Protein AF-A0A0R2QG67-F1 (afdb_monomer)

Nearest PDB structures (foldseek):
  8bv3-assembly1_B  TM=9.873E-01  e=8.067E-28  Bacillus subtilis
  8btg-assembly1_B  TM=9.890E-01  e=1.623E-26  Bacillus subtilis
  8btg-assembly1_E  TM=9.881E-01  e=1.075E-25  Bacillus subtilis
  8btg-assembly1_A  TM=9.823E-01  e=8.603E-26  Bacillus subtilis
  2z4r-assembly2_B  TM=9.798E-01  e=1.513E-23  Thermotoga maritima

Sequence (372 aa):
MEQEIENQLHVDNHDDVWRATAEVLRAQVSEAVWFSTFNDAVAVSDDKMSLRLQVPNTYVRERILTRYMSLVRDALNEVGASERQLLIDVQTNTANDVLHRLNTSPTSLDSPIQLNDSLNVSLNDRTNNDSQNSEASMSFGQTLKSRTGKGTAVGLNPRYTFETFVKGASNQFALAAAQRVAETPGRSYNPLFIYGSAGLGKTHLLHAIGCYVHQHYAHYEVRYVSTETFLNEYVDGIRSNTIAAFKRRYREVDVLLIDDIQFMEGKEGLQEEFFHTFNSLHGANKQIVISSDRVPDAIPTLEDRLSGRFRWGLITDIQPPDMETRLAILRNKAERENTFVSNDVLEFIASNVTSNIRELEGAIDPFQRLLL

Mean predicted aligned error: 17.79 Å

Secondary structure (DSSP, 8-state):
------------SHHHHHHHHHHHHHHHS-HHHHHTTTTT-EEE--TTTEEEEEESSHHHHHHIIIIIHHHHHHHHHHTT-TTSEEEEEE---S-GGGGG-------------------------------------------------SS-EET--TT--STTS---TTTHHHHHHHHHHHHSTTTS-SSEEEE-STTSSHHHHHHHHHHHHHHH-TT--EEEEEHHHHHHHHHHHHHTT-HHHHHHHHHS-SEEEEE-GGGGTT-HHHHHHHHHHHHHHHHTT-EEEEEESS-GGGSTT--HHHHHHHTTSEEEE-PPPPHHHHHHHHHHHHHHTT----HHHHHHHHHH--S-HHHHHHTTHHHHTT--

pLDDT: mean 76.96, std 24.33, range [22.86, 98.5]

InterPro domains:
  IPR001957 Chromosomal replication control, initiator DnaA [TIGR00362] (18-364)
  IPR003593 AAA+ ATPase domain [SM00382] (188-316)
  IPR013317 Chromosomal replication initiator protein DnaA, ATPAse domain [PF00308] (156-317)
  IPR020591 Chromosomal replication control, initiator DnaA-like [PR00051] (189-209)
  IPR020591 Chromosomal replication control, initiator DnaA-like [PR00051] (221-235)
  IPR020591 Chromosomal replication control, initiator DnaA-like [PR00051] (253-267)
  IPR020591 Chromosomal replication control, initiator DnaA-like [PR00051] (287-314)
  IPR024633 DnaA N-terminal domain [PF11638] (16-77)
  IPR027417 P-loop containing nucleoside triphosphate hydrolase [G3DSA:3.40.50.300] (140-320)
  IPR027417 P-loop containing nucleoside triphosphate hydrolase [SSF52540] (155-365)
  IPR038454 DnaA, N-terminal domain superfamily [G3DSA:3.30.300.180] (16-113)

Organism: NCBI:txid1655583

Radius of gyration: 28.3 Å; Cα contacts (8 Å, |Δi|>4): 492; chains: 1; bounding box: 49×102×74 Å

Solvent-accessible surface area (backbone atoms only — not comparable to full-atom values): 22009 Å² total; per-residue (Å²): 136,82,79,82,84,75,84,76,75,82,71,87,42,62,65,58,47,46,50,54,27,48,55,50,44,56,74,75,44,55,69,72,52,36,68,72,58,49,69,70,49,40,67,48,93,50,76,92,55,39,44,33,33,33,22,84,38,66,66,44,45,50,48,37,68,75,75,38,45,66,62,54,50,53,26,27,43,78,68,70,48,61,82,39,48,78,42,76,48,56,61,76,86,80,78,81,72,77,76,76,70,76,87,84,86,88,86,90,86,84,87,90,86,87,80,89,83,89,84,89,86,81,86,88,87,84,80,90,80,87,85,88,87,88,82,88,89,90,91,82,88,82,90,79,90,75,82,75,33,79,29,55,70,45,77,62,53,90,80,30,33,69,91,70,52,78,77,32,93,37,35,44,64,41,51,52,52,40,50,49,28,40,77,34,66,34,70,72,42,53,30,31,34,42,23,28,58,74,48,61,48,58,69,38,51,53,25,14,29,48,51,50,31,38,64,74,39,43,75,39,29,32,41,47,45,40,40,64,56,54,48,54,50,49,53,47,13,58,77,68,75,38,44,70,59,48,52,42,70,68,46,75,48,40,33,44,34,38,37,47,53,58,70,44,49,82,33,64,78,55,50,53,56,46,51,55,34,50,52,55,25,53,78,66,48,24,22,39,37,40,24,23,62,52,57,62,93,72,41,62,77,56,53,66,76,52,39,56,52,53,66,67,24,45,74,37,58,34,50,62,55,51,66,68,39,39,40,50,44,52,49,52,51,29,60,77,67,73,48,92,74,58,66,71,57,47,53,49,48,34,70,74,44,60,71,35,51,57,58,47,57,55,64,47,58,64,59,64,67,74,78,114

Foldseek 3Di:
DDDDPPPPDPPQDLQSLLVQLLVQLPVVDDPVCCVVAPVQWGWDDDDSQATEIEDADVVSVVCCVPPVVVVSLVSSVVSVNNRHHYHYHYPDPDDPPVVPPDDDDDDDDDDDDDDDDDDDDDDDDDDDDDDDDDDDDDDDDDDDDQPFQPADLAPADPCQALVLDQDFPQCPVVSVVLVVCLVPPLPAWAAEEEEAAAALCLSSSLNRSSNSNRRPPSPFHEDEDELVRLVVVCVVCVVVVNNVVSLCNLQVGQEYEYEAPLVCQVVVVSLVSVLVSSCSQNVVSGYYYYYHNDQLVPRPPRDPSVSVSNVVGDYYYGAWGDLVSLLVSQVSLCVVVVHDDDSVVSSVLSVVDTHHVVSSSVSCVVVSVVVD

Structure (mmCIF, N/CA/C/O backbone):
data_AF-A0A0R2QG67-F1
#
_entry.id   AF-A0A0R2QG67-F1
#
loop_
_atom_site.group_PDB
_atom_site.id
_atom_site.type_symbol
_atom_site.label_atom_id
_atom_site.label_alt_id
_atom_site.label_comp_id
_atom_site.label_asym_id
_atom_site.label_entity_id
_atom_site.label_seq_id
_atom_site.pdbx_PDB_ins_code
_atom_site.Cartn_x
_atom_site.Cartn_y
_atom_site.Cartn_z
_a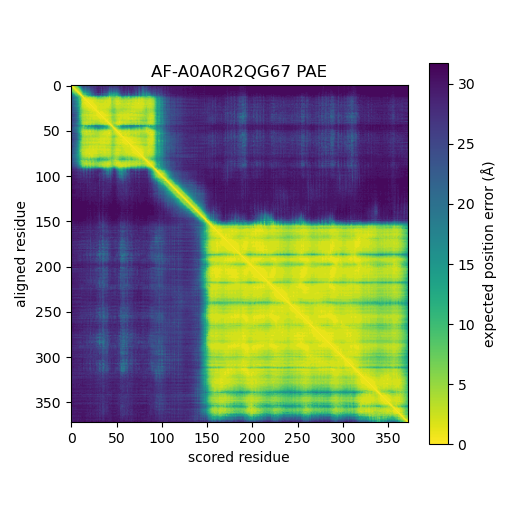tom_site.occupancy
_atom_site.B_iso_or_equiv
_atom_site.auth_seq_id
_atom_site.auth_comp_id
_atom_site.auth_asym_id
_atom_site.auth_atom_id
_atom_site.pdbx_PDB_model_num
ATOM 1 N N . MET A 1 1 ? -22.001 -57.055 40.803 1.00 34.97 1 MET A N 1
ATOM 2 C CA . MET A 1 1 ? -20.874 -57.922 40.405 1.00 34.97 1 MET A CA 1
ATOM 3 C C . MET A 1 1 ? -21.040 -58.245 38.927 1.00 34.97 1 MET A C 1
ATOM 5 O O . MET A 1 1 ? -21.521 -59.316 38.586 1.00 34.97 1 MET A O 1
ATOM 9 N N . GLU A 1 2 ? -20.999 -57.226 38.061 1.00 36.16 2 GLU A N 1
ATOM 10 C CA . GLU A 1 2 ? -19.836 -56.362 37.711 1.00 36.16 2 GLU A CA 1
ATOM 11 C C . GLU A 1 2 ? -18.935 -57.121 36.724 1.00 36.16 2 GLU A C 1
ATOM 13 O O . GLU A 1 2 ? -18.542 -58.243 37.008 1.00 36.16 2 GLU A O 1
ATOM 18 N N . GLN A 1 3 ? -18.601 -56.593 35.550 1.00 30.77 3 GLN A N 1
ATOM 19 C CA . GLN A 1 3 ? -18.218 -55.203 35.285 1.00 30.77 3 GLN A CA 1
ATOM 20 C C . GLN A 1 3 ? -18.892 -54.626 34.031 1.00 30.77 3 GLN A C 1
ATOM 22 O O . GLN A 1 3 ? -19.233 -55.352 33.097 1.00 30.77 3 GLN A O 1
ATOM 27 N N . GLU A 1 4 ? -19.067 -53.306 34.016 1.00 33.56 4 GLU A N 1
ATOM 28 C CA . GLU A 1 4 ? -19.391 -52.563 32.799 1.00 33.56 4 GLU A CA 1
ATOM 29 C C . GLU A 1 4 ? -18.180 -52.600 31.859 1.00 33.56 4 GLU A C 1
ATOM 31 O O . GLU A 1 4 ? -17.039 -52.444 32.294 1.00 33.56 4 GLU A O 1
ATOM 36 N N . ILE A 1 5 ? -18.418 -52.841 30.568 1.00 36.62 5 ILE A N 1
ATOM 37 C CA . ILE A 1 5 ? -17.350 -52.831 29.565 1.00 36.62 5 ILE A CA 1
ATOM 38 C C . ILE A 1 5 ? -17.064 -51.368 29.227 1.00 36.62 5 ILE A C 1
ATOM 40 O O . ILE A 1 5 ? -17.715 -50.782 28.361 1.00 36.62 5 ILE A O 1
ATOM 44 N N . GLU A 1 6 ? -16.104 -50.773 29.937 1.00 33.66 6 GLU A N 1
ATOM 45 C CA . GLU A 1 6 ? -15.542 -49.479 29.559 1.00 33.66 6 GLU A CA 1
ATOM 46 C C . GLU A 1 6 ? -14.988 -49.565 28.133 1.00 33.66 6 GLU A C 1
ATOM 48 O O . GLU A 1 6 ? -14.070 -50.335 27.843 1.00 33.66 6 GLU A O 1
ATOM 53 N N . ASN A 1 7 ? -15.531 -48.744 27.234 1.00 30.30 7 ASN A N 1
ATOM 54 C CA . ASN A 1 7 ? -15.024 -48.589 25.874 1.00 30.30 7 ASN A CA 1
ATOM 55 C C . ASN A 1 7 ? -13.740 -47.740 25.896 1.00 30.30 7 ASN A C 1
ATOM 57 O O . ASN A 1 7 ? -13.726 -46.588 25.460 1.00 30.30 7 ASN A O 1
ATOM 61 N N . GLN A 1 8 ? -12.654 -48.311 26.421 1.00 32.81 8 GLN A N 1
ATOM 62 C CA . GLN A 1 8 ? -11.324 -47.708 26.374 1.00 32.81 8 GLN A CA 1
ATOM 63 C C . GLN A 1 8 ? -10.801 -47.730 24.929 1.00 32.81 8 GLN A C 1
ATOM 65 O O . GLN A 1 8 ? -10.120 -48.656 24.487 1.00 32.81 8 GLN A O 1
ATOM 70 N N . LEU A 1 9 ? -11.152 -46.688 24.172 1.00 34.78 9 LEU A N 1
ATOM 71 C CA . LEU A 1 9 ? -10.524 -46.371 22.895 1.00 34.78 9 LEU A CA 1
ATOM 72 C C . LEU A 1 9 ? -9.037 -46.092 23.144 1.00 34.78 9 LEU A C 1
ATOM 74 O O . LEU A 1 9 ? -8.678 -45.075 23.729 1.00 34.78 9 LEU A O 1
ATOM 78 N N . HIS A 1 10 ? -8.171 -46.999 22.693 1.00 40.72 10 HIS A N 1
ATOM 79 C CA . HIS A 1 10 ? -6.718 -46.846 22.767 1.00 40.72 10 HIS A CA 1
ATOM 80 C C . HIS A 1 10 ? -6.255 -45.710 21.832 1.00 40.72 10 HIS A C 1
ATOM 82 O O . HIS A 1 10 ? -5.955 -45.935 20.657 1.00 40.72 10 HIS A O 1
ATOM 88 N N . VAL A 1 11 ? -6.211 -44.469 22.335 1.00 44.97 11 VAL A N 1
ATOM 89 C CA . VAL A 1 11 ? -5.771 -43.284 21.570 1.00 44.97 11 VAL A CA 1
ATOM 90 C C . VAL A 1 11 ? -4.236 -43.197 21.529 1.00 44.97 11 VAL A C 1
ATOM 92 O O . VAL A 1 11 ? -3.598 -42.275 22.043 1.00 44.97 11 VAL A O 1
ATOM 95 N N . ASP A 1 12 ? -3.623 -44.202 20.905 1.00 52.72 12 ASP A N 1
ATOM 96 C CA . ASP A 1 12 ? -2.168 -44.359 20.772 1.00 52.72 12 ASP A CA 1
ATOM 97 C C . ASP A 1 12 ? -1.521 -43.420 19.728 1.00 52.72 12 ASP A C 1
ATOM 99 O O . ASP A 1 12 ? -0.311 -43.470 19.511 1.00 52.72 12 ASP A O 1
ATOM 103 N N . ASN A 1 13 ? -2.308 -42.545 19.093 1.00 67.19 13 ASN A N 1
ATOM 104 C CA . ASN A 1 13 ? -1.880 -41.633 18.033 1.00 67.19 13 ASN A CA 1
ATOM 105 C C . ASN A 1 13 ? -2.066 -40.156 18.435 1.00 67.19 13 ASN A C 1
ATOM 107 O O . ASN A 1 13 ? -3.084 -39.766 19.006 1.00 67.19 13 ASN A O 1
ATOM 111 N N . HIS A 1 14 ? -1.079 -39.319 18.114 1.00 72.12 14 HIS A N 1
ATOM 112 C CA . HIS A 1 14 ? -1.008 -37.914 18.531 1.00 72.12 14 HIS A CA 1
ATOM 113 C C . HIS A 1 14 ? -2.037 -37.041 17.805 1.00 72.12 14 HIS A C 1
ATOM 115 O O . HIS A 1 14 ? -2.624 -36.156 18.428 1.00 72.12 14 HIS A O 1
ATOM 121 N N . ASP A 1 15 ? -2.319 -37.346 16.536 1.00 72.38 15 ASP A N 1
ATOM 122 C CA . ASP A 1 15 ? -3.351 -36.660 15.750 1.00 72.38 15 ASP A CA 1
ATOM 123 C C . ASP A 1 15 ? -4.761 -36.947 16.280 1.00 72.38 15 ASP A C 1
ATOM 125 O O . ASP A 1 15 ? -5.634 -36.082 16.235 1.00 72.38 15 ASP A O 1
ATOM 129 N N . ASP A 1 16 ? -4.992 -38.153 16.809 1.00 79.12 16 ASP A N 1
ATOM 130 C CA . ASP A 1 16 ? -6.279 -38.540 17.388 1.00 79.12 16 ASP A CA 1
ATOM 131 C C . ASP A 1 16 ? -6.494 -37.887 18.764 1.00 79.12 16 ASP A C 1
ATOM 133 O O . ASP A 1 16 ? -7.582 -37.365 19.018 1.00 79.12 16 ASP A O 1
ATOM 137 N N . VAL A 1 17 ? -5.451 -37.814 19.608 1.00 82.56 17 VAL A N 1
ATOM 138 C CA . VAL A 1 17 ? -5.488 -37.036 20.864 1.00 82.56 17 VAL A CA 1
ATOM 139 C C . VAL A 1 17 ? -5.746 -35.560 20.569 1.00 82.56 17 VAL A C 1
ATOM 141 O O . VAL A 1 17 ? -6.671 -34.982 21.137 1.00 82.56 17 VAL A O 1
ATOM 144 N N . TRP A 1 18 ? -4.979 -34.949 19.659 1.00 87.19 18 TRP A N 1
ATOM 145 C CA . TRP A 1 18 ? -5.155 -33.532 19.345 1.00 87.19 18 TRP A CA 1
ATOM 146 C C . TRP A 1 18 ? -6.502 -33.242 18.685 1.00 87.19 18 TRP A C 1
ATOM 148 O O . TRP A 1 18 ? -7.106 -32.232 19.023 1.00 87.19 18 TRP A O 1
ATOM 158 N N . ARG A 1 19 ? -7.036 -34.120 17.823 1.00 85.50 19 ARG A N 1
ATOM 159 C CA . ARG A 1 19 ? -8.385 -33.943 17.259 1.00 85.50 19 ARG A CA 1
ATOM 160 C C . ARG A 1 19 ? -9.465 -33.956 18.344 1.00 85.50 19 ARG A C 1
ATOM 162 O O . ARG A 1 19 ? -10.326 -33.082 18.333 1.00 85.50 19 ARG A O 1
ATOM 169 N N . ALA A 1 20 ? -9.396 -34.878 19.304 1.00 85.50 20 ALA A N 1
ATOM 170 C CA . ALA A 1 20 ? -10.331 -34.898 20.429 1.00 85.50 20 ALA A CA 1
ATOM 171 C C . ALA A 1 20 ? -10.180 -33.647 21.321 1.00 85.50 20 ALA A C 1
ATOM 173 O O . ALA A 1 20 ? -11.171 -33.005 21.665 1.00 85.50 20 ALA A O 1
ATOM 174 N N . THR A 1 21 ? -8.944 -33.229 21.628 1.00 85.69 21 THR A N 1
ATOM 175 C CA . THR A 1 21 ? -8.681 -31.982 22.373 1.00 85.69 21 THR A CA 1
ATOM 176 C C . THR A 1 21 ? -9.198 -30.754 21.613 1.00 85.69 21 THR A C 1
ATOM 178 O O . THR A 1 21 ? -9.792 -29.863 22.211 1.00 85.69 21 THR A O 1
ATOM 181 N N . ALA A 1 22 ? -9.026 -30.714 20.291 1.00 87.31 22 ALA A N 1
ATOM 182 C CA . ALA A 1 22 ? -9.508 -29.662 19.404 1.00 87.31 22 ALA A CA 1
ATOM 183 C C . ALA A 1 22 ? -11.042 -29.549 19.399 1.00 87.31 22 ALA A C 1
ATOM 185 O O . ALA A 1 22 ? -11.564 -28.436 19.407 1.00 87.31 22 ALA A O 1
ATOM 186 N N . GLU A 1 23 ? -11.770 -30.668 19.427 1.00 87.94 23 GLU A N 1
ATOM 187 C CA . GLU A 1 23 ? -13.236 -30.673 19.518 1.00 87.94 23 GLU A CA 1
ATOM 188 C C . GLU A 1 23 ? -13.727 -30.099 20.859 1.00 87.94 23 GLU A C 1
ATOM 190 O O . GLU A 1 23 ? -14.588 -29.214 20.861 1.00 87.94 23 GLU A O 1
ATOM 195 N N . VAL A 1 24 ? -13.114 -30.498 21.982 1.00 88.62 24 VAL A N 1
ATOM 196 C CA . VAL A 1 24 ? -13.392 -29.929 23.317 1.00 88.62 24 VAL A CA 1
ATOM 197 C C . VAL A 1 24 ? -13.076 -28.428 23.354 1.00 88.62 24 VAL A C 1
ATOM 199 O O . VAL A 1 24 ? -13.927 -27.614 23.721 1.00 88.62 24 VAL A O 1
ATOM 202 N N . LEU A 1 25 ? -11.887 -28.028 22.890 1.00 89.19 25 LEU A N 1
ATOM 203 C CA . LEU A 1 25 ? -11.475 -26.623 22.793 1.00 89.19 25 LEU A CA 1
ATOM 204 C C . LEU A 1 25 ? -12.464 -25.785 21.976 1.00 89.19 25 LEU A C 1
ATOM 206 O O . LEU A 1 25 ? -12.809 -24.672 22.376 1.00 89.19 25 LEU A O 1
ATOM 210 N N . ARG A 1 26 ? -12.950 -26.315 20.848 1.00 87.06 26 ARG A N 1
ATOM 211 C CA . ARG A 1 26 ? -13.893 -25.630 19.954 1.00 87.06 26 ARG A CA 1
ATOM 212 C C . ARG A 1 26 ? -15.276 -25.424 20.575 1.00 87.06 26 ARG A C 1
ATOM 214 O O . ARG A 1 26 ? -15.953 -24.474 20.193 1.00 87.06 26 ARG A O 1
ATOM 221 N N . ALA A 1 27 ? -15.682 -26.257 21.532 1.00 87.44 27 ALA A N 1
ATOM 222 C CA . ALA A 1 27 ? -16.901 -26.043 22.313 1.00 87.44 27 ALA A CA 1
ATOM 223 C C . ALA A 1 27 ? -16.727 -24.974 23.413 1.00 87.44 27 ALA A C 1
ATOM 225 O O . ALA A 1 27 ? -17.695 -24.306 23.777 1.00 87.44 27 ALA A O 1
ATOM 226 N N . GLN A 1 28 ? -15.505 -24.791 23.929 1.00 85.19 28 GLN A N 1
ATOM 227 C CA . GLN A 1 28 ? -15.209 -23.882 25.045 1.00 85.19 28 GLN A CA 1
ATOM 228 C C . GLN A 1 28 ? -14.775 -22.463 24.620 1.00 85.19 28 GLN A C 1
ATOM 230 O O . GLN A 1 28 ? -14.801 -21.546 25.445 1.00 85.19 28 GLN A O 1
ATOM 235 N N . VAL A 1 29 ? -14.388 -22.239 23.356 1.00 86.25 29 VAL A N 1
ATOM 236 C CA . VAL A 1 29 ? -13.982 -20.914 22.840 1.00 86.25 29 VAL A CA 1
ATOM 237 C C . VAL A 1 29 ? -14.924 -20.388 21.758 1.00 86.25 29 VAL A C 1
ATOM 239 O O . VAL A 1 29 ? -15.548 -21.148 21.026 1.00 86.25 29 VAL A O 1
ATOM 242 N N . SER A 1 30 ? -15.009 -19.062 21.604 1.00 87.06 30 SER A N 1
ATOM 243 C CA . SER A 1 30 ? -15.775 -18.474 20.500 1.00 87.06 30 SER A CA 1
ATOM 244 C C . SER A 1 30 ? -15.113 -18.744 19.146 1.00 87.06 30 SER A C 1
ATOM 246 O O . SER A 1 30 ? -13.890 -18.838 19.044 1.00 87.06 30 SER A O 1
ATOM 248 N N . GLU A 1 31 ? -15.910 -18.796 18.080 1.00 73.62 31 GLU A N 1
ATOM 249 C CA . GLU A 1 31 ? -15.442 -19.084 16.716 1.00 73.62 31 GLU A CA 1
ATOM 250 C C . GLU A 1 31 ? -14.314 -18.138 16.247 1.00 73.62 31 GLU A C 1
ATOM 252 O O . GLU A 1 31 ? -13.346 -18.567 15.620 1.00 73.62 31 GLU A O 1
ATOM 257 N N . ALA A 1 32 ? -14.354 -16.864 16.652 1.00 61.38 32 ALA A N 1
ATOM 258 C CA . ALA A 1 32 ? -13.275 -15.910 16.394 1.00 61.38 32 ALA A CA 1
ATOM 259 C C . ALA A 1 32 ? -11.967 -16.254 17.138 1.00 61.38 32 ALA A C 1
ATOM 261 O O . ALA A 1 32 ? -10.879 -16.047 16.596 1.00 61.38 32 ALA A O 1
ATOM 262 N N . VAL A 1 33 ? -12.039 -16.791 18.363 1.00 80.69 33 VAL A N 1
ATOM 263 C CA . VAL A 1 33 ? -10.863 -17.288 19.103 1.00 80.69 33 VAL A CA 1
ATOM 264 C C . VAL A 1 33 ? -10.357 -18.590 18.487 1.00 80.69 33 VAL A C 1
ATOM 266 O O . VAL A 1 33 ? -9.144 -18.741 18.361 1.00 80.69 33 VAL A O 1
ATOM 269 N N . TRP A 1 34 ? -11.250 -19.479 18.041 1.00 87.25 34 TRP A N 1
ATOM 270 C CA . TRP A 1 34 ? -10.893 -20.705 17.323 1.00 87.25 34 TRP A CA 1
ATOM 271 C C . TRP A 1 34 ? -10.032 -20.403 16.088 1.00 87.25 34 TRP A C 1
ATOM 273 O O . TRP A 1 34 ? -8.868 -20.811 16.028 1.00 87.25 34 TRP A O 1
ATOM 283 N N . PHE A 1 35 ? -10.561 -19.607 15.151 1.00 76.69 35 PHE A N 1
ATOM 284 C CA . PHE A 1 35 ? -9.868 -19.275 13.902 1.00 76.69 35 PHE A CA 1
ATOM 285 C C . PHE A 1 35 ? -8.571 -18.479 14.100 1.00 76.69 35 PHE A C 1
ATOM 287 O O . PHE A 1 35 ? -7.656 -18.626 13.302 1.00 76.69 35 PHE A O 1
ATOM 294 N N . SER A 1 36 ? -8.447 -17.679 15.167 1.00 74.06 36 SER A N 1
ATOM 295 C CA . SER A 1 36 ? -7.237 -16.875 15.431 1.00 74.06 36 SER A CA 1
ATOM 296 C C . SER A 1 36 ? -6.260 -17.470 16.458 1.00 74.06 36 SER A C 1
ATOM 298 O O . SER A 1 36 ? -5.333 -16.775 16.878 1.00 74.06 36 SER A O 1
ATOM 300 N N . THR A 1 37 ? -6.459 -18.722 16.900 1.00 81.62 37 THR A N 1
ATOM 301 C CA . THR A 1 37 ? -5.581 -19.361 17.910 1.00 81.62 37 THR A CA 1
ATOM 302 C C . THR A 1 37 ? -5.353 -20.861 17.709 1.00 81.62 37 THR A C 1
ATOM 304 O O . THR A 1 37 ? -4.262 -21.330 18.007 1.00 81.62 37 THR A O 1
ATOM 307 N N . PHE A 1 38 ? -6.349 -21.622 17.242 1.00 87.94 38 PHE A N 1
ATOM 308 C CA . PHE A 1 38 ? -6.306 -23.094 17.274 1.00 87.94 38 PHE A CA 1
ATOM 309 C C . PHE A 1 38 ? -6.503 -23.770 15.914 1.00 87.94 38 PHE A C 1
ATOM 311 O O . PHE A 1 38 ? -6.040 -24.890 15.739 1.00 87.94 38 PHE A O 1
ATOM 318 N N . ASN A 1 39 ? -7.140 -23.102 14.947 1.00 85.94 39 ASN A N 1
ATOM 319 C CA . ASN A 1 39 ? -7.465 -23.694 13.644 1.00 85.94 39 ASN A CA 1
ATOM 320 C C . ASN A 1 39 ? -6.243 -24.227 12.871 1.00 85.94 39 ASN A C 1
ATOM 322 O O . ASN A 1 39 ? -6.334 -25.272 12.237 1.00 85.94 39 ASN A O 1
ATOM 326 N N . ASP A 1 40 ? -5.112 -23.525 12.962 1.00 81.00 40 ASP A N 1
ATOM 327 C CA . ASP A 1 40 ? -3.884 -23.836 12.215 1.00 81.00 40 ASP A CA 1
ATOM 328 C C . ASP A 1 40 ? -2.821 -24.529 13.097 1.00 81.00 40 ASP A C 1
ATOM 330 O O . ASP A 1 40 ? -1.649 -24.620 12.725 1.00 81.00 40 ASP A O 1
ATOM 334 N N . ALA A 1 41 ? -3.210 -24.976 14.297 1.00 85.69 41 ALA A N 1
ATOM 335 C CA . ALA A 1 41 ? -2.345 -25.712 15.211 1.00 85.69 41 ALA A CA 1
ATOM 336 C C . ALA A 1 41 ? -2.382 -27.210 14.875 1.00 85.69 41 ALA A C 1
ATOM 338 O O . ALA A 1 41 ? -3.443 -27.838 14.884 1.00 85.69 41 ALA A O 1
ATOM 339 N N . VAL A 1 42 ? -1.215 -27.786 14.593 1.00 82.75 42 VAL A N 1
ATOM 340 C CA . VAL A 1 42 ? -1.058 -29.171 14.125 1.00 82.75 42 VAL A CA 1
ATOM 341 C C . VAL A 1 42 ? -0.228 -29.952 15.140 1.00 82.75 42 VAL A C 1
ATOM 343 O O . VAL A 1 42 ? 0.805 -29.462 15.599 1.00 82.75 42 VAL A O 1
ATOM 346 N N . ALA A 1 43 ? -0.661 -31.158 15.505 1.00 83.50 43 ALA A N 1
ATOM 347 C CA . ALA A 1 43 ? 0.150 -32.049 16.327 1.00 83.50 43 ALA A CA 1
ATOM 348 C C . ALA A 1 43 ? 1.314 -32.619 15.509 1.00 83.50 43 ALA A C 1
ATOM 350 O O . ALA A 1 43 ? 1.170 -32.939 14.333 1.00 83.50 43 ALA A O 1
ATOM 351 N N . VAL A 1 44 ? 2.480 -32.745 16.137 1.00 77.62 44 VAL A N 1
ATOM 352 C CA . VAL A 1 44 ? 3.660 -33.379 15.547 1.00 77.62 44 VAL A CA 1
ATOM 353 C C . VAL A 1 44 ? 4.212 -34.388 16.546 1.00 77.62 44 VAL A C 1
ATOM 355 O O . VAL A 1 44 ? 4.244 -34.140 17.751 1.00 77.62 44 VAL A O 1
ATOM 358 N N . SER A 1 45 ? 4.609 -35.556 16.047 1.00 62.62 45 SER A N 1
ATOM 359 C CA . SER A 1 45 ? 5.079 -36.671 16.868 1.00 62.62 45 SER A CA 1
ATOM 360 C C . SER A 1 45 ? 6.391 -36.345 17.583 1.00 62.62 45 SER A C 1
ATOM 362 O O . SER A 1 45 ? 7.390 -36.066 16.916 1.00 62.62 45 SER A O 1
ATOM 364 N N . ASP A 1 46 ? 6.409 -36.468 18.909 1.00 56.56 46 ASP A N 1
ATOM 365 C CA . ASP A 1 46 ? 7.636 -36.494 19.706 1.00 56.56 46 ASP A CA 1
ATOM 366 C C . ASP A 1 46 ? 7.401 -37.271 21.015 1.00 56.56 46 ASP A C 1
ATOM 368 O O . ASP A 1 46 ? 6.767 -36.762 21.936 1.00 56.56 46 ASP A O 1
ATOM 372 N N . ASP A 1 47 ? 7.869 -38.524 21.034 1.00 62.03 47 ASP A N 1
ATOM 373 C CA . ASP A 1 47 ? 7.669 -39.554 22.073 1.00 62.03 47 ASP A CA 1
ATOM 374 C C . ASP A 1 47 ? 6.207 -39.800 22.541 1.00 62.03 47 ASP A C 1
ATOM 376 O O . ASP A 1 47 ? 5.267 -39.243 21.990 1.00 62.03 47 ASP A O 1
ATOM 380 N N . LYS A 1 48 ? 5.981 -40.734 23.485 1.00 64.38 48 LYS A N 1
ATOM 381 C CA . LYS A 1 48 ? 4.633 -41.061 24.020 1.00 64.38 48 LYS A CA 1
ATOM 382 C C . LYS A 1 48 ? 4.213 -40.225 25.240 1.00 64.38 48 LYS A C 1
ATOM 384 O O . LYS A 1 48 ? 3.042 -40.253 25.615 1.00 64.38 48 LYS A O 1
ATOM 389 N N . MET A 1 49 ? 5.157 -39.527 25.862 1.00 67.38 49 MET A N 1
ATOM 390 C CA . MET A 1 49 ? 4.995 -38.705 27.062 1.00 67.38 49 MET A CA 1
ATOM 391 C C . MET A 1 49 ? 4.778 -37.222 26.738 1.00 67.38 49 MET A C 1
ATOM 393 O O . MET A 1 49 ? 4.382 -36.472 27.627 1.00 67.38 49 MET A O 1
ATOM 397 N N . SER A 1 50 ? 4.997 -36.778 25.497 1.00 75.56 50 SER A N 1
ATOM 398 C CA . SER A 1 50 ? 4.733 -35.402 25.069 1.00 75.56 50 SER A CA 1
ATOM 399 C C . SER A 1 50 ? 3.556 -35.276 24.087 1.00 75.56 50 SER A C 1
ATOM 401 O O . SER A 1 50 ? 3.101 -36.231 23.445 1.00 75.56 50 SER A O 1
ATOM 403 N N . LEU A 1 51 ? 3.038 -34.054 23.977 1.00 80.56 51 LEU A N 1
ATOM 404 C CA . LEU A 1 51 ? 2.244 -33.610 22.836 1.00 80.56 51 LEU A CA 1
ATOM 405 C C . LEU A 1 51 ? 2.848 -32.300 22.331 1.00 80.56 51 LEU A C 1
ATOM 407 O O . LEU A 1 51 ? 2.704 -31.260 22.974 1.00 80.56 51 LEU A O 1
ATOM 411 N N . ARG A 1 52 ? 3.527 -32.351 21.183 1.00 84.06 52 ARG A N 1
ATOM 412 C CA . ARG A 1 52 ? 4.138 -31.185 20.544 1.00 84.06 52 ARG A CA 1
ATOM 413 C C . ARG A 1 52 ? 3.164 -30.585 19.527 1.00 84.06 52 ARG A C 1
ATOM 415 O O . ARG A 1 52 ? 2.840 -31.218 18.526 1.00 84.06 52 ARG A O 1
ATOM 422 N N . LEU A 1 53 ? 2.695 -29.364 19.777 1.00 85.69 53 LEU A N 1
ATOM 423 C CA . LEU A 1 53 ? 1.860 -28.601 18.846 1.00 85.69 53 LEU A CA 1
ATOM 424 C C . LEU A 1 53 ? 2.721 -27.623 18.045 1.00 85.69 53 LEU A C 1
ATOM 426 O O . LEU A 1 53 ? 3.358 -26.740 18.621 1.00 85.69 53 LEU A O 1
ATOM 430 N N . GLN A 1 54 ? 2.703 -27.740 16.720 1.00 86.06 54 GLN A N 1
ATOM 431 C CA . GLN A 1 54 ? 3.256 -26.737 15.817 1.00 86.06 54 GLN A CA 1
ATOM 432 C C . GLN A 1 54 ? 2.188 -25.710 15.433 1.00 86.06 54 GLN A C 1
ATOM 434 O O . GLN A 1 54 ? 1.170 -26.042 14.823 1.00 86.06 54 GLN A O 1
ATOM 439 N N . VAL A 1 55 ? 2.448 -24.444 15.754 1.00 86.56 55 VAL A N 1
ATOM 440 C CA . VAL A 1 55 ? 1.562 -23.304 15.471 1.00 86.56 55 VAL A CA 1
ATOM 441 C C . VAL A 1 55 ? 2.190 -22.359 14.434 1.00 86.56 55 VAL A C 1
ATOM 443 O O . VAL A 1 55 ? 3.418 -22.298 14.333 1.00 86.56 55 VAL A O 1
ATOM 446 N N . PRO A 1 56 ? 1.403 -21.595 13.652 1.00 72.06 56 PRO A N 1
ATOM 447 C CA . PRO A 1 56 ? 1.928 -20.879 12.482 1.00 72.06 56 PRO A CA 1
ATOM 448 C C . PRO A 1 56 ? 2.874 -19.710 12.807 1.00 72.06 56 PRO A C 1
ATOM 450 O O . PRO A 1 56 ? 3.577 -19.235 11.921 1.00 72.06 56 PRO A O 1
ATOM 453 N N . ASN A 1 57 ? 2.890 -19.201 14.044 1.00 77.44 57 ASN A N 1
ATOM 454 C CA . ASN A 1 57 ? 3.764 -18.097 14.458 1.00 77.44 57 ASN A CA 1
ATOM 455 C C . ASN A 1 57 ? 3.923 -18.009 15.989 1.00 77.44 57 ASN A C 1
ATOM 457 O O . ASN A 1 57 ? 3.137 -18.569 16.760 1.00 77.44 57 ASN A O 1
ATOM 461 N N . THR A 1 58 ? 4.927 -17.247 16.435 1.00 78.50 58 THR A N 1
ATOM 462 C CA . THR A 1 58 ? 5.236 -17.027 17.859 1.00 78.50 58 THR A CA 1
ATOM 463 C C . THR A 1 58 ? 4.099 -16.344 18.622 1.00 78.50 58 THR A C 1
ATOM 465 O O . THR A 1 58 ? 3.913 -16.633 19.799 1.00 78.50 58 THR A O 1
ATOM 468 N N . TYR A 1 59 ? 3.288 -15.503 17.970 1.00 76.06 59 TYR A N 1
ATOM 469 C CA . TYR A 1 59 ? 2.144 -14.856 18.619 1.00 76.06 59 TYR A CA 1
ATOM 470 C C . TYR A 1 59 ? 1.068 -15.873 19.025 1.00 76.06 59 TYR A C 1
ATOM 472 O O . TYR A 1 59 ? 0.589 -15.824 20.155 1.00 76.06 59 TYR A O 1
ATOM 480 N N . VAL A 1 60 ? 0.722 -16.835 18.160 1.00 82.25 60 VAL A N 1
ATOM 481 C CA . VAL A 1 60 ? -0.201 -17.927 18.522 1.00 82.25 60 VAL A CA 1
ATOM 482 C C . VAL A 1 60 ? 0.382 -18.759 19.668 1.00 82.25 60 VAL A C 1
ATOM 484 O O . VAL A 1 60 ? -0.326 -19.044 20.633 1.00 82.25 60 VAL A O 1
ATOM 487 N N . ARG A 1 61 ? 1.687 -19.066 19.622 1.00 86.00 61 ARG A N 1
ATOM 488 C CA . ARG A 1 61 ? 2.400 -19.777 20.696 1.00 86.00 61 ARG A CA 1
ATOM 489 C C . ARG A 1 61 ? 2.276 -19.047 22.034 1.00 86.00 61 ARG A C 1
ATOM 491 O O . ARG A 1 61 ? 1.775 -19.619 22.996 1.00 86.00 61 ARG A O 1
ATOM 498 N N . GLU A 1 62 ? 2.685 -17.783 22.097 1.00 77.25 62 GLU A N 1
ATOM 499 C CA . GLU A 1 62 ? 2.606 -16.955 23.307 1.00 77.25 62 GLU A CA 1
ATOM 500 C C . GLU A 1 62 ? 1.170 -16.779 23.796 1.00 77.25 62 GLU A C 1
ATOM 502 O O . GLU A 1 62 ? 0.909 -16.879 24.993 1.00 77.25 62 GLU A O 1
ATOM 507 N N . ARG A 1 63 ? 0.215 -16.574 22.887 1.00 82.25 63 ARG A N 1
ATOM 508 C CA . ARG A 1 63 ? -1.208 -16.431 23.207 1.00 82.25 63 ARG A CA 1
ATOM 509 C C . ARG A 1 63 ? -1.791 -17.698 23.832 1.00 82.25 63 ARG A C 1
ATOM 511 O O . ARG A 1 63 ? -2.550 -17.581 24.793 1.00 82.25 63 ARG A O 1
ATOM 518 N N . ILE A 1 64 ? -1.414 -18.889 23.360 1.00 87.56 64 ILE A N 1
ATOM 519 C CA . ILE A 1 64 ? -1.776 -20.140 24.040 1.00 87.56 64 ILE A CA 1
ATOM 520 C C . ILE A 1 64 ? -1.079 -20.202 25.405 1.00 87.56 64 ILE A C 1
ATOM 522 O O . ILE A 1 64 ? -1.770 -20.273 26.418 1.00 87.56 64 ILE A O 1
ATOM 526 N N . LEU A 1 65 ? 0.256 -20.087 25.450 1.00 85.75 65 LEU A N 1
ATOM 527 C CA . LEU A 1 65 ? 1.061 -20.195 26.679 1.00 85.75 65 LEU A CA 1
ATOM 528 C C . LEU A 1 65 ? 0.604 -19.248 27.808 1.00 85.75 65 LEU A C 1
ATOM 530 O O . LEU A 1 65 ? 0.629 -19.638 28.972 1.00 85.75 65 LEU A O 1
ATOM 534 N N . THR A 1 66 ? 0.194 -18.019 27.478 1.00 79.50 66 THR A N 1
ATOM 535 C CA . THR A 1 66 ? -0.145 -16.971 28.461 1.00 79.50 66 THR A CA 1
ATOM 536 C C . THR A 1 66 ? -1.627 -16.889 28.817 1.00 79.50 66 THR A C 1
ATOM 538 O O . THR A 1 66 ? -1.946 -16.549 29.954 1.00 79.50 66 THR A O 1
ATOM 541 N N . ARG A 1 67 ? -2.539 -17.159 27.870 1.00 85.44 67 ARG A N 1
ATOM 542 C CA . ARG A 1 67 ? -3.977 -16.867 28.035 1.00 85.44 67 ARG A CA 1
ATOM 543 C C . ARG A 1 67 ? -4.890 -18.088 27.968 1.00 85.44 67 ARG A C 1
ATOM 545 O O . ARG A 1 67 ? -5.964 -18.045 28.559 1.00 85.44 67 ARG A O 1
ATOM 552 N N . TYR A 1 68 ? -4.490 -19.149 27.268 1.00 88.62 68 TYR A N 1
ATOM 553 C CA . TYR A 1 68 ? -5.335 -20.333 27.060 1.00 88.62 68 TYR A CA 1
ATOM 554 C C . TYR A 1 68 ? -4.709 -21.641 27.575 1.00 88.62 68 TYR A C 1
ATOM 556 O O . TYR A 1 68 ? -5.329 -22.690 27.464 1.00 88.62 68 TYR A O 1
ATOM 564 N N . MET A 1 69 ? -3.519 -21.594 28.183 1.00 87.25 69 MET A N 1
ATOM 565 C CA . MET A 1 69 ? -2.785 -22.756 28.707 1.00 87.25 69 MET A CA 1
ATOM 566 C C . MET A 1 69 ? -3.584 -23.581 29.727 1.00 87.25 69 MET A C 1
ATOM 568 O O . MET A 1 69 ? -3.515 -24.806 29.689 1.00 87.25 69 MET A O 1
ATOM 572 N N . SER A 1 70 ? -4.360 -22.939 30.609 1.00 87.00 70 SER A N 1
ATOM 573 C CA . SER A 1 70 ? -5.287 -23.650 31.503 1.00 87.00 70 SER A CA 1
ATOM 574 C C . SER A 1 70 ? -6.326 -24.423 30.695 1.00 87.00 70 SER A C 1
ATOM 576 O O . SER A 1 70 ? -6.354 -25.641 30.757 1.00 87.00 70 SER A O 1
ATOM 578 N N . LEU A 1 71 ? -7.067 -23.728 29.835 1.00 88.69 71 LEU A N 1
ATOM 579 C CA . LEU A 1 71 ? -8.138 -24.279 29.004 1.00 88.69 71 LEU A CA 1
ATOM 580 C C . LEU A 1 71 ? -7.659 -25.389 28.036 1.00 88.69 71 LEU A C 1
ATOM 582 O O . LEU A 1 71 ? -8.391 -26.342 27.792 1.00 88.69 71 LEU A O 1
ATOM 586 N N . VAL A 1 72 ? -6.410 -25.344 27.549 1.00 88.00 72 VAL A N 1
ATOM 587 C CA . VAL A 1 72 ? -5.798 -26.462 26.797 1.00 88.00 72 VAL A CA 1
ATOM 588 C C . VAL A 1 72 ? -5.433 -27.640 27.704 1.00 88.00 72 VAL A C 1
ATOM 590 O O . VAL A 1 72 ? -5.643 -28.784 27.312 1.00 88.00 72 VAL A O 1
ATOM 593 N N . ARG A 1 73 ? -4.928 -27.400 28.920 1.00 86.12 73 ARG A N 1
ATOM 594 C CA . ARG A 1 73 ? -4.679 -28.473 29.897 1.00 86.12 73 ARG A CA 1
ATOM 595 C C . ARG A 1 73 ? -5.979 -29.125 30.366 1.00 86.12 73 ARG A C 1
ATOM 597 O O . ARG A 1 73 ? -6.027 -30.342 30.481 1.00 86.12 73 ARG A O 1
ATOM 604 N N . ASP A 1 74 ? -7.023 -28.338 30.591 1.00 85.69 74 ASP A N 1
ATOM 605 C CA . ASP A 1 74 ? -8.336 -28.821 31.012 1.00 85.69 74 ASP A CA 1
ATOM 606 C C . ASP A 1 74 ? -8.967 -29.695 29.910 1.00 85.69 74 ASP A C 1
ATOM 608 O O . ASP A 1 74 ? -9.412 -30.804 30.196 1.00 85.69 74 ASP A O 1
ATOM 612 N N . ALA A 1 75 ? -8.867 -29.284 28.639 1.00 86.94 75 ALA A N 1
ATOM 613 C CA . ALA A 1 75 ? -9.269 -30.110 27.495 1.00 86.94 75 ALA A CA 1
ATOM 614 C C . ALA A 1 75 ? -8.420 -31.392 27.326 1.00 86.94 75 ALA A C 1
ATOM 616 O O . ALA A 1 75 ? -8.953 -32.437 26.955 1.00 86.94 75 ALA A O 1
ATOM 617 N N . LEU A 1 76 ? -7.114 -31.356 27.623 1.00 84.69 76 LEU A N 1
ATOM 618 C CA . LEU A 1 76 ? -6.264 -32.560 27.636 1.00 84.69 76 LEU A CA 1
ATOM 619 C C . LEU A 1 76 ? -6.633 -33.520 28.778 1.00 84.69 76 LEU A C 1
ATOM 621 O O . LEU A 1 76 ? -6.590 -34.735 28.586 1.00 84.69 76 LEU A O 1
ATOM 625 N N . ASN A 1 77 ? -7.030 -32.994 29.940 1.00 85.56 77 ASN A N 1
ATOM 626 C CA . ASN A 1 77 ? -7.529 -33.796 31.058 1.00 85.56 77 ASN A CA 1
ATOM 627 C C . ASN A 1 77 ? -8.848 -34.499 30.697 1.00 85.56 77 ASN A C 1
ATOM 629 O O . ASN A 1 77 ? -8.994 -35.686 30.973 1.00 85.56 77 ASN A O 1
ATOM 633 N N . GLU A 1 78 ? -9.778 -33.790 30.048 1.00 84.50 78 GLU A N 1
ATOM 634 C CA . GLU A 1 78 ? -11.084 -34.316 29.612 1.00 84.50 78 GLU A CA 1
ATOM 635 C C . GLU A 1 78 ? -10.948 -35.457 28.582 1.00 84.50 78 GLU A C 1
ATOM 637 O O . GLU A 1 78 ? -11.731 -36.403 28.589 1.00 84.50 78 GLU A O 1
ATOM 642 N N . VAL A 1 79 ? -9.896 -35.420 27.756 1.00 84.62 79 VAL A N 1
ATOM 643 C CA . VAL A 1 79 ? -9.542 -36.460 26.766 1.00 84.62 79 VAL A CA 1
ATOM 644 C C . VAL A 1 79 ? -8.706 -37.608 27.376 1.00 84.62 79 VAL A C 1
ATOM 646 O O . VAL A 1 79 ? -8.350 -38.558 26.683 1.00 84.62 79 VAL A O 1
ATOM 649 N N . GLY A 1 80 ? -8.386 -37.562 28.675 1.00 79.44 80 GLY A N 1
ATOM 650 C CA . GLY A 1 80 ? -7.572 -38.586 29.349 1.00 79.44 80 GLY A CA 1
ATOM 651 C C . GLY A 1 80 ? -6.074 -38.531 29.015 1.00 79.44 80 GLY A C 1
ATOM 652 O O . GLY A 1 80 ? -5.341 -39.474 29.296 1.00 79.44 80 GLY A O 1
ATOM 653 N N . ALA A 1 81 ? -5.599 -37.426 28.433 1.00 78.06 81 ALA A N 1
ATOM 654 C CA . ALA A 1 81 ? -4.203 -37.195 28.051 1.00 78.06 81 ALA A CA 1
ATOM 655 C C . ALA A 1 81 ? -3.431 -36.330 29.074 1.00 78.06 81 ALA A C 1
ATOM 657 O O . ALA A 1 81 ? -2.400 -35.744 28.740 1.00 78.06 81 ALA A O 1
ATOM 658 N N . SER A 1 82 ? -3.922 -36.253 30.316 1.00 72.88 82 SER A N 1
ATOM 659 C CA . SER A 1 82 ? -3.414 -35.409 31.413 1.00 72.88 82 SER A CA 1
ATOM 660 C C . SER A 1 82 ? -1.935 -35.616 31.757 1.00 72.88 82 SER A C 1
ATOM 662 O O . SER A 1 82 ? -1.269 -34.677 32.192 1.00 72.88 82 SER A O 1
ATOM 664 N N . GLU A 1 83 ? -1.409 -36.826 31.556 1.00 70.19 83 GLU A N 1
ATOM 665 C CA . GLU A 1 83 ? -0.006 -37.164 31.827 1.00 70.19 83 GLU A CA 1
ATOM 666 C C . GLU A 1 83 ? 0.968 -36.643 30.753 1.00 70.19 83 GLU A C 1
ATOM 668 O O . GLU A 1 83 ? 2.178 -36.640 30.983 1.00 70.19 83 GLU A O 1
ATOM 673 N N . ARG A 1 84 ? 0.479 -36.179 29.589 1.00 76.81 84 ARG A N 1
ATOM 674 C CA . ARG A 1 84 ? 1.352 -35.730 28.493 1.00 76.81 84 ARG A CA 1
ATOM 675 C C . ARG A 1 84 ? 1.857 -34.302 28.698 1.00 76.81 84 ARG A C 1
ATOM 677 O O . ARG A 1 84 ? 1.084 -33.359 28.877 1.00 76.81 84 ARG A O 1
ATOM 684 N N . GLN A 1 85 ? 3.168 -34.108 28.570 1.00 77.12 85 GLN A N 1
ATOM 685 C CA . GLN A 1 85 ? 3.777 -32.783 28.578 1.00 77.12 85 GLN A CA 1
ATOM 686 C C . GLN A 1 85 ? 3.457 -32.033 27.276 1.00 77.12 85 GLN A C 1
ATOM 688 O O . GLN A 1 85 ? 3.956 -32.370 26.203 1.00 77.12 85 GLN A O 1
ATOM 693 N N . LEU A 1 86 ? 2.653 -30.973 27.381 1.00 80.62 86 LEU A N 1
ATOM 694 C CA . LEU A 1 86 ? 2.370 -30.073 26.264 1.00 80.62 86 LEU A CA 1
ATOM 695 C C . LEU A 1 86 ? 3.610 -29.234 25.915 1.00 80.62 86 LEU A C 1
ATOM 697 O O . LEU A 1 86 ? 4.049 -28.393 26.704 1.00 80.62 86 LEU A O 1
ATOM 701 N N . LEU A 1 87 ? 4.129 -29.428 24.705 1.00 80.69 87 LEU A N 1
ATOM 702 C CA . LEU A 1 87 ? 5.146 -28.588 24.078 1.00 80.69 87 LEU A CA 1
ATOM 703 C C . LEU A 1 87 ? 4.487 -27.784 22.951 1.00 80.69 87 LEU A C 1
ATOM 705 O O . LEU A 1 87 ? 3.611 -28.288 22.252 1.00 80.69 87 LEU A O 1
ATOM 709 N N . ILE A 1 88 ? 4.889 -26.526 22.768 1.00 83.56 88 ILE A N 1
ATOM 710 C CA . ILE A 1 88 ? 4.373 -25.680 21.684 1.00 83.56 88 ILE A CA 1
ATOM 711 C C . ILE A 1 88 ? 5.555 -25.045 20.964 1.00 83.56 88 ILE A C 1
ATOM 713 O O . ILE A 1 88 ? 6.317 -24.288 21.573 1.00 83.56 88 ILE A O 1
ATOM 717 N N . ASP A 1 89 ? 5.660 -25.319 19.670 1.00 81.12 89 ASP A N 1
ATOM 718 C CA . ASP A 1 89 ? 6.695 -24.821 18.768 1.00 81.12 89 ASP A CA 1
ATOM 719 C C . ASP A 1 89 ? 6.072 -24.036 17.614 1.00 81.12 89 ASP A C 1
ATOM 721 O O . ASP A 1 89 ? 4.888 -24.165 17.308 1.00 81.12 89 ASP A O 1
ATOM 725 N N . VAL A 1 90 ? 6.878 -23.213 16.950 1.00 80.38 90 VAL A N 1
ATOM 726 C CA . VAL A 1 90 ? 6.468 -22.532 15.715 1.00 80.38 90 VAL A CA 1
ATOM 727 C C . VAL A 1 90 ? 6.798 -23.428 14.517 1.00 80.38 90 VAL A C 1
ATOM 729 O O . VAL A 1 90 ? 7.802 -24.134 14.542 1.00 80.38 90 VAL A O 1
ATOM 732 N N . GLN A 1 91 ? 5.979 -23.400 13.464 1.00 75.12 91 GLN A N 1
ATOM 733 C CA . GLN A 1 91 ? 6.237 -24.107 12.202 1.00 75.12 91 GLN A CA 1
ATOM 734 C C . GLN A 1 91 ? 7.514 -23.572 11.518 1.00 75.12 91 GLN A C 1
ATOM 736 O O . GLN A 1 91 ? 7.482 -22.590 10.775 1.00 75.12 91 GLN A O 1
ATOM 741 N N . THR A 1 92 ? 8.668 -24.199 11.775 1.00 50.22 92 THR A N 1
ATOM 742 C CA . THR A 1 92 ? 9.965 -23.754 11.238 1.00 50.22 92 THR A CA 1
ATOM 743 C C . THR A 1 92 ? 10.224 -24.290 9.829 1.00 50.22 92 THR A C 1
ATOM 745 O O . THR A 1 92 ? 10.969 -25.256 9.651 1.00 50.22 92 THR A O 1
ATOM 748 N N . ASN A 1 93 ? 9.692 -23.611 8.811 1.00 42.78 93 ASN A N 1
ATOM 749 C CA . ASN A 1 93 ? 10.141 -23.778 7.423 1.00 42.78 93 ASN A CA 1
ATOM 750 C C . ASN A 1 93 ? 11.540 -23.144 7.218 1.00 42.78 93 ASN A C 1
ATOM 752 O O . ASN A 1 93 ? 11.685 -22.084 6.618 1.00 42.78 93 ASN A O 1
ATOM 756 N N . THR A 1 94 ? 12.562 -23.816 7.764 1.00 41.22 94 THR A N 1
ATOM 757 C CA . THR A 1 94 ? 14.011 -23.688 7.484 1.00 41.22 94 THR A CA 1
ATOM 758 C C . THR A 1 94 ? 14.616 -22.276 7.377 1.00 41.22 94 THR A C 1
ATOM 760 O O . THR A 1 94 ? 14.911 -21.821 6.274 1.00 41.22 94 THR A O 1
ATOM 763 N N . ALA A 1 95 ? 14.933 -21.646 8.523 1.00 27.47 95 ALA A N 1
ATOM 764 C CA . ALA A 1 95 ? 15.923 -20.549 8.625 1.00 27.47 95 ALA A CA 1
ATOM 765 C C . ALA A 1 95 ? 16.439 -20.288 10.074 1.00 27.47 95 ALA A C 1
ATOM 767 O O . ALA A 1 95 ? 16.547 -19.140 10.503 1.00 27.47 95 ALA A O 1
ATOM 768 N N . ASN A 1 96 ? 16.732 -21.324 10.873 1.00 35.78 96 ASN A N 1
ATOM 769 C CA . ASN A 1 96 ? 16.888 -21.184 12.340 1.00 35.78 96 ASN A CA 1
ATOM 770 C C . ASN A 1 96 ? 18.202 -20.532 12.861 1.00 35.78 96 ASN A C 1
ATOM 772 O O . ASN A 1 96 ? 18.309 -20.287 14.062 1.00 35.78 96 ASN A O 1
ATOM 776 N N . ASP A 1 97 ? 19.195 -20.223 12.018 1.00 32.31 97 ASP A N 1
ATOM 777 C CA . ASP A 1 97 ? 20.578 -19.942 12.472 1.00 32.31 97 ASP A CA 1
ATOM 778 C C . ASP A 1 97 ? 20.903 -18.502 12.931 1.00 32.31 97 ASP A C 1
ATOM 780 O O . ASP A 1 97 ? 21.998 -18.244 13.438 1.00 32.31 97 ASP A O 1
ATOM 784 N N . VAL A 1 98 ? 19.981 -17.536 12.830 1.00 33.88 98 VAL A N 1
ATOM 785 C CA . VAL A 1 98 ? 20.252 -16.150 13.295 1.00 33.88 98 VAL A CA 1
ATOM 786 C C . VAL A 1 98 ? 20.384 -16.064 14.829 1.00 33.88 98 VAL A C 1
ATOM 788 O O . VAL A 1 98 ? 21.000 -15.137 15.356 1.00 33.88 98 VAL A O 1
ATOM 791 N N . LEU A 1 99 ? 19.884 -17.069 15.557 1.00 34.66 99 LEU A N 1
ATOM 792 C CA . LEU A 1 99 ? 19.892 -17.136 17.025 1.00 34.66 99 LEU A CA 1
ATOM 793 C C . LEU A 1 99 ? 21.304 -17.262 17.643 1.00 34.66 99 LEU A C 1
ATOM 795 O O . LEU A 1 99 ? 21.455 -17.090 18.851 1.00 34.66 99 LEU A O 1
ATOM 799 N N . HIS A 1 100 ? 22.349 -17.518 16.845 1.00 31.28 100 HIS A N 1
ATOM 800 C CA . HIS A 1 100 ? 23.711 -17.764 17.343 1.00 31.28 100 HIS A CA 1
ATOM 801 C C . HIS A 1 100 ? 24.691 -16.573 17.220 1.00 31.28 100 HIS A C 1
ATOM 803 O O . HIS A 1 100 ? 25.907 -16.757 17.119 1.00 31.28 100 HIS A O 1
ATOM 809 N N . ARG A 1 101 ? 24.177 -15.335 17.298 1.00 30.11 101 ARG A N 1
ATOM 810 C CA . ARG A 1 101 ? 24.945 -14.140 17.716 1.00 30.11 101 ARG A CA 1
ATOM 811 C C . ARG A 1 101 ? 24.498 -13.712 19.123 1.00 30.11 101 ARG A C 1
ATOM 813 O O . ARG A 1 101 ? 23.723 -12.778 19.278 1.00 30.11 101 ARG A O 1
ATOM 820 N N . LEU A 1 102 ? 24.826 -14.490 20.158 1.00 29.89 102 LEU A N 1
ATOM 821 C CA . LEU A 1 102 ? 26.050 -14.291 20.959 1.00 29.89 102 LEU A CA 1
ATOM 822 C C . LEU A 1 102 ? 26.213 -12.813 21.372 1.00 29.89 102 LEU A C 1
ATOM 824 O O . LEU A 1 102 ? 26.737 -12.013 20.605 1.00 29.89 102 LEU A O 1
ATOM 828 N N . ASN A 1 103 ? 25.595 -12.375 22.471 1.00 29.30 103 ASN A N 1
ATOM 829 C CA . ASN A 1 103 ? 25.987 -12.593 23.880 1.00 29.30 103 ASN A CA 1
ATOM 830 C C . ASN A 1 103 ? 27.287 -11.879 24.299 1.00 29.30 103 ASN A C 1
ATOM 832 O O . ASN A 1 103 ? 28.343 -12.498 24.271 1.00 29.30 103 ASN A O 1
ATOM 836 N N . THR A 1 104 ? 27.161 -10.643 24.805 1.00 24.86 104 THR A N 1
ATOM 837 C CA . THR A 1 104 ? 27.686 -10.204 26.125 1.00 24.86 104 THR A CA 1
ATOM 838 C C . THR A 1 104 ? 27.082 -8.844 26.511 1.00 24.86 104 THR A C 1
ATOM 840 O O . THR A 1 104 ? 27.200 -7.885 25.755 1.00 24.86 104 THR A O 1
ATOM 843 N N . SER A 1 105 ? 26.463 -8.758 27.691 1.00 27.11 105 SER A N 1
ATOM 844 C CA . SER A 1 105 ? 25.984 -7.519 28.353 1.00 27.11 105 SER A CA 1
ATOM 845 C C . SER A 1 105 ? 27.039 -7.001 29.361 1.00 27.11 105 SER A C 1
ATOM 847 O O . SER A 1 105 ? 28.051 -7.686 29.528 1.00 27.11 105 SER A O 1
ATOM 849 N N . PRO A 1 106 ? 26.813 -5.926 30.160 1.00 47.53 106 PRO A N 1
ATOM 850 C CA . PRO A 1 106 ? 25.873 -4.789 30.076 1.00 47.53 106 PRO A CA 1
ATOM 851 C C . PRO A 1 106 ? 26.645 -3.429 30.012 1.00 47.53 106 PRO A C 1
ATOM 853 O O . PRO A 1 106 ? 27.832 -3.422 29.701 1.00 47.53 106 PRO A O 1
ATOM 856 N N . THR A 1 107 ? 26.080 -2.234 30.262 1.00 23.41 107 THR A N 1
ATOM 857 C CA . THR A 1 107 ? 26.002 -1.552 31.593 1.00 23.41 107 THR A CA 1
ATOM 858 C C . THR A 1 107 ? 25.438 -0.116 31.413 1.00 23.41 107 THR A C 1
ATOM 860 O O . THR A 1 107 ? 25.474 0.419 30.309 1.00 23.41 107 THR A O 1
ATOM 863 N N . SER A 1 108 ? 24.920 0.511 32.476 1.00 29.92 108 SER A N 1
ATOM 864 C CA . SER A 1 108 ? 24.379 1.889 32.539 1.00 29.92 108 SER A CA 1
ATOM 865 C C . SER A 1 108 ? 25.423 2.983 32.861 1.00 29.92 108 SER A C 1
ATOM 867 O O . SER A 1 108 ? 26.481 2.653 33.389 1.00 29.92 108 SER A O 1
ATOM 869 N N . LEU A 1 109 ? 25.094 4.275 32.633 1.00 25.11 109 LEU A N 1
ATOM 870 C CA . LEU A 1 109 ? 25.044 5.358 33.658 1.00 25.11 109 LEU A CA 1
ATOM 871 C C . LEU A 1 109 ? 24.814 6.791 33.086 1.00 25.11 109 LEU A C 1
ATOM 873 O O . LEU A 1 109 ? 25.327 7.149 32.034 1.00 25.11 109 LEU A O 1
ATOM 877 N N . ASP A 1 110 ? 24.053 7.574 33.860 1.00 23.72 110 ASP A N 1
ATOM 878 C CA . ASP A 1 110 ? 24.023 9.038 34.087 1.00 23.72 110 ASP A CA 1
ATOM 879 C C . ASP A 1 110 ? 23.932 10.157 33.004 1.00 23.72 110 ASP A C 1
ATOM 881 O O . ASP A 1 110 ? 24.936 10.642 32.493 1.00 23.72 110 ASP A O 1
ATOM 885 N N . SER A 1 111 ? 22.721 10.746 32.925 1.00 26.05 111 SER A N 1
ATOM 886 C CA . SER A 1 111 ? 22.386 12.116 33.424 1.00 26.05 111 SER A CA 1
ATOM 887 C C . SER A 1 111 ? 22.943 13.373 32.650 1.00 26.05 111 SER A C 1
ATOM 889 O O . SER A 1 111 ? 23.484 13.208 31.561 1.00 26.05 111 SER A O 1
ATOM 891 N N . PRO A 1 112 ? 22.619 14.655 32.999 1.00 32.09 112 PRO A N 1
ATOM 892 C CA . PRO A 1 112 ? 21.825 15.484 32.066 1.00 32.09 112 PRO A CA 1
ATOM 893 C C . PRO A 1 112 ? 22.334 16.931 31.811 1.00 32.09 112 PRO A C 1
ATOM 895 O O . PRO A 1 112 ? 23.190 17.448 32.525 1.00 32.09 112 PRO A O 1
ATOM 898 N N . ILE A 1 113 ? 21.732 17.650 30.847 1.00 24.48 113 ILE A N 1
ATOM 899 C CA . ILE A 1 113 ? 21.906 19.111 30.680 1.00 24.48 113 ILE A CA 1
ATOM 900 C C . ILE A 1 113 ? 20.553 19.798 30.416 1.00 24.48 113 ILE A C 1
ATOM 902 O O . ILE A 1 113 ? 19.799 19.392 29.535 1.00 24.48 113 ILE A O 1
ATOM 906 N N . GLN A 1 114 ? 20.276 20.869 31.165 1.00 24.00 114 GLN A N 1
ATOM 907 C CA . GLN A 1 114 ? 19.250 21.881 30.876 1.00 24.00 114 GLN A CA 1
ATOM 908 C C . GLN A 1 114 ? 19.937 23.193 30.472 1.00 24.00 114 GLN A C 1
ATOM 910 O O . GLN A 1 114 ? 21.009 23.474 31.006 1.00 24.00 114 GLN A O 1
ATOM 915 N N . LEU A 1 115 ? 19.282 24.011 29.632 1.00 22.86 115 LEU A N 1
ATOM 916 C CA . LEU A 1 115 ? 18.975 25.446 29.848 1.00 22.86 115 LEU A CA 1
ATOM 917 C C . LEU A 1 115 ? 18.700 26.188 28.519 1.00 22.86 115 LEU A C 1
ATOM 919 O O . LEU A 1 115 ? 19.371 25.946 27.524 1.00 22.86 115 LEU A O 1
ATOM 923 N N . ASN A 1 116 ? 17.685 27.060 28.560 1.00 24.09 116 ASN A N 1
ATOM 924 C CA . ASN A 1 116 ? 17.598 28.464 28.106 1.00 24.09 116 ASN A CA 1
ATOM 925 C C . ASN A 1 116 ? 18.550 29.013 26.996 1.00 24.09 116 ASN A C 1
ATOM 927 O O . ASN A 1 116 ? 19.705 28.628 26.893 1.00 24.09 116 ASN A O 1
ATOM 931 N N . ASP A 1 117 ? 18.177 30.026 26.196 1.00 24.44 117 ASP A N 1
ATOM 932 C CA . ASP A 1 117 ? 17.098 31.018 26.380 1.00 24.44 117 ASP A CA 1
ATOM 933 C C . ASP A 1 117 ? 16.514 31.587 25.057 1.00 24.44 117 ASP A C 1
ATOM 935 O O . ASP A 1 117 ? 16.979 31.323 23.951 1.00 24.44 117 ASP A O 1
ATOM 939 N N . SER A 1 118 ? 15.478 32.401 25.239 1.00 23.73 118 SER A N 1
ATOM 940 C CA . SER A 1 118 ? 14.659 33.193 24.320 1.00 23.73 118 SER A CA 1
ATOM 941 C C . SER A 1 118 ? 15.405 34.079 23.309 1.00 23.73 118 SER A C 1
ATOM 943 O O . SER A 1 118 ? 16.377 34.744 23.658 1.00 23.73 118 SER A O 1
ATOM 945 N N . LEU A 1 119 ? 14.805 34.283 22.125 1.00 25.64 119 LEU A N 1
ATOM 946 C CA . LEU A 1 119 ? 14.927 35.536 21.357 1.00 25.64 119 LEU A CA 1
ATOM 947 C C . LEU A 1 119 ? 13.647 35.836 20.546 1.00 25.64 119 LEU A C 1
ATOM 949 O O . LEU A 1 119 ? 13.185 35.004 19.771 1.00 25.64 119 LEU A O 1
ATOM 953 N N . ASN A 1 120 ? 13.098 37.046 20.705 1.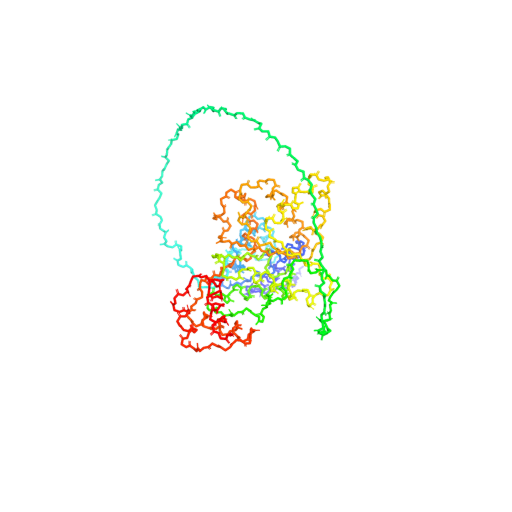00 25.28 120 ASN A N 1
ATOM 954 C CA . ASN A 1 120 ? 11.945 37.563 19.949 1.00 25.28 120 ASN A CA 1
ATOM 955 C C . ASN A 1 120 ? 12.396 38.443 18.771 1.00 25.28 120 ASN A C 1
ATOM 957 O O . ASN A 1 120 ? 13.266 39.289 18.972 1.00 25.28 120 ASN A O 1
ATOM 961 N N . VAL A 1 121 ? 11.696 38.386 17.629 1.00 28.02 121 VAL A N 1
ATOM 962 C CA . VAL A 1 121 ? 11.509 39.526 16.697 1.00 28.02 121 VAL A CA 1
ATOM 963 C C . VAL A 1 121 ? 10.074 39.484 16.135 1.00 28.02 121 VAL A C 1
ATOM 965 O O . VAL A 1 121 ? 9.479 38.414 16.025 1.00 28.02 121 VAL A O 1
ATOM 968 N N . SER A 1 122 ? 9.494 40.652 15.844 1.00 25.33 122 SER A N 1
ATOM 969 C CA . SER A 1 122 ? 8.047 40.858 15.663 1.00 25.33 122 SER A CA 1
ATOM 970 C C . SER A 1 122 ? 7.540 40.884 14.210 1.00 25.33 122 SER A C 1
ATOM 972 O O . SER A 1 122 ? 8.235 41.356 13.321 1.00 25.33 122 SER A O 1
ATOM 974 N N . LEU A 1 123 ? 6.281 40.442 14.057 1.00 25.70 123 LEU A N 1
ATOM 975 C CA . LEU A 1 123 ? 5.124 40.990 13.301 1.00 25.70 123 LEU A CA 1
ATOM 976 C C . LEU A 1 123 ? 5.285 42.054 12.179 1.00 25.70 123 LEU A C 1
ATOM 978 O O . LEU A 1 123 ? 6.161 42.909 12.222 1.00 25.70 123 LEU A O 1
ATOM 982 N N . ASN A 1 124 ? 4.228 42.104 11.340 1.00 26.38 124 ASN A N 1
ATOM 983 C CA . ASN A 1 124 ? 3.831 43.112 10.324 1.00 26.38 124 ASN A CA 1
ATOM 984 C C . ASN A 1 124 ? 4.422 42.911 8.906 1.00 26.38 124 ASN A C 1
ATOM 986 O O . ASN A 1 124 ? 5.599 42.607 8.770 1.00 26.38 124 ASN A O 1
ATOM 990 N N . ASP A 1 125 ? 3.687 43.093 7.794 1.00 25.25 125 ASP A N 1
ATOM 991 C CA . ASP A 1 125 ? 2.264 43.454 7.542 1.00 25.25 125 ASP A CA 1
ATOM 992 C C . ASP A 1 125 ? 1.910 43.176 6.040 1.00 25.25 125 ASP A C 1
ATOM 994 O O . ASP A 1 125 ? 2.811 42.867 5.261 1.00 25.25 125 ASP A O 1
ATOM 998 N N . ARG A 1 126 ? 0.637 43.379 5.631 1.00 26.42 126 ARG A N 1
ATOM 999 C CA . ARG A 1 126 ? 0.097 43.619 4.256 1.00 26.42 126 ARG A CA 1
ATOM 1000 C C . ARG A 1 126 ? -0.607 42.487 3.481 1.00 26.42 126 ARG A C 1
ATOM 1002 O O . ARG A 1 126 ? -0.048 41.861 2.592 1.00 26.42 126 ARG A O 1
ATOM 1009 N N . THR A 1 127 ? -1.909 42.364 3.768 1.00 25.70 127 THR A N 1
ATOM 1010 C CA . THR A 1 127 ? -3.051 42.569 2.831 1.00 25.70 127 THR A CA 1
ATOM 1011 C C . THR A 1 127 ? -2.984 42.101 1.358 1.00 25.70 127 THR A C 1
ATOM 1013 O O . THR A 1 127 ? -2.166 42.618 0.611 1.00 25.70 127 THR A O 1
ATOM 1016 N N . ASN A 1 128 ? -4.012 41.329 0.948 1.00 26.61 128 ASN A N 1
ATOM 1017 C CA . ASN A 1 128 ? -4.904 41.482 -0.238 1.00 26.61 128 ASN A CA 1
ATOM 1018 C C . ASN A 1 128 ? -4.295 41.708 -1.664 1.00 26.61 128 ASN A C 1
ATOM 1020 O O . ASN A 1 128 ? -3.321 42.421 -1.833 1.00 26.61 128 ASN A O 1
ATOM 1024 N N . ASN A 1 129 ? -4.870 41.235 -2.785 1.00 28.30 129 ASN A N 1
ATOM 1025 C CA . ASN A 1 129 ? -6.278 40.914 -3.070 1.00 28.30 129 ASN A CA 1
ATOM 1026 C C . ASN A 1 129 ? -6.464 39.988 -4.312 1.00 28.30 129 ASN A C 1
ATOM 1028 O O . ASN A 1 129 ? -5.653 40.019 -5.227 1.00 28.30 129 ASN A O 1
ATOM 1032 N N . ASP A 1 130 ? -7.586 39.259 -4.343 1.00 26.91 130 ASP A N 1
ATOM 1033 C CA . ASP A 1 130 ? -8.464 38.907 -5.489 1.00 26.91 130 ASP A CA 1
ATOM 1034 C C . ASP A 1 130 ? -7.996 38.493 -6.919 1.00 26.91 130 ASP A C 1
ATOM 1036 O O . ASP A 1 130 ? -7.493 39.293 -7.700 1.00 26.91 130 ASP A O 1
ATOM 1040 N N . SER A 1 131 ? -8.518 37.315 -7.316 1.00 27.36 131 SER A N 1
ATOM 1041 C CA . SER A 1 131 ? -9.394 37.057 -8.493 1.00 27.36 131 SER A CA 1
ATOM 1042 C C . SER A 1 131 ? -8.889 36.769 -9.935 1.00 27.36 131 SER A C 1
ATOM 1044 O O . SER A 1 131 ? -8.154 37.525 -10.552 1.00 27.36 131 SER A O 1
ATOM 1046 N N . GLN A 1 132 ? -9.541 35.730 -10.501 1.00 25.61 132 GLN A N 1
ATOM 1047 C CA . GLN A 1 132 ? -9.977 35.502 -11.903 1.00 25.61 132 GLN A CA 1
ATOM 1048 C C . GLN A 1 132 ? -8.963 35.218 -13.037 1.00 25.61 132 GLN A C 1
ATOM 1050 O O . GLN A 1 132 ? -8.267 36.106 -13.515 1.00 25.61 132 GLN A O 1
ATOM 1055 N N . ASN A 1 133 ? -9.068 34.013 -13.629 1.00 27.56 133 ASN A N 1
ATOM 1056 C CA . ASN A 1 133 ? -9.624 33.846 -14.991 1.00 27.56 133 ASN A CA 1
ATOM 1057 C C . ASN A 1 133 ? -9.971 32.374 -15.329 1.00 27.56 133 ASN A C 1
ATOM 1059 O O . ASN A 1 133 ? -9.636 31.468 -14.567 1.00 27.56 133 ASN A O 1
ATOM 1063 N N . SER A 1 134 ? -10.671 32.137 -16.449 1.00 25.61 134 SER A N 1
ATOM 1064 C CA . SER A 1 134 ? -11.166 30.816 -16.894 1.00 25.61 134 SER A CA 1
ATOM 1065 C C . SER A 1 134 ? -11.172 30.656 -18.420 1.00 25.61 134 SER A C 1
ATOM 1067 O O . SER A 1 134 ? -11.397 31.656 -19.085 1.00 25.61 134 SER A O 1
ATOM 1069 N N . GLU A 1 135 ? -11.036 29.420 -18.929 1.00 23.62 135 GLU A N 1
ATOM 1070 C CA . GLU A 1 135 ? -11.557 28.829 -20.199 1.00 23.62 135 GLU A CA 1
ATOM 1071 C C . GLU A 1 135 ? -10.892 27.424 -20.346 1.00 23.62 135 GLU A C 1
ATOM 1073 O O . GLU A 1 135 ? -9.761 27.253 -19.900 1.00 23.62 135 GLU A O 1
ATOM 1078 N N . ALA A 1 136 ? -11.532 26.292 -20.698 1.00 23.55 136 ALA A N 1
ATOM 1079 C CA . ALA A 1 136 ? -12.394 25.916 -21.840 1.00 23.55 136 ALA A CA 1
ATOM 1080 C C . ALA A 1 136 ? -11.605 25.834 -23.175 1.00 23.55 136 ALA A C 1
ATOM 1082 O O . ALA A 1 136 ? -10.889 26.765 -23.503 1.00 23.55 136 ALA A O 1
ATOM 1083 N N . SER A 1 137 ? -11.648 24.793 -24.028 1.00 25.27 137 SER A N 1
ATOM 1084 C CA . SER A 1 137 ? -12.432 23.528 -24.125 1.00 25.27 137 SER A CA 1
ATOM 1085 C C . SER A 1 137 ? -11.475 22.344 -24.507 1.00 25.27 137 SER A C 1
ATOM 1087 O O . SER A 1 137 ? -10.284 22.480 -24.265 1.00 25.27 137 SER A O 1
ATOM 1089 N N . MET A 1 138 ? -11.793 21.160 -25.075 1.00 25.14 138 MET A N 1
ATOM 1090 C CA . MET A 1 138 ? -13.005 20.549 -25.670 1.00 25.14 138 MET A CA 1
ATOM 1091 C C . MET A 1 138 ? -12.998 18.990 -25.523 1.00 25.14 138 MET A C 1
ATOM 1093 O O . MET A 1 138 ? -12.831 18.515 -24.405 1.00 25.14 138 MET A O 1
ATOM 1097 N N . SER A 1 139 ? -13.239 18.179 -26.577 1.00 24.91 139 SER A N 1
ATOM 1098 C CA . SER A 1 139 ? -13.449 16.711 -26.488 1.00 24.91 139 SER A CA 1
ATOM 1099 C C . SER A 1 139 ? -13.248 15.939 -27.813 1.00 24.91 139 SER A C 1
ATOM 1101 O O . SER A 1 139 ? -13.629 16.441 -28.865 1.00 24.91 139 SER A O 1
ATOM 1103 N N . PHE A 1 140 ? -12.745 14.697 -27.724 1.00 27.12 140 PHE A N 1
ATOM 1104 C CA . PHE A 1 140 ? -12.990 13.506 -28.578 1.00 27.12 140 PHE A CA 1
ATOM 1105 C C . PHE A 1 140 ? -12.745 12.277 -27.654 1.00 27.12 140 PHE A C 1
ATOM 1107 O O . PHE A 1 140 ? -11.873 12.344 -26.795 1.00 27.12 140 PHE A O 1
ATOM 1114 N N . GLY A 1 141 ? -13.534 11.193 -27.607 1.00 24.05 141 GLY A N 1
ATOM 1115 C CA . GLY A 1 141 ? -13.816 10.218 -28.675 1.00 24.05 141 GLY A CA 1
ATOM 1116 C C . GLY A 1 141 ? -12.737 9.106 -28.663 1.00 24.05 141 GLY A C 1
ATOM 1117 O O . GLY A 1 141 ? -11.591 9.425 -28.928 1.00 24.05 141 GLY A O 1
ATOM 1118 N N . GLN A 1 142 ? -12.984 7.816 -28.372 1.00 26.19 142 GLN A N 1
ATOM 1119 C CA . GLN A 1 142 ? -14.251 7.074 -28.274 1.00 26.19 142 GLN A CA 1
ATOM 1120 C C . GLN A 1 142 ? -14.182 5.834 -27.331 1.00 26.19 142 GLN A C 1
ATOM 1122 O O . GLN A 1 142 ? -13.137 5.237 -27.114 1.00 26.19 142 GLN A O 1
ATOM 1127 N N . THR A 1 143 ? -15.352 5.459 -26.807 1.00 28.86 143 THR A N 1
ATOM 1128 C CA . THR A 1 143 ? -15.798 4.211 -26.143 1.00 28.86 143 THR A CA 1
ATOM 1129 C C . THR A 1 143 ? -14.859 2.992 -25.974 1.00 28.86 143 THR A C 1
ATOM 1131 O O . THR A 1 143 ? -14.609 2.251 -26.919 1.00 28.86 143 THR A O 1
ATOM 1134 N N . LEU A 1 144 ? -14.650 2.594 -24.708 1.00 29.53 144 LEU A N 1
ATOM 1135 C CA . LEU A 1 144 ? -14.678 1.183 -24.276 1.00 29.53 144 LEU A CA 1
ATOM 1136 C C . LEU A 1 144 ? -15.731 1.006 -23.167 1.00 29.53 144 LEU A C 1
ATOM 1138 O O . LEU A 1 144 ? -15.798 1.799 -22.229 1.00 29.53 144 LEU A O 1
ATOM 1142 N N . LYS A 1 145 ? -16.584 -0.024 -23.268 1.00 34.53 145 LYS A N 1
ATOM 1143 C CA . LYS A 1 145 ? -17.654 -0.294 -22.288 1.00 34.53 145 LYS A CA 1
ATOM 1144 C C . LYS A 1 145 ? -17.113 -1.055 -21.072 1.00 34.53 145 LYS A C 1
ATOM 1146 O O . LYS A 1 145 ? -17.251 -2.274 -20.996 1.00 34.53 145 LYS A O 1
ATOM 1151 N N . SER A 1 146 ? -16.527 -0.333 -20.117 1.00 32.84 146 SER A N 1
ATOM 1152 C CA . SER A 1 146 ? -16.205 -0.905 -18.804 1.00 32.84 146 SER A CA 1
ATOM 1153 C C . SER A 1 146 ? -17.474 -1.409 -18.104 1.00 32.84 146 SER A C 1
ATOM 1155 O O . SER A 1 146 ? -18.504 -0.731 -18.093 1.00 32.84 146 SER A O 1
ATOM 1157 N N . ARG A 1 147 ? -17.403 -2.602 -17.504 1.00 37.69 147 ARG A N 1
ATOM 1158 C CA . ARG A 1 147 ? -18.465 -3.176 -16.662 1.00 37.69 147 ARG A CA 1
ATOM 1159 C C . ARG A 1 147 ? -18.292 -2.645 -15.238 1.00 37.69 147 ARG A C 1
ATOM 1161 O O . ARG A 1 147 ? -17.914 -3.388 -14.342 1.00 37.69 147 ARG A O 1
ATOM 1168 N N . THR A 1 148 ? -18.507 -1.343 -15.062 1.00 39.50 148 THR A N 1
ATOM 1169 C CA . THR A 1 148 ? -18.243 -0.628 -13.804 1.00 39.50 148 THR A CA 1
ATOM 1170 C C . THR A 1 148 ? -18.984 -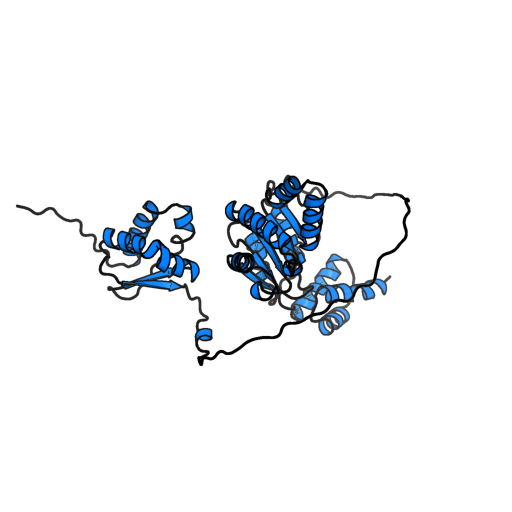1.252 -12.621 1.00 39.50 148 THR A C 1
ATOM 1172 O O . THR A 1 148 ? -20.219 -1.315 -12.624 1.00 39.50 148 THR A O 1
ATOM 1175 N N . GLY A 1 149 ? -18.234 -1.642 -11.588 1.00 38.53 149 GLY A N 1
ATOM 1176 C CA . GLY A 1 149 ? -18.783 -1.867 -10.254 1.00 38.53 149 GLY A CA 1
ATOM 1177 C C . GLY A 1 149 ? -19.451 -0.598 -9.713 1.00 38.53 149 GLY A C 1
ATOM 1178 O O . GLY A 1 149 ? -19.167 0.509 -10.170 1.00 38.53 149 GLY A O 1
ATOM 1179 N N . LYS A 1 150 ? -20.368 -0.750 -8.751 1.00 38.78 150 LYS A N 1
ATOM 1180 C CA . LYS A 1 150 ? -21.083 0.380 -8.132 1.00 38.78 150 LYS A CA 1
ATOM 1181 C C . LYS A 1 150 ? -20.337 1.017 -6.954 1.00 38.78 150 LYS A C 1
ATOM 1183 O O . LYS A 1 150 ? -20.697 2.127 -6.575 1.00 38.78 150 LYS A O 1
ATOM 1188 N N . GLY A 1 151 ? -19.348 0.335 -6.374 1.00 45.69 151 GLY A N 1
ATOM 1189 C CA . GLY A 1 151 ? -18.472 0.912 -5.348 1.00 45.69 151 GLY A CA 1
ATOM 1190 C C . GLY A 1 151 ? -17.566 2.000 -5.929 1.00 45.69 151 GLY A C 1
ATOM 1191 O O . GLY A 1 151 ? -17.128 1.886 -7.078 1.00 45.69 151 GLY A O 1
ATOM 1192 N N . THR A 1 152 ? -17.299 3.068 -5.174 1.00 52.44 152 THR A N 1
ATOM 1193 C CA . THR A 1 152 ? -16.490 4.182 -5.685 1.00 52.44 152 THR A CA 1
ATOM 1194 C C . THR A 1 152 ? -14.997 3.842 -5.684 1.00 52.44 152 THR A C 1
ATOM 1196 O O . THR A 1 152 ? -14.478 3.219 -4.760 1.00 52.44 152 THR A O 1
ATOM 1199 N N . ALA A 1 153 ? -14.309 4.258 -6.749 1.00 60.22 153 ALA A N 1
ATOM 1200 C CA . ALA A 1 153 ? -12.868 4.110 -6.952 1.00 60.22 153 ALA A CA 1
ATOM 1201 C C . ALA A 1 153 ? -12.175 5.468 -6.760 1.00 60.22 153 ALA A C 1
ATOM 1203 O O . ALA A 1 153 ? -11.744 6.107 -7.721 1.00 60.22 153 ALA A O 1
ATOM 1204 N N . VAL A 1 154 ? -12.134 5.965 -5.522 1.00 68.62 154 VAL A N 1
ATOM 1205 C CA . VAL A 1 154 ? -11.630 7.322 -5.250 1.00 68.62 154 VAL A CA 1
ATOM 1206 C C . VAL A 1 154 ? -10.102 7.319 -5.193 1.00 68.62 154 VAL A C 1
ATOM 1208 O O . VAL A 1 154 ? -9.504 6.571 -4.421 1.00 68.62 154 VAL A O 1
ATOM 1211 N N . GLY A 1 155 ? -9.483 8.177 -6.010 1.00 75.19 155 GLY A N 1
ATOM 1212 C CA . GLY A 1 155 ? -8.033 8.399 -6.037 1.00 75.19 155 GLY A CA 1
ATOM 1213 C C . GLY A 1 155 ? -7.219 7.391 -6.859 1.00 75.19 155 GLY A C 1
ATOM 1214 O O . GLY A 1 155 ? -5.999 7.503 -6.893 1.00 75.19 155 GLY A O 1
ATOM 1215 N N . LEU A 1 156 ? -7.843 6.412 -7.524 1.00 86.62 156 LEU A N 1
ATOM 1216 C CA . LEU A 1 156 ? -7.120 5.378 -8.275 1.00 86.62 156 LEU A CA 1
ATOM 1217 C C . LEU A 1 156 ? -6.685 5.839 -9.676 1.00 86.62 156 LEU A C 1
ATOM 1219 O O . LEU A 1 156 ? -7.483 6.376 -10.441 1.00 86.62 156 LEU A O 1
ATOM 1223 N N . ASN A 1 157 ? -5.427 5.562 -10.037 1.00 86.38 157 ASN A N 1
ATOM 1224 C CA . ASN A 1 157 ? -4.902 5.778 -11.386 1.00 86.38 157 ASN A CA 1
ATOM 1225 C C . ASN A 1 157 ? -5.019 4.485 -12.224 1.00 86.38 157 ASN A C 1
ATOM 1227 O O . ASN A 1 157 ? -4.314 3.518 -11.928 1.00 86.38 157 ASN A O 1
ATOM 1231 N N . PRO A 1 158 ? -5.828 4.454 -13.302 1.00 86.00 158 PRO A N 1
ATOM 1232 C CA . PRO A 1 158 ? -6.067 3.246 -14.097 1.00 86.00 158 PRO A CA 1
ATOM 1233 C C . PRO A 1 158 ? -4.864 2.780 -14.937 1.00 86.00 158 PRO A C 1
ATOM 1235 O O . PRO A 1 158 ? -4.956 1.743 -15.584 1.00 86.00 158 PRO A O 1
ATOM 1238 N N . ARG A 1 159 ? -3.742 3.519 -14.956 1.00 87.62 159 ARG A N 1
ATOM 1239 C CA . ARG A 1 159 ? -2.483 3.072 -15.588 1.00 87.62 159 ARG A CA 1
ATOM 1240 C C . ARG A 1 159 ? -1.675 2.113 -14.707 1.00 87.62 159 ARG A C 1
ATOM 1242 O O . ARG A 1 159 ? -0.828 1.384 -15.223 1.00 87.62 159 ARG A O 1
ATOM 1249 N N . TYR A 1 160 ? -1.916 2.127 -13.398 1.00 91.94 160 TYR A N 1
ATOM 1250 C CA . TYR A 1 160 ? -1.209 1.305 -12.423 1.00 91.94 160 TYR A CA 1
ATOM 1251 C C . TYR A 1 160 ? -2.066 0.086 -12.066 1.00 91.94 160 TYR A C 1
ATOM 1253 O O . TYR A 1 160 ? -2.959 0.151 -11.219 1.00 91.94 160 TYR A O 1
ATOM 1261 N N . THR A 1 161 ? -1.815 -1.021 -12.760 1.00 94.56 161 THR A N 1
ATOM 1262 C CA . THR A 1 161 ? -2.502 -2.306 -12.583 1.00 94.56 161 THR A CA 1
ATOM 1263 C C . THR A 1 161 ? -1.471 -3.432 -12.451 1.00 94.56 161 THR A C 1
ATOM 1265 O O . THR A 1 161 ? -0.271 -3.197 -12.615 1.00 94.56 161 THR A O 1
ATOM 1268 N N . PHE A 1 162 ? -1.893 -4.657 -12.124 1.00 95.62 162 PHE A N 1
ATOM 1269 C CA . PHE A 1 162 ? -0.949 -5.776 -12.000 1.00 95.62 162 PHE A CA 1
ATOM 1270 C C . PHE A 1 162 ? -0.349 -6.178 -13.354 1.00 95.62 162 PHE A C 1
ATOM 1272 O O . PHE A 1 162 ? 0.796 -6.610 -13.413 1.00 95.62 162 PHE A O 1
ATOM 1279 N N . GLU A 1 163 ? -1.089 -5.978 -14.444 1.00 92.00 163 GLU A N 1
ATOM 1280 C CA . GLU A 1 163 ? -0.670 -6.273 -15.817 1.00 92.00 163 GLU A CA 1
ATOM 1281 C C . GLU A 1 163 ? 0.393 -5.285 -16.325 1.00 92.00 163 GLU A C 1
ATOM 1283 O O . GLU A 1 163 ? 1.198 -5.638 -17.183 1.00 92.00 163 GLU A O 1
ATOM 1288 N N . THR A 1 164 ? 0.425 -4.058 -15.786 1.00 89.56 164 THR A N 1
ATOM 1289 C CA . THR A 1 164 ? 1.458 -3.050 -16.087 1.00 89.56 164 THR A CA 1
ATOM 1290 C C . THR A 1 164 ? 2.628 -3.061 -15.098 1.00 89.56 164 THR A C 1
ATOM 1292 O O . THR A 1 164 ? 3.530 -2.233 -15.217 1.00 89.56 164 THR A O 1
ATOM 1295 N N . PHE A 1 165 ? 2.641 -3.976 -14.119 1.00 93.94 165 PHE A N 1
ATOM 1296 C CA . PHE A 1 165 ? 3.722 -4.108 -13.142 1.00 93.94 165 PHE A CA 1
ATOM 1297 C C . PHE A 1 165 ? 4.704 -5.215 -13.554 1.00 93.94 165 PHE A C 1
ATOM 1299 O O . PHE A 1 165 ? 4.381 -6.402 -13.523 1.00 93.94 165 PHE A O 1
ATOM 1306 N N . VAL A 1 166 ? 5.932 -4.838 -13.916 1.00 93.62 166 VAL A N 1
ATOM 1307 C CA . VAL A 1 166 ? 6.956 -5.800 -14.346 1.00 93.62 166 VAL A CA 1
ATOM 1308 C C . VAL A 1 166 ? 7.516 -6.567 -13.145 1.00 93.62 166 VAL A C 1
ATOM 1310 O O . VAL A 1 166 ? 8.202 -6.011 -12.284 1.00 93.62 166 VAL A O 1
ATOM 1313 N N . LYS A 1 167 ? 7.234 -7.873 -13.103 1.00 93.69 167 LYS A N 1
ATOM 1314 C CA . LYS A 1 167 ? 7.772 -8.799 -12.101 1.00 93.69 167 LYS A CA 1
ATOM 1315 C C . LYS A 1 167 ? 9.278 -9.008 -12.301 1.00 93.69 167 LYS A C 1
ATOM 1317 O O . LYS A 1 167 ? 9.712 -9.338 -13.398 1.00 93.69 167 LYS A O 1
ATOM 1322 N N . GLY A 1 168 ? 10.035 -8.914 -11.212 1.00 92.19 168 GLY A N 1
ATOM 1323 C CA . GLY A 1 168 ? 11.460 -9.240 -11.126 1.00 92.19 168 GLY A CA 1
ATOM 1324 C C . GLY A 1 168 ? 11.804 -9.903 -9.791 1.00 92.19 168 GLY A C 1
ATOM 1325 O O . GLY A 1 168 ? 10.978 -9.940 -8.871 1.00 92.19 168 GLY A O 1
ATOM 1326 N N . ALA A 1 169 ? 13.029 -10.417 -9.649 1.00 90.88 169 ALA A N 1
ATOM 1327 C CA . ALA A 1 169 ? 13.457 -11.096 -8.421 1.00 90.88 169 ALA A CA 1
ATOM 1328 C C . ALA A 1 169 ? 13.372 -10.183 -7.179 1.00 90.88 169 ALA A C 1
ATOM 1330 O O . ALA A 1 169 ? 13.057 -10.654 -6.088 1.00 90.88 169 ALA A O 1
ATOM 1331 N N . SER A 1 170 ? 13.572 -8.874 -7.371 1.00 91.38 170 SER A N 1
ATOM 1332 C CA . SER A 1 170 ? 13.558 -7.842 -6.328 1.00 91.38 170 SER A CA 1
ATOM 1333 C C . SER A 1 170 ? 12.160 -7.412 -5.847 1.00 91.38 170 SER A C 1
ATOM 1335 O O . SER A 1 170 ? 12.056 -6.679 -4.864 1.00 91.38 170 SER A O 1
ATOM 1337 N N . ASN A 1 171 ? 11.086 -7.818 -6.542 1.00 95.00 171 ASN A N 1
ATOM 1338 C CA . ASN A 1 171 ? 9.715 -7.361 -6.270 1.00 95.00 171 ASN A CA 1
ATOM 1339 C C . ASN A 1 171 ? 8.657 -8.482 -6.233 1.00 95.00 171 ASN A C 1
ATOM 1341 O O . ASN A 1 171 ? 7.515 -8.242 -5.837 1.00 95.00 171 ASN A O 1
ATOM 1345 N N . GLN A 1 172 ? 9.022 -9.713 -6.610 1.00 95.62 172 GLN A N 1
ATOM 1346 C CA . GLN A 1 172 ? 8.082 -10.824 -6.774 1.00 95.62 172 GLN A CA 1
ATOM 1347 C C . GLN A 1 172 ? 7.269 -11.179 -5.522 1.00 95.62 172 GLN A C 1
ATOM 1349 O O . GLN A 1 172 ? 6.124 -11.609 -5.659 1.00 95.62 172 GLN A O 1
ATOM 1354 N N . PHE A 1 173 ? 7.834 -11.011 -4.322 1.00 97.12 173 PHE A N 1
ATOM 1355 C CA . PHE A 1 173 ? 7.143 -11.325 -3.070 1.00 97.12 173 PHE A CA 1
ATOM 1356 C C . PHE A 1 173 ? 6.097 -10.255 -2.730 1.00 97.12 173 PHE A C 1
ATOM 1358 O O . PHE A 1 173 ? 4.938 -10.597 -2.502 1.00 97.12 173 PHE A O 1
ATOM 1365 N N . ALA A 1 174 ? 6.452 -8.968 -2.836 1.00 97.06 174 ALA A N 1
ATOM 1366 C CA . ALA A 1 174 ? 5.505 -7.864 -2.690 1.00 97.06 174 ALA A CA 1
ATOM 1367 C C . ALA A 1 174 ? 4.373 -7.919 -3.728 1.00 97.06 174 ALA A C 1
ATOM 1369 O O . ALA A 1 174 ? 3.216 -7.686 -3.383 1.00 97.06 174 ALA A O 1
ATOM 1370 N N . LEU A 1 175 ? 4.681 -8.283 -4.980 1.00 97.81 175 LEU A N 1
ATOM 1371 C CA . LEU A 1 175 ? 3.676 -8.490 -6.024 1.00 97.81 175 LEU A CA 1
ATOM 1372 C C . LEU A 1 175 ? 2.710 -9.631 -5.665 1.00 97.81 175 LEU A C 1
ATOM 1374 O O . LEU A 1 175 ? 1.499 -9.435 -5.727 1.00 97.81 175 LEU A O 1
ATOM 1378 N N . ALA A 1 176 ? 3.223 -10.792 -5.247 1.00 96.88 176 ALA A N 1
ATOM 1379 C CA . ALA A 1 176 ? 2.390 -11.929 -4.853 1.00 96.88 176 ALA A CA 1
ATOM 1380 C C . ALA A 1 176 ? 1.534 -11.618 -3.609 1.00 96.88 176 ALA A C 1
ATOM 1382 O O . ALA A 1 176 ? 0.354 -11.963 -3.567 1.00 96.88 176 ALA A O 1
ATOM 1383 N N . ALA A 1 177 ? 2.091 -10.909 -2.623 1.00 97.19 177 ALA A N 1
ATOM 1384 C CA . ALA A 1 177 ? 1.369 -10.436 -1.444 1.00 97.19 177 ALA A CA 1
ATOM 1385 C C . ALA A 1 177 ? 0.241 -9.4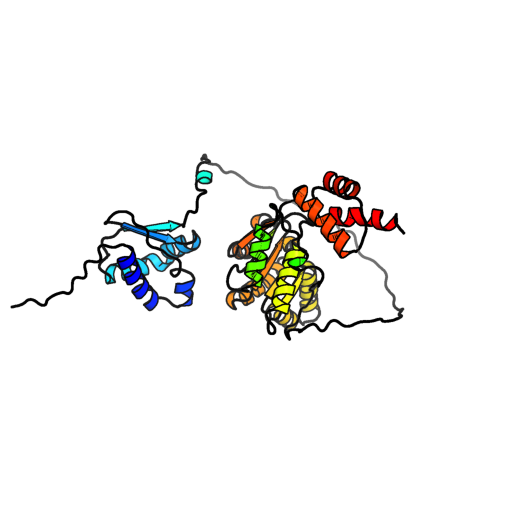52 -1.808 1.00 97.19 177 ALA A C 1
ATOM 1387 O O . ALA A 1 177 ? -0.882 -9.586 -1.317 1.00 97.19 177 ALA A O 1
ATOM 1388 N N . ALA A 1 178 ? 0.522 -8.500 -2.703 1.00 98.00 178 ALA A N 1
ATOM 1389 C CA . ALA A 1 178 ? -0.449 -7.539 -3.217 1.00 98.00 178 ALA A CA 1
ATOM 1390 C C . ALA A 1 178 ? -1.580 -8.229 -3.999 1.00 98.00 178 ALA A C 1
ATOM 1392 O O . ALA A 1 178 ? -2.753 -7.966 -3.735 1.00 98.00 178 ALA A O 1
ATOM 1393 N N . GLN A 1 179 ? -1.247 -9.159 -4.900 1.00 97.75 179 GLN A N 1
ATOM 1394 C CA . GLN A 1 179 ? -2.226 -9.978 -5.622 1.00 97.75 179 GLN A CA 1
ATOM 1395 C C . GLN A 1 179 ? -3.103 -10.771 -4.648 1.00 97.75 179 GLN A C 1
ATOM 1397 O O . GLN A 1 179 ? -4.325 -10.668 -4.703 1.00 97.75 179 GLN A O 1
ATOM 1402 N N . ARG A 1 180 ? -2.501 -11.468 -3.677 1.00 96.81 180 ARG A N 1
ATOM 1403 C CA . ARG A 1 180 ? -3.223 -12.270 -2.679 1.00 96.81 180 ARG A CA 1
ATOM 1404 C C . ARG A 1 180 ? -4.190 -11.442 -1.821 1.00 96.81 180 ARG A C 1
ATOM 1406 O O . ARG A 1 180 ? -5.275 -11.915 -1.472 1.00 96.81 180 ARG A O 1
ATOM 1413 N N . VAL A 1 181 ? -3.817 -10.205 -1.497 1.00 96.81 181 VAL A N 1
ATOM 1414 C CA . VAL A 1 181 ? -4.684 -9.235 -0.811 1.00 96.81 181 VAL A CA 1
ATOM 1415 C C . VAL A 1 181 ? -5.819 -8.748 -1.708 1.00 96.81 181 VAL A C 1
ATOM 1417 O O . VAL A 1 181 ? -6.953 -8.667 -1.244 1.00 96.81 181 VAL A O 1
ATOM 1420 N N . ALA A 1 182 ? -5.556 -8.482 -2.987 1.00 96.94 182 ALA A N 1
ATOM 1421 C CA . ALA A 1 182 ? -6.578 -8.058 -3.941 1.00 96.94 182 ALA A CA 1
ATOM 1422 C C . ALA A 1 182 ? -7.590 -9.180 -4.271 1.00 96.94 182 ALA A C 1
ATOM 1424 O O . ALA A 1 182 ? -8.780 -8.909 -4.417 1.00 96.94 182 ALA A O 1
ATOM 1425 N N . GLU A 1 183 ? -7.134 -10.437 -4.319 1.00 95.94 183 GLU A N 1
ATOM 1426 C CA . GLU A 1 183 ? -7.951 -11.654 -4.462 1.00 95.94 183 GLU A CA 1
ATOM 1427 C C . GLU A 1 183 ? -8.824 -11.968 -3.241 1.00 95.94 183 GLU A C 1
ATOM 1429 O O . GLU A 1 183 ? -9.835 -12.657 -3.366 1.00 95.94 183 GLU A O 1
ATOM 1434 N N . THR A 1 184 ? -8.393 -11.578 -2.036 1.00 94.56 184 THR A N 1
ATOM 1435 C CA . THR A 1 184 ? -9.094 -11.911 -0.785 1.00 94.56 184 THR A CA 1
ATOM 1436 C C . THR A 1 184 ? -9.019 -10.786 0.258 1.00 94.56 184 THR A C 1
ATOM 1438 O O . THR A 1 184 ? -8.440 -10.981 1.338 1.00 94.56 184 THR A O 1
ATOM 1441 N N . PRO A 1 185 ? -9.626 -9.611 -0.017 1.00 95.31 185 PRO A N 1
ATOM 1442 C CA . PRO A 1 185 ? -9.506 -8.451 0.859 1.00 95.31 185 PRO A CA 1
ATOM 1443 C C . PRO A 1 185 ? -10.004 -8.746 2.278 1.00 95.31 185 PRO A C 1
ATOM 1445 O O . PRO A 1 185 ? -11.051 -9.362 2.486 1.00 95.31 185 PRO A O 1
ATOM 1448 N N . GLY A 1 186 ? -9.212 -8.333 3.263 1.00 90.94 186 GLY A N 1
ATOM 1449 C CA . GLY A 1 186 ? -9.467 -8.507 4.688 1.00 90.94 186 GLY A CA 1
ATOM 1450 C C . GLY A 1 186 ? -9.214 -9.921 5.221 1.00 90.94 186 GLY A C 1
ATOM 1451 O O . GLY A 1 186 ? -9.359 -10.114 6.423 1.00 90.94 186 GLY A O 1
ATOM 1452 N N . ARG A 1 187 ? -8.858 -10.912 4.386 1.00 87.12 187 ARG A N 1
ATOM 1453 C CA . ARG A 1 187 ? -8.736 -12.322 4.819 1.00 87.12 187 ARG A CA 1
ATOM 1454 C C . ARG A 1 187 ? -7.312 -12.865 4.895 1.00 87.12 187 ARG A C 1
ATOM 1456 O O . ARG A 1 187 ? -7.032 -13.612 5.821 1.00 87.12 187 ARG A O 1
ATOM 1463 N N . SER A 1 188 ? -6.446 -12.547 3.929 1.00 81.62 188 SER A N 1
ATOM 1464 C CA . SER A 1 188 ? -5.105 -13.161 3.868 1.00 81.62 188 SER A CA 1
ATOM 1465 C C . SER A 1 188 ? -4.062 -12.401 4.690 1.00 81.62 188 SER A C 1
ATOM 1467 O O . SER A 1 188 ? -3.481 -12.965 5.609 1.00 81.62 188 SER A O 1
ATOM 1469 N N . TYR A 1 189 ? -3.842 -11.117 4.392 1.00 90.44 189 TYR A N 1
ATOM 1470 C CA . TYR A 1 189 ? -2.863 -10.279 5.091 1.00 90.44 189 TYR A CA 1
ATOM 1471 C C . TYR A 1 189 ? -3.505 -8.934 5.426 1.00 90.44 189 TYR A C 1
ATOM 1473 O O . TYR A 1 189 ? -3.779 -8.141 4.525 1.00 90.44 189 TYR A O 1
ATOM 1481 N N . ASN A 1 190 ? -3.798 -8.685 6.704 1.00 95.06 190 ASN A N 1
ATOM 1482 C CA . ASN A 1 190 ? -4.455 -7.453 7.136 1.00 95.06 190 ASN A CA 1
ATOM 1483 C C . ASN A 1 190 ? -3.825 -6.912 8.437 1.00 95.06 190 ASN A C 1
ATOM 1485 O O . ASN A 1 190 ? -4.092 -7.469 9.507 1.00 95.06 190 ASN A O 1
ATOM 1489 N N . PRO A 1 191 ? -3.016 -5.837 8.382 1.00 97.31 191 PRO A N 1
ATOM 1490 C CA . PRO A 1 191 ? -2.671 -5.047 7.195 1.00 97.31 191 PRO A CA 1
ATOM 1491 C C . PRO A 1 191 ? -1.744 -5.785 6.207 1.00 97.31 191 PRO A C 1
ATOM 1493 O O . PRO A 1 191 ? -1.216 -6.861 6.490 1.00 97.31 191 PRO A O 1
ATOM 1496 N N . LEU A 1 192 ? -1.514 -5.170 5.049 1.00 98.31 192 LEU A N 1
ATOM 1497 C CA . LEU A 1 192 ? -0.328 -5.405 4.223 1.00 98.31 192 LEU A CA 1
ATOM 1498 C C . LEU A 1 192 ? 0.528 -4.134 4.250 1.00 98.31 192 LEU A C 1
ATOM 1500 O O . LEU A 1 192 ? 0.022 -3.056 3.946 1.00 98.31 192 LEU A O 1
ATOM 1504 N N . PHE A 1 193 ? 1.800 -4.253 4.620 1.00 98.44 193 PHE A N 1
ATOM 1505 C CA . PHE A 1 193 ? 2.745 -3.142 4.724 1.00 98.44 193 PHE A CA 1
ATOM 1506 C C . PHE A 1 193 ? 3.878 -3.340 3.709 1.00 98.44 193 PHE A C 1
ATOM 1508 O O . PHE A 1 193 ? 4.679 -4.265 3.839 1.00 98.44 193 PHE A O 1
ATOM 1515 N N . ILE A 1 194 ? 3.928 -2.483 2.689 1.00 98.38 194 ILE A N 1
ATOM 1516 C CA . ILE A 1 194 ? 4.895 -2.538 1.586 1.00 98.38 194 ILE A CA 1
ATOM 1517 C C . ILE A 1 194 ? 5.929 -1.430 1.794 1.00 98.38 194 ILE A C 1
ATOM 1519 O O . ILE A 1 194 ? 5.569 -0.254 1.792 1.00 98.38 194 ILE A O 1
ATOM 1523 N N . TYR A 1 195 ? 7.211 -1.765 1.933 1.00 97.75 195 TYR A N 1
ATOM 1524 C CA . TYR A 1 195 ? 8.267 -0.760 2.099 1.00 97.75 195 TYR A CA 1
ATOM 1525 C C . TYR A 1 195 ? 9.388 -0.859 1.064 1.00 97.75 195 TYR A C 1
ATOM 1527 O O . TYR A 1 195 ? 9.508 -1.839 0.336 1.00 97.75 195 TYR A O 1
ATOM 1535 N N . GLY A 1 196 ? 10.193 0.196 0.972 1.00 94.94 196 GLY A N 1
ATOM 1536 C CA . GLY A 1 196 ? 11.317 0.296 0.044 1.00 94.94 196 GLY A CA 1
ATOM 1537 C C . GLY A 1 196 ? 11.524 1.727 -0.445 1.00 94.94 196 GLY A C 1
ATOM 1538 O O . GLY A 1 196 ? 10.641 2.579 -0.313 1.00 94.94 196 GLY A O 1
ATOM 1539 N N . SER A 1 197 ? 12.692 1.988 -1.028 1.00 91.94 197 SER A N 1
ATOM 1540 C CA . SER A 1 197 ? 13.133 3.317 -1.462 1.00 91.94 197 SER A CA 1
ATOM 1541 C C . SER A 1 197 ? 12.146 4.048 -2.388 1.00 91.94 197 SER A C 1
ATOM 1543 O O . SER A 1 197 ? 11.225 3.473 -2.982 1.00 91.94 197 SER A O 1
ATOM 1545 N N . ALA A 1 198 ? 12.349 5.361 -2.526 1.00 89.06 198 ALA A N 1
ATOM 1546 C CA . ALA A 1 198 ? 11.581 6.189 -3.447 1.00 89.06 198 ALA A CA 1
ATOM 1547 C C . ALA A 1 198 ? 11.602 5.609 -4.874 1.00 89.06 198 ALA A C 1
ATOM 1549 O O . ALA A 1 198 ? 12.644 5.214 -5.390 1.00 89.06 198 ALA A O 1
ATOM 1550 N N . GLY A 1 199 ? 10.428 5.555 -5.508 1.00 88.12 199 GLY A N 1
ATOM 1551 C CA . GLY A 1 199 ? 10.307 5.136 -6.903 1.00 88.12 199 GLY A CA 1
ATOM 1552 C C . GLY A 1 199 ? 10.540 3.648 -7.196 1.00 88.12 199 GLY A C 1
ATOM 1553 O O . GLY A 1 199 ? 10.705 3.312 -8.359 1.00 88.12 199 GLY A O 1
ATOM 1554 N N . LEU A 1 200 ? 10.481 2.747 -6.206 1.00 92.25 200 LEU A N 1
ATOM 1555 C CA . LEU A 1 200 ? 10.507 1.287 -6.430 1.00 92.25 200 LEU A CA 1
ATOM 1556 C C . LEU A 1 200 ? 9.129 0.653 -6.733 1.00 92.25 200 LEU A C 1
ATOM 1558 O O . LEU A 1 200 ? 8.986 -0.562 -6.726 1.00 92.25 200 LEU A O 1
ATOM 1562 N N . GLY A 1 201 ? 8.093 1.454 -7.007 1.00 93.56 201 GLY A N 1
ATOM 1563 C CA . GLY A 1 201 ? 6.781 0.946 -7.442 1.00 93.56 201 GLY A CA 1
ATOM 1564 C C . GLY A 1 201 ? 5.744 0.674 -6.340 1.00 93.56 201 GLY A C 1
ATOM 1565 O O . GLY A 1 201 ? 4.675 0.156 -6.651 1.00 93.56 201 GLY A O 1
ATOM 1566 N N . LYS A 1 202 ? 5.983 1.073 -5.080 1.00 96.44 202 LYS A N 1
ATOM 1567 C CA . LYS A 1 202 ? 5.008 0.925 -3.972 1.00 96.44 202 LYS A CA 1
ATOM 1568 C C . LYS A 1 202 ? 3.618 1.480 -4.320 1.00 96.44 202 LYS A C 1
ATOM 1570 O O . LYS A 1 202 ? 2.631 0.751 -4.280 1.00 96.44 202 LYS A O 1
ATOM 1575 N N . THR A 1 203 ? 3.569 2.743 -4.755 1.00 95.50 203 THR A N 1
ATOM 1576 C CA . THR A 1 203 ? 2.367 3.443 -5.239 1.00 95.50 203 THR A CA 1
ATOM 1577 C C . THR A 1 203 ? 1.648 2.651 -6.337 1.00 95.50 203 THR A C 1
ATOM 1579 O O . THR A 1 203 ? 0.422 2.561 -6.340 1.00 95.50 203 THR A O 1
ATOM 1582 N N . HIS A 1 204 ? 2.402 2.023 -7.252 1.00 95.94 204 HIS A N 1
ATOM 1583 C CA . HIS A 1 204 ? 1.845 1.197 -8.329 1.00 95.94 204 HIS A CA 1
ATOM 1584 C C . HIS A 1 204 ? 1.153 -0.043 -7.760 1.00 95.94 204 HIS A C 1
ATOM 1586 O O . HIS A 1 204 ? 0.015 -0.300 -8.134 1.00 95.94 204 HIS A O 1
ATOM 1592 N N . LEU A 1 205 ? 1.776 -0.770 -6.822 1.00 97.75 205 LEU A N 1
ATOM 1593 C CA . LEU A 1 205 ? 1.138 -1.925 -6.172 1.00 97.75 205 LEU A CA 1
ATOM 1594 C C . LEU A 1 205 ? -0.118 -1.530 -5.380 1.00 97.75 205 LEU A C 1
ATOM 1596 O O . LEU A 1 205 ? -1.125 -2.228 -5.477 1.00 97.75 205 LEU A O 1
ATOM 1600 N N . LEU A 1 206 ? -0.109 -0.400 -4.661 1.00 97.81 206 LEU A N 1
ATOM 1601 C CA . LEU A 1 206 ? -1.304 0.114 -3.973 1.00 97.81 206 LEU A CA 1
ATOM 1602 C C . LEU A 1 206 ? -2.448 0.369 -4.962 1.00 97.81 206 LEU A C 1
ATOM 1604 O O . LEU A 1 206 ? -3.557 -0.135 -4.772 1.00 97.81 206 LEU A O 1
ATOM 1608 N N . HIS A 1 207 ? -2.185 1.104 -6.044 1.00 97.12 207 HIS A N 1
ATOM 1609 C CA . HIS A 1 207 ? -3.192 1.338 -7.075 1.00 97.12 207 HIS A CA 1
ATOM 1610 C C . HIS A 1 207 ? -3.624 0.047 -7.781 1.00 97.12 207 HIS A C 1
ATOM 1612 O O . HIS A 1 207 ? -4.814 -0.106 -8.038 1.00 97.12 207 HIS A O 1
ATOM 1618 N N . ALA A 1 208 ? -2.718 -0.902 -8.028 1.00 97.44 208 ALA A N 1
ATOM 1619 C CA . ALA A 1 208 ? -3.040 -2.177 -8.664 1.00 97.44 208 ALA A CA 1
ATOM 1620 C C . ALA A 1 208 ? -4.001 -3.023 -7.815 1.00 97.44 208 ALA A C 1
ATOM 1622 O O . ALA A 1 208 ? -4.989 -3.527 -8.352 1.00 97.44 208 ALA A O 1
ATOM 1623 N N . ILE A 1 209 ? -3.783 -3.090 -6.493 1.00 97.81 209 ILE A N 1
ATOM 1624 C CA . ILE A 1 209 ? -4.730 -3.691 -5.539 1.00 97.81 209 ILE A CA 1
ATOM 1625 C C . ILE A 1 209 ? -6.097 -3.012 -5.668 1.00 97.81 209 ILE A C 1
ATOM 1627 O O . ILE A 1 209 ? -7.108 -3.688 -5.851 1.00 97.81 209 ILE A O 1
ATOM 1631 N N . GLY A 1 210 ? -6.139 -1.678 -5.612 1.00 96.88 210 GLY A N 1
ATOM 1632 C CA . GLY A 1 210 ? -7.394 -0.930 -5.682 1.00 96.88 210 GLY A CA 1
ATOM 1633 C C . GLY A 1 210 ? -8.146 -1.110 -7.004 1.00 96.88 210 GLY A C 1
ATOM 1634 O O . GLY A 1 210 ? -9.355 -1.342 -7.003 1.00 96.88 210 GLY A O 1
ATOM 1635 N N . CYS A 1 211 ? -7.431 -1.052 -8.129 1.00 95.44 211 CYS A N 1
ATOM 1636 C CA . CYS A 1 211 ? -7.963 -1.261 -9.473 1.00 95.44 211 CYS A CA 1
ATOM 1637 C C . CYS A 1 211 ? -8.526 -2.678 -9.631 1.00 95.44 211 CYS A C 1
ATOM 1639 O O . CYS A 1 211 ? -9.654 -2.832 -10.098 1.00 95.44 211 CYS A O 1
ATOM 1641 N N . TYR A 1 212 ? -7.783 -3.701 -9.195 1.00 96.69 212 TYR A N 1
ATOM 1642 C CA . TYR A 1 212 ? -8.239 -5.089 -9.226 1.00 96.69 212 TYR A CA 1
ATOM 1643 C C . TYR A 1 212 ? -9.495 -5.282 -8.370 1.00 96.69 212 TYR A C 1
ATOM 1645 O O . TYR A 1 212 ? -10.479 -5.846 -8.852 1.00 96.69 212 TYR A O 1
ATOM 1653 N N . VAL A 1 213 ? -9.503 -4.774 -7.130 1.00 96.06 213 VAL A N 1
ATOM 1654 C CA . VAL A 1 213 ? -10.661 -4.910 -6.235 1.00 96.06 213 VAL A CA 1
ATOM 1655 C C . VAL A 1 213 ? -11.888 -4.209 -6.817 1.00 96.06 213 VAL A C 1
ATOM 1657 O O . VAL A 1 213 ? -12.946 -4.825 -6.877 1.00 96.06 213 VAL A O 1
ATOM 1660 N N . HIS A 1 214 ? -11.767 -2.975 -7.314 1.00 92.19 214 HIS A N 1
ATOM 1661 C CA . HIS A 1 214 ? -12.897 -2.258 -7.920 1.00 92.19 214 HIS A CA 1
ATOM 1662 C C . HIS A 1 214 ? -13.481 -2.980 -9.154 1.00 92.19 214 HIS A C 1
ATOM 1664 O O . HIS A 1 214 ? -14.692 -2.940 -9.378 1.00 92.19 214 HIS A O 1
ATOM 1670 N N . GLN A 1 215 ? -12.642 -3.663 -9.941 1.00 92.25 215 GLN A N 1
ATOM 1671 C CA . GLN A 1 215 ? -13.082 -4.432 -11.112 1.00 92.25 215 GLN A CA 1
ATOM 1672 C C . GLN A 1 215 ? -13.789 -5.747 -10.742 1.00 92.25 215 GLN A C 1
ATOM 1674 O O . GLN A 1 215 ? -14.765 -6.113 -11.397 1.00 92.25 215 GLN A O 1
ATOM 1679 N N . HIS A 1 216 ? -13.327 -6.451 -9.702 1.00 94.44 216 HIS A N 1
ATOM 1680 C CA . HIS A 1 216 ? -13.839 -7.779 -9.333 1.00 94.44 216 HIS A CA 1
ATOM 1681 C C . HIS A 1 216 ? -14.938 -7.740 -8.256 1.00 94.44 216 HIS A C 1
ATOM 1683 O O . HIS A 1 216 ? -15.856 -8.562 -8.275 1.00 94.44 216 HIS A O 1
ATOM 1689 N N . TYR A 1 217 ? -14.904 -6.761 -7.348 1.00 93.50 217 TYR A N 1
ATOM 1690 C CA . TYR A 1 217 ? -15.842 -6.612 -6.234 1.00 93.50 217 TYR A CA 1
ATOM 1691 C C . TYR A 1 217 ? -16.776 -5.425 -6.462 1.00 93.50 217 TYR A C 1
ATOM 1693 O O . TYR A 1 217 ? -16.602 -4.340 -5.911 1.00 93.50 217 TYR A O 1
ATOM 1701 N N . ALA A 1 218 ? -17.840 -5.655 -7.236 1.00 85.75 218 ALA A N 1
ATOM 1702 C CA . ALA A 1 218 ? -18.776 -4.620 -7.690 1.00 85.75 218 ALA A CA 1
ATOM 1703 C C . ALA A 1 218 ? -19.506 -3.822 -6.579 1.00 85.75 218 ALA A C 1
ATOM 1705 O O . ALA A 1 218 ? -20.224 -2.868 -6.891 1.00 85.75 218 ALA A O 1
ATOM 1706 N N . HIS A 1 219 ? -19.344 -4.209 -5.312 1.00 90.44 219 HIS A N 1
ATOM 1707 C CA . HIS A 1 219 ? -19.959 -3.599 -4.132 1.00 90.44 219 HIS A CA 1
ATOM 1708 C C . HIS A 1 219 ? -18.955 -3.002 -3.132 1.00 90.44 219 HIS A C 1
ATOM 1710 O O . HIS A 1 219 ? -19.405 -2.453 -2.133 1.00 90.44 219 HIS A O 1
ATOM 1716 N N . TYR A 1 220 ? -17.640 -3.118 -3.357 1.00 94.19 220 TYR A N 1
ATOM 1717 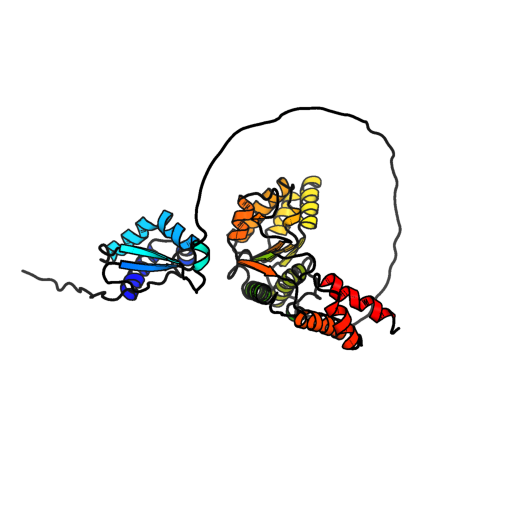C CA . TYR A 1 220 ? -16.634 -2.670 -2.386 1.00 94.19 220 TYR A CA 1
ATOM 1718 C C . TYR A 1 220 ? -16.302 -1.182 -2.559 1.00 94.19 220 TYR A C 1
ATOM 1720 O O . TYR A 1 220 ? -15.960 -0.739 -3.656 1.00 94.19 220 TYR A O 1
ATOM 1728 N N . GLU A 1 221 ? -16.356 -0.419 -1.467 1.00 95.12 221 GLU A N 1
ATOM 1729 C CA . GLU A 1 221 ? -15.807 0.942 -1.396 1.00 95.12 221 GLU A CA 1
ATOM 1730 C C . GLU A 1 221 ? -14.273 0.876 -1.315 1.00 95.12 221 GLU A C 1
ATOM 1732 O O . GLU A 1 221 ? -13.720 0.344 -0.346 1.00 95.12 221 GLU A O 1
ATOM 1737 N N . VAL A 1 222 ? -13.578 1.435 -2.314 1.00 95.88 222 VAL A N 1
ATOM 1738 C CA . VAL A 1 222 ? -12.109 1.429 -2.396 1.00 95.88 222 VAL A CA 1
ATOM 1739 C C . VAL A 1 222 ? -11.581 2.860 -2.351 1.00 95.88 222 VAL A C 1
ATOM 1741 O O . VAL A 1 222 ? -11.877 3.683 -3.222 1.00 95.88 222 VAL A O 1
ATOM 1744 N N . ARG A 1 223 ? -10.762 3.159 -1.337 1.00 96.25 223 ARG A N 1
ATOM 1745 C CA . ARG A 1 223 ? -10.213 4.500 -1.107 1.00 96.25 223 ARG A CA 1
ATOM 1746 C C . ARG A 1 223 ? -8.691 4.475 -1.080 1.00 96.25 223 ARG A C 1
ATOM 1748 O O . ARG A 1 223 ? -8.092 3.913 -0.167 1.00 96.25 223 ARG A O 1
ATOM 1755 N N . TYR A 1 224 ? -8.090 5.121 -2.075 1.00 97.38 224 TYR A N 1
ATOM 1756 C CA . TYR A 1 224 ? -6.675 5.477 -2.072 1.00 97.38 224 TYR A CA 1
ATOM 1757 C C . TYR A 1 224 ? -6.491 6.904 -1.556 1.00 97.38 224 TYR A C 1
ATOM 1759 O O . TYR A 1 224 ? -7.251 7.802 -1.925 1.00 97.38 224 TYR A O 1
ATOM 1767 N N . VAL A 1 225 ? -5.473 7.113 -0.721 1.00 96.25 225 VAL A N 1
ATOM 1768 C CA . VAL A 1 225 ? -5.079 8.428 -0.208 1.00 96.25 225 VAL A CA 1
ATOM 1769 C C . VAL A 1 225 ? -3.581 8.425 0.131 1.00 96.25 225 VAL A C 1
ATOM 1771 O O . VAL A 1 225 ? -3.047 7.408 0.572 1.00 96.25 225 VAL A O 1
ATOM 1774 N N . SER A 1 226 ? -2.884 9.549 -0.053 1.00 95.50 226 SER A N 1
ATOM 1775 C CA . SER A 1 226 ? -1.553 9.735 0.541 1.00 95.50 226 SER A CA 1
ATOM 1776 C C . SER A 1 226 ? -1.684 10.250 1.973 1.00 95.50 226 SER A C 1
ATOM 1778 O O . SER A 1 226 ? -2.650 10.935 2.316 1.00 95.50 226 SER A O 1
ATOM 1780 N N . THR A 1 227 ? -0.688 9.990 2.814 1.00 95.38 227 THR A N 1
ATOM 1781 C CA . THR A 1 227 ? -0.656 10.517 4.189 1.00 95.38 227 THR A CA 1
ATOM 1782 C C . THR A 1 227 ? -0.788 12.046 4.253 1.00 95.38 227 THR A C 1
ATOM 1784 O O . THR A 1 227 ? -1.429 12.573 5.161 1.00 95.38 227 THR A O 1
ATOM 1787 N N . GLU A 1 228 ? -0.262 12.769 3.259 1.00 90.06 228 GLU A N 1
ATOM 1788 C CA . GLU A 1 228 ? -0.416 14.224 3.139 1.00 90.06 228 GLU A CA 1
ATOM 1789 C C . GLU A 1 228 ? -1.872 14.639 2.853 1.00 90.06 228 GLU A C 1
ATOM 1791 O O . GLU A 1 228 ? -2.405 15.530 3.513 1.00 90.06 228 GLU A O 1
ATOM 1796 N N . THR A 1 229 ? -2.562 13.973 1.917 1.00 92.00 229 THR A N 1
ATOM 1797 C CA . THR A 1 229 ? -3.987 14.245 1.664 1.00 92.00 229 THR A CA 1
ATOM 1798 C C . THR A 1 229 ? -4.843 13.890 2.883 1.00 92.00 229 THR A C 1
ATOM 1800 O O . THR A 1 229 ? -5.733 14.658 3.241 1.00 92.00 229 THR A O 1
ATOM 1803 N N . PHE A 1 230 ? -4.536 12.788 3.575 1.00 94.25 230 PHE A N 1
ATOM 1804 C CA . PHE A 1 230 ? -5.205 12.401 4.821 1.00 94.25 230 PHE A CA 1
ATOM 1805 C C . PHE A 1 230 ? -5.012 13.458 5.929 1.00 94.25 230 PHE A C 1
ATOM 1807 O O . PHE A 1 230 ? -5.974 13.804 6.614 1.00 94.25 230 PHE A O 1
ATOM 1814 N N . LEU A 1 231 ? -3.811 14.041 6.055 1.00 90.31 231 LEU A N 1
ATOM 1815 C CA . LEU A 1 231 ? -3.531 15.163 6.960 1.00 90.31 231 LEU A CA 1
ATOM 1816 C C . LEU A 1 231 ? -4.320 16.425 6.597 1.00 90.31 231 LEU A C 1
ATOM 1818 O O . LEU A 1 231 ? -4.959 17.017 7.467 1.00 90.31 231 LEU A O 1
ATOM 1822 N N . ASN A 1 232 ? -4.305 16.827 5.327 1.00 88.94 232 ASN A N 1
ATOM 1823 C CA . ASN A 1 232 ? -4.992 18.037 4.878 1.00 88.94 232 ASN A CA 1
ATOM 1824 C C . ASN A 1 232 ? -6.513 17.923 5.083 1.00 88.94 232 ASN A C 1
ATOM 1826 O O . ASN A 1 232 ? -7.129 18.830 5.643 1.00 88.94 232 ASN A O 1
ATOM 1830 N N . GLU A 1 233 ? -7.115 16.778 4.743 1.00 91.75 233 GLU A N 1
ATOM 1831 C CA . GLU A 1 233 ? -8.542 16.536 4.991 1.00 91.75 233 GLU A CA 1
ATOM 1832 C C . GLU A 1 233 ? -8.899 16.443 6.485 1.00 91.75 233 GLU A C 1
ATOM 1834 O O . GLU A 1 233 ? -10.008 16.823 6.869 1.00 91.75 233 GLU A O 1
ATOM 1839 N N . TYR A 1 234 ? -7.985 15.969 7.338 1.00 92.00 234 TYR A N 1
ATOM 1840 C CA . TYR A 1 234 ? -8.173 15.951 8.792 1.00 92.00 234 TYR A CA 1
ATOM 1841 C C . TYR A 1 234 ? -8.195 17.372 9.371 1.00 92.00 234 TYR A C 1
ATOM 1843 O O . TYR A 1 234 ? -9.120 17.735 10.103 1.00 92.00 234 TYR A O 1
ATOM 1851 N N . VAL A 1 235 ? -7.221 18.204 8.983 1.00 88.69 235 VAL A N 1
ATOM 1852 C CA . VAL A 1 235 ? -7.133 19.617 9.384 1.00 88.69 235 VAL A CA 1
ATOM 1853 C C . VAL A 1 235 ? -8.351 20.404 8.892 1.00 88.69 235 VAL A C 1
ATOM 1855 O O . VAL A 1 235 ? -8.937 21.163 9.665 1.00 88.69 235 VAL A O 1
ATOM 1858 N N . ASP A 1 236 ? -8.803 20.179 7.655 1.00 88.31 236 ASP A N 1
ATOM 1859 C CA . ASP A 1 236 ? -10.023 20.802 7.130 1.00 88.31 236 ASP A CA 1
ATOM 1860 C C . ASP A 1 236 ? -11.302 20.304 7.807 1.00 88.31 236 ASP A C 1
ATOM 1862 O O . ASP A 1 236 ? -12.220 21.099 8.039 1.00 88.31 236 ASP A O 1
ATOM 1866 N N . GLY A 1 237 ? -11.350 19.024 8.186 1.00 90.56 237 GLY A N 1
ATOM 1867 C CA . GLY A 1 237 ? -12.425 18.440 8.985 1.00 90.56 237 GLY A CA 1
ATOM 1868 C C . GLY A 1 237 ? -12.550 19.077 10.372 1.00 90.56 237 GLY A C 1
ATOM 1869 O O . GLY A 1 237 ? -13.666 19.284 10.851 1.00 90.56 237 GLY A O 1
ATOM 1870 N N . ILE A 1 238 ? -11.428 19.442 11.001 1.00 86.75 238 ILE A N 1
ATOM 1871 C CA . ILE A 1 238 ? -11.410 20.221 12.248 1.00 86.75 238 ILE A CA 1
ATOM 1872 C C . ILE A 1 238 ? -11.844 21.667 11.971 1.00 86.75 238 ILE A C 1
ATOM 1874 O O . ILE A 1 238 ? -12.823 22.136 12.550 1.00 86.75 238 ILE A O 1
ATOM 1878 N N . ARG A 1 239 ? -11.156 22.357 11.051 1.00 88.69 239 ARG A N 1
ATOM 1879 C CA . ARG A 1 239 ? -11.360 23.782 10.721 1.00 88.69 239 ARG A CA 1
ATOM 1880 C C . ARG A 1 239 ? -12.800 24.109 10.320 1.00 88.69 239 ARG A C 1
ATOM 1882 O O . ARG A 1 239 ? -13.306 25.169 10.674 1.00 88.69 239 ARG A O 1
ATOM 1889 N N . SER A 1 240 ? -13.450 23.197 9.603 1.00 91.00 240 SER A N 1
ATOM 1890 C CA . SER A 1 240 ? -14.813 23.367 9.085 1.00 91.00 240 SER A CA 1
ATOM 1891 C C . SER A 1 240 ? -15.891 22.733 9.976 1.00 91.00 240 SER A C 1
ATOM 1893 O O . SER A 1 240 ? -17.061 22.738 9.601 1.00 91.00 240 SER A O 1
ATOM 1895 N N . ASN A 1 241 ? -15.521 22.158 11.130 1.00 89.06 241 ASN A N 1
ATOM 1896 C CA . ASN A 1 241 ? -16.404 21.378 12.010 1.00 89.06 241 ASN A CA 1
ATOM 1897 C C . ASN A 1 241 ? -17.130 20.208 11.294 1.00 89.06 241 ASN A C 1
ATOM 1899 O O . ASN A 1 241 ? -18.275 19.868 11.591 1.00 89.06 241 ASN A O 1
ATOM 1903 N N . THR A 1 242 ? -16.455 19.575 10.330 1.00 91.62 242 THR A N 1
ATOM 1904 C CA . THR A 1 242 ? -16.956 18.454 9.511 1.00 91.62 242 THR A CA 1
ATOM 1905 C C . THR A 1 242 ? -16.232 17.132 9.794 1.00 91.62 242 THR A C 1
ATOM 1907 O O . THR A 1 242 ? -16.364 16.176 9.030 1.00 91.62 242 THR A O 1
ATOM 1910 N N . ILE A 1 243 ? -15.523 17.017 10.923 1.00 90.88 243 ILE A N 1
ATOM 1911 C CA . ILE A 1 243 ? -14.753 15.826 11.333 1.00 90.88 243 ILE A CA 1
ATOM 1912 C C . ILE A 1 243 ? -15.566 14.513 11.319 1.00 90.88 243 ILE A C 1
ATOM 1914 O O . ILE A 1 243 ? -15.016 13.438 11.085 1.00 90.88 243 ILE A O 1
ATOM 1918 N N . ALA A 1 244 ? -16.891 14.574 11.491 1.00 92.12 244 ALA A N 1
ATOM 1919 C CA . ALA A 1 244 ? -17.774 13.417 11.323 1.00 92.12 244 ALA A CA 1
ATOM 1920 C C . ALA A 1 244 ? -17.821 12.898 9.868 1.00 92.12 244 ALA A C 1
ATOM 1922 O O . ALA A 1 244 ? -17.847 11.689 9.649 1.00 92.12 244 ALA A O 1
ATOM 1923 N N . ALA A 1 245 ? -17.788 13.786 8.869 1.00 91.94 245 ALA A N 1
ATOM 1924 C CA . ALA A 1 245 ? -17.743 13.420 7.453 1.00 91.94 245 ALA A CA 1
ATOM 1925 C C . ALA A 1 245 ? -16.373 12.846 7.052 1.00 91.94 245 ALA A C 1
ATOM 1927 O O . ALA A 1 245 ? -16.323 11.876 6.298 1.00 91.94 245 ALA A O 1
ATOM 1928 N N . PHE A 1 246 ? -15.280 13.376 7.614 1.00 92.38 246 PHE A N 1
ATOM 1929 C CA . PHE A 1 246 ? -13.944 12.772 7.516 1.00 92.38 246 PHE A CA 1
ATOM 1930 C C . PHE A 1 246 ? -13.943 11.340 8.086 1.00 92.38 246 PHE A C 1
ATOM 1932 O O . PHE A 1 246 ? -13.532 10.396 7.413 1.00 92.38 246 PHE A O 1
ATOM 1939 N N . LYS A 1 247 ? -14.500 11.151 9.291 1.00 93.56 247 LYS A N 1
ATOM 1940 C CA . LYS A 1 247 ? -14.600 9.832 9.941 1.00 93.56 247 LYS A CA 1
ATOM 1941 C C . LYS A 1 247 ? -15.401 8.831 9.118 1.00 93.56 247 LYS A C 1
ATOM 1943 O O . LYS A 1 247 ? -14.973 7.689 9.002 1.00 93.56 247 LYS A O 1
ATOM 1948 N N . ARG A 1 248 ? -16.505 9.254 8.494 1.00 93.75 248 ARG A N 1
ATOM 1949 C CA . ARG A 1 248 ? -17.229 8.425 7.517 1.00 93.75 248 ARG A CA 1
ATOM 1950 C C . ARG A 1 248 ? -16.354 8.063 6.322 1.00 93.75 248 ARG A C 1
ATOM 1952 O O . ARG A 1 248 ? -16.132 6.883 6.076 1.00 93.75 248 ARG A O 1
ATOM 1959 N N . ARG A 1 249 ? -15.779 9.064 5.646 1.00 92.81 249 ARG A N 1
ATOM 1960 C CA . ARG A 1 249 ? -14.943 8.901 4.443 1.00 92.81 249 ARG A CA 1
ATOM 1961 C C . ARG A 1 249 ? -13.847 7.843 4.605 1.00 92.81 249 ARG A C 1
ATOM 1963 O O . ARG A 1 249 ? -13.610 7.104 3.655 1.00 92.81 249 ARG A O 1
ATOM 1970 N N . TYR A 1 250 ? -13.219 7.741 5.777 1.00 95.62 250 TYR A N 1
ATOM 1971 C CA . TYR A 1 250 ? -12.122 6.794 6.014 1.00 95.62 250 TYR A CA 1
ATOM 1972 C C . TYR A 1 250 ? -12.492 5.520 6.789 1.00 95.62 250 TYR A C 1
ATOM 1974 O O . TYR A 1 250 ? -11.640 4.647 6.924 1.00 95.62 250 TYR A O 1
ATOM 1982 N N . ARG A 1 251 ? -13.733 5.369 7.274 1.00 96.19 251 ARG A N 1
ATOM 1983 C CA . ARG A 1 251 ? -14.177 4.177 8.035 1.00 96.19 251 ARG A CA 1
ATOM 1984 C C . ARG A 1 251 ? -15.341 3.422 7.386 1.00 96.19 251 ARG A C 1
ATOM 1986 O O . ARG A 1 251 ? -15.501 2.233 7.633 1.00 96.19 251 ARG A O 1
ATOM 1993 N N . GLU A 1 252 ? -16.120 4.076 6.528 1.00 95.62 252 GLU A N 1
ATOM 1994 C CA . GLU A 1 252 ? -17.185 3.475 5.715 1.00 95.62 252 GLU A CA 1
ATOM 1995 C C . GLU A 1 252 ? -16.601 2.976 4.370 1.00 95.62 252 GLU A C 1
ATOM 1997 O O . GLU A 1 252 ? -17.069 3.350 3.298 1.00 95.62 252 GLU A O 1
ATOM 2002 N N . VAL A 1 253 ? -15.531 2.164 4.426 1.00 96.44 253 VAL A N 1
ATOM 2003 C CA . VAL A 1 253 ? -14.838 1.579 3.255 1.00 96.44 253 VAL A CA 1
ATOM 2004 C C . VAL A 1 253 ? -14.587 0.078 3.413 1.00 96.44 253 VAL A C 1
ATOM 2006 O O . VAL A 1 253 ? -14.554 -0.438 4.529 1.00 96.44 253 VAL A O 1
ATOM 2009 N N . ASP A 1 254 ? -14.382 -0.627 2.299 1.00 97.25 254 ASP A N 1
ATOM 2010 C CA . ASP A 1 254 ? -13.997 -2.044 2.279 1.00 97.25 254 ASP A CA 1
ATOM 2011 C C . ASP A 1 254 ? -12.486 -2.244 2.135 1.00 97.25 254 ASP A C 1
ATOM 2013 O O . ASP A 1 254 ? -11.927 -3.180 2.715 1.00 97.25 254 ASP A O 1
ATOM 2017 N N . VAL A 1 255 ? -11.823 -1.338 1.405 1.00 97.81 255 VAL A N 1
ATOM 2018 C CA . VAL A 1 255 ? -10.365 -1.305 1.242 1.00 97.81 255 VAL A CA 1
ATOM 2019 C C . VAL A 1 255 ? -9.847 0.124 1.410 1.00 97.81 255 VAL A C 1
ATOM 2021 O O . VAL A 1 255 ? -10.222 1.020 0.650 1.00 97.81 255 VAL A O 1
ATOM 2024 N N . LEU A 1 256 ? -8.947 0.316 2.378 1.00 98.06 256 LEU A N 1
ATOM 2025 C CA . LEU A 1 256 ? -8.186 1.550 2.578 1.00 98.06 256 LEU A CA 1
ATOM 2026 C C . LEU A 1 256 ? -6.727 1.340 2.151 1.00 98.06 256 LEU A C 1
ATOM 2028 O O . LEU A 1 256 ? -6.066 0.413 2.621 1.00 98.06 256 LEU A O 1
ATOM 2032 N N . LEU A 1 257 ? -6.233 2.214 1.275 1.00 98.31 257 LEU A N 1
ATOM 2033 C CA . LEU A 1 257 ? -4.872 2.201 0.740 1.00 98.31 257 LEU A CA 1
ATOM 2034 C C . LEU A 1 257 ? -4.189 3.522 1.133 1.00 98.31 257 LEU A C 1
ATOM 2036 O O . LEU A 1 257 ? -4.603 4.579 0.653 1.00 98.31 257 LEU A O 1
ATOM 2040 N N . ILE A 1 258 ? -3.176 3.464 2.003 1.00 97.75 258 ILE A N 1
ATOM 2041 C CA . ILE A 1 258 ? -2.415 4.632 2.479 1.00 97.75 258 ILE A CA 1
ATOM 2042 C C . ILE A 1 258 ? -1.019 4.640 1.852 1.00 97.75 258 ILE A C 1
ATOM 2044 O O . ILE A 1 258 ? -0.218 3.753 2.155 1.00 97.75 258 ILE A O 1
ATOM 2048 N N . ASP A 1 259 ? -0.710 5.639 1.020 1.00 97.25 259 ASP A N 1
ATOM 2049 C CA . ASP A 1 259 ? 0.640 5.811 0.461 1.00 97.25 259 ASP A CA 1
ATOM 2050 C C . ASP A 1 259 ? 1.534 6.718 1.327 1.00 97.25 259 ASP A C 1
ATOM 2052 O O . ASP A 1 259 ? 1.074 7.708 1.908 1.00 97.25 259 ASP A O 1
ATOM 2056 N N . ASP A 1 260 ? 2.819 6.356 1.392 1.00 96.00 260 ASP A N 1
ATOM 2057 C CA . ASP A 1 260 ? 3.896 7.030 2.131 1.00 96.00 260 ASP A CA 1
ATOM 2058 C C . ASP A 1 260 ? 3.539 7.405 3.595 1.00 96.00 260 ASP A C 1
ATOM 2060 O O . ASP A 1 260 ? 3.466 8.573 3.985 1.00 96.00 260 ASP A O 1
ATOM 2064 N N . ILE A 1 261 ? 3.324 6.388 4.441 1.00 96.69 261 ILE A N 1
ATOM 2065 C CA . ILE A 1 261 ? 2.979 6.504 5.877 1.00 96.69 261 ILE A CA 1
ATOM 2066 C C . ILE A 1 261 ? 4.040 7.229 6.727 1.00 96.69 261 ILE A C 1
ATOM 2068 O O . ILE A 1 261 ? 3.734 7.729 7.806 1.00 96.69 261 ILE A O 1
ATOM 2072 N N . GLN A 1 262 ? 5.285 7.351 6.252 1.00 94.94 262 GLN A N 1
ATOM 2073 C CA . GLN A 1 262 ? 6.342 8.077 6.966 1.00 94.94 262 GLN A CA 1
ATOM 2074 C C . GLN A 1 262 ? 6.019 9.567 7.166 1.00 94.94 262 GLN A C 1
ATOM 2076 O O . GLN A 1 262 ? 6.492 10.163 8.126 1.00 94.94 262 GLN A O 1
ATOM 2081 N N . PHE A 1 263 ? 5.144 10.170 6.349 1.00 93.19 263 PHE A N 1
ATOM 2082 C CA . PHE A 1 263 ? 4.711 11.562 6.550 1.00 93.19 263 PHE A CA 1
ATOM 2083 C C . PHE A 1 263 ? 3.812 11.773 7.793 1.00 93.19 263 PHE A C 1
ATOM 2085 O O . PHE A 1 263 ? 3.407 12.901 8.074 1.00 93.19 263 PHE A O 1
ATOM 2092 N N . MET A 1 264 ? 3.532 10.716 8.570 1.00 90.88 264 MET A N 1
ATOM 2093 C CA . MET A 1 264 ? 2.962 10.812 9.921 1.00 90.88 264 MET A CA 1
ATOM 2094 C C . MET A 1 264 ? 3.989 11.225 10.996 1.00 90.88 264 MET A C 1
ATOM 2096 O O . MET A 1 264 ? 3.598 11.520 12.130 1.00 90.88 264 MET A O 1
ATOM 2100 N N . GLU A 1 265 ? 5.283 11.261 10.659 1.00 90.38 265 GLU A N 1
ATOM 2101 C CA . GLU A 1 265 ? 6.375 11.737 11.517 1.00 90.38 265 GLU A CA 1
ATOM 2102 C C . GLU A 1 265 ? 6.078 13.152 12.065 1.00 90.38 265 GLU A C 1
ATOM 2104 O O . GLU A 1 265 ? 5.773 14.098 11.331 1.00 90.38 265 GLU A O 1
ATOM 2109 N N . GLY A 1 266 ? 6.100 13.286 13.394 1.00 86.00 266 GLY A N 1
ATOM 2110 C CA . GLY A 1 266 ? 5.778 14.516 14.120 1.00 86.00 266 GLY A CA 1
ATOM 2111 C C . GLY A 1 266 ? 4.306 14.953 14.058 1.00 86.00 266 GLY A C 1
ATOM 2112 O O . GLY A 1 266 ? 4.018 16.117 14.337 1.00 86.00 266 GLY A O 1
ATOM 2113 N N . LYS A 1 267 ? 3.367 14.082 13.652 1.00 90.75 267 LYS A N 1
ATOM 2114 C CA . LYS A 1 267 ? 1.927 14.396 13.506 1.00 90.75 267 LYS A CA 1
ATOM 2115 C C . LYS A 1 267 ? 1.057 13.662 14.537 1.00 90.75 267 LYS A C 1
ATOM 2117 O O . LYS A 1 267 ? 0.134 12.950 14.158 1.00 90.75 267 LYS A O 1
ATOM 2122 N N . GLU A 1 268 ? 1.318 13.845 15.831 1.00 91.12 268 GLU A N 1
ATOM 2123 C CA . GLU A 1 268 ? 0.638 13.141 16.945 1.00 91.12 268 GLU A CA 1
ATOM 2124 C C . GLU A 1 268 ? -0.896 13.060 16.793 1.00 91.12 268 GLU A C 1
ATOM 2126 O O . GLU A 1 268 ? -1.470 11.973 16.756 1.00 91.12 268 GLU A O 1
ATOM 2131 N N . GLY A 1 269 ? -1.572 14.197 16.590 1.00 88.62 269 GLY A N 1
ATOM 2132 C CA . GLY A 1 269 ? -3.032 14.227 16.414 1.00 88.62 269 GLY A CA 1
ATOM 2133 C C . GLY A 1 269 ? -3.544 13.517 15.151 1.00 88.62 269 GLY A C 1
ATOM 2134 O O . GLY A 1 269 ? -4.711 13.132 15.107 1.00 88.62 269 GLY A O 1
ATOM 2135 N N . LEU A 1 270 ? -2.696 13.325 14.134 1.00 91.06 270 LEU A N 1
ATOM 2136 C CA . LEU A 1 270 ? -3.004 12.508 12.956 1.00 91.06 270 LEU A CA 1
ATOM 2137 C C . LEU A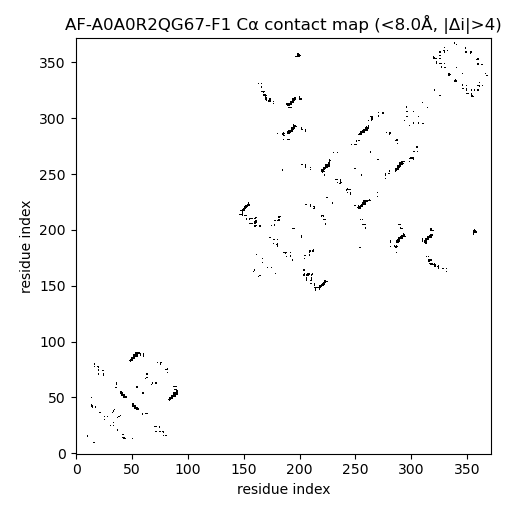 1 270 ? -2.776 11.018 13.240 1.00 91.06 270 LEU A C 1
ATOM 2139 O O . LEU A 1 270 ? -3.561 10.185 12.792 1.00 91.06 270 LEU A O 1
ATOM 2143 N N . GLN A 1 271 ? -1.720 10.689 13.990 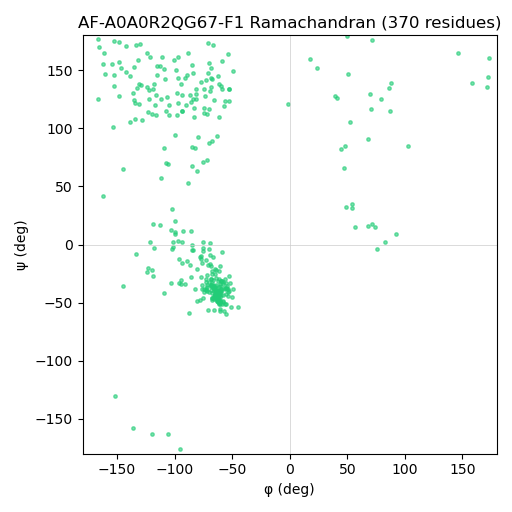1.00 94.38 271 GLN A N 1
ATOM 2144 C CA . GLN A 1 271 ? -1.423 9.328 14.440 1.00 94.38 271 GLN A CA 1
ATOM 2145 C C . GLN A 1 271 ? -2.563 8.769 15.297 1.00 94.38 271 GLN A C 1
ATOM 2147 O O . GLN A 1 271 ? -3.029 7.662 15.032 1.00 94.38 271 GLN A O 1
ATOM 2152 N N . GLU A 1 272 ? -3.117 9.561 16.217 1.00 92.44 272 GLU A N 1
ATOM 2153 C CA . GLU A 1 272 ? -4.278 9.154 17.013 1.00 92.44 272 GLU A CA 1
ATOM 2154 C C . GLU A 1 272 ? -5.541 8.908 16.164 1.00 92.44 272 GLU A C 1
ATOM 2156 O O . GLU A 1 272 ? -6.184 7.858 16.272 1.00 92.44 272 GLU A O 1
ATOM 2161 N N . GLU A 1 273 ? -5.902 9.836 15.273 1.00 93.44 273 GLU A N 1
ATOM 2162 C CA . GLU A 1 273 ? -7.092 9.676 14.430 1.00 93.44 273 GLU A CA 1
ATOM 2163 C C . GLU A 1 273 ? -6.940 8.515 13.426 1.00 93.44 273 GLU A C 1
ATOM 2165 O O . GLU A 1 273 ? -7.899 7.770 13.172 1.00 93.44 273 GLU A O 1
ATOM 2170 N N . PHE A 1 274 ? -5.729 8.295 12.906 1.00 96.56 274 PHE A N 1
ATOM 2171 C CA . PHE A 1 274 ? -5.417 7.121 12.097 1.00 96.56 274 PHE A CA 1
ATOM 2172 C C . PHE A 1 274 ? -5.464 5.832 12.918 1.00 96.56 274 PHE A C 1
ATOM 2174 O O . PHE A 1 274 ? -6.053 4.861 12.457 1.00 96.56 274 PHE A O 1
ATOM 2181 N N . PHE A 1 275 ? -4.945 5.810 14.149 1.00 95.94 275 PHE A N 1
ATOM 2182 C CA . PHE A 1 275 ? -5.041 4.656 15.046 1.00 95.94 275 PHE A CA 1
ATOM 2183 C C . PHE A 1 275 ? -6.506 4.271 15.293 1.00 95.94 275 PHE A C 1
ATOM 2185 O O . PHE A 1 275 ? -6.865 3.094 15.198 1.00 95.94 275 PHE A O 1
ATOM 2192 N N . HIS A 1 276 ? -7.392 5.240 15.532 1.00 94.56 276 HIS A N 1
ATOM 2193 C CA . HIS A 1 276 ? -8.828 4.971 15.654 1.00 94.56 276 HIS A CA 1
ATOM 2194 C C . HIS A 1 276 ? -9.465 4.474 14.347 1.00 94.56 276 HIS A C 1
ATOM 2196 O O . HIS A 1 276 ? -10.315 3.583 14.382 1.00 94.56 276 HIS A O 1
ATOM 2202 N N . THR A 1 277 ? -9.050 5.013 13.201 1.00 96.62 277 THR A N 1
ATOM 2203 C CA . THR A 1 277 ? -9.526 4.593 11.874 1.00 96.62 277 THR A CA 1
ATOM 2204 C C . THR A 1 277 ? -9.068 3.170 11.531 1.00 96.62 277 THR A C 1
ATOM 2206 O O . THR A 1 277 ? -9.898 2.334 11.175 1.00 96.62 277 THR A O 1
ATOM 2209 N N . PHE A 1 278 ? -7.793 2.849 11.764 1.00 97.00 278 PHE A N 1
ATOM 2210 C CA . PHE A 1 278 ? -7.217 1.510 11.643 1.00 97.00 278 PHE A CA 1
ATOM 2211 C C . PHE A 1 278 ? -7.985 0.499 12.498 1.00 97.00 278 PHE A C 1
ATOM 2213 O O . PHE A 1 278 ? -8.421 -0.527 11.988 1.00 97.00 278 PHE A O 1
ATOM 2220 N N . ASN A 1 279 ? -8.204 0.789 13.789 1.00 95.12 279 ASN A N 1
ATOM 2221 C CA . ASN A 1 279 ? -8.953 -0.109 14.677 1.00 95.12 279 ASN A CA 1
ATOM 2222 C C . ASN A 1 279 ? -10.393 -0.334 14.188 1.00 95.12 279 ASN A C 1
ATOM 2224 O O . ASN A 1 279 ? -10.882 -1.461 14.242 1.00 95.12 279 ASN A O 1
ATOM 2228 N N . SER A 1 280 ? -11.055 0.717 13.691 1.00 95.94 280 SER A N 1
ATOM 2229 C CA . SER A 1 280 ? -12.422 0.641 13.162 1.00 95.94 280 SER A CA 1
ATOM 2230 C C . SER A 1 280 ? -12.523 -0.251 11.921 1.00 95.94 280 SER A C 1
ATOM 2232 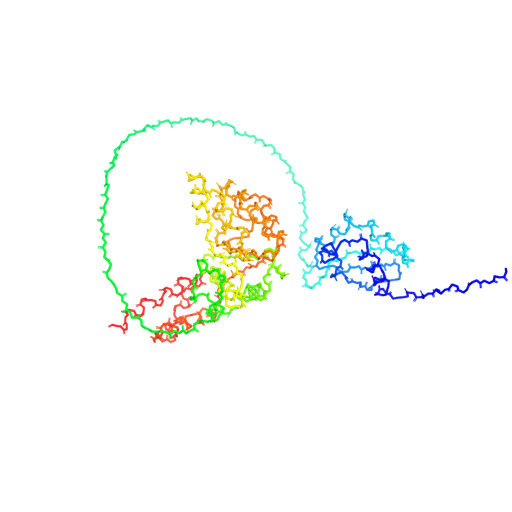O O . SER A 1 280 ? -13.492 -0.993 11.790 1.00 95.94 280 SER A O 1
ATOM 2234 N N . LEU A 1 281 ? -11.539 -0.186 11.020 1.00 96.00 281 LEU A N 1
ATOM 2235 C CA . LEU A 1 281 ? -11.497 -0.993 9.798 1.00 96.00 281 LEU A CA 1
ATOM 2236 C C . LEU A 1 281 ? -11.050 -2.432 10.070 1.00 96.00 281 LEU A C 1
ATOM 2238 O O . LEU A 1 281 ? -11.713 -3.373 9.637 1.00 96.00 281 LEU A O 1
ATOM 2242 N N . HIS A 1 282 ? -9.968 -2.610 10.831 1.00 94.56 282 HIS A N 1
ATOM 2243 C CA . HIS A 1 282 ? -9.405 -3.921 11.168 1.00 94.56 282 HIS A CA 1
ATOM 2244 C C . HIS A 1 282 ? -10.404 -4.770 11.965 1.00 94.56 282 HIS A C 1
ATOM 2246 O O . HIS A 1 282 ? -10.671 -5.911 11.597 1.00 94.56 282 HIS A O 1
ATOM 2252 N N . GLY A 1 283 ? -11.061 -4.180 12.973 1.00 91.56 283 GLY A N 1
ATOM 2253 C CA . GLY A 1 283 ? -12.115 -4.842 13.751 1.00 91.56 283 GLY A CA 1
ATOM 2254 C C . GLY A 1 283 ? -13.398 -5.143 12.963 1.00 91.56 283 GLY A C 1
ATOM 2255 O O . GLY A 1 283 ? -14.133 -6.055 13.327 1.00 91.56 283 GLY A O 1
ATOM 2256 N N . ALA A 1 284 ? -13.650 -4.425 11.863 1.00 94.62 284 ALA A N 1
ATOM 2257 C CA . ALA A 1 284 ? -14.725 -4.711 10.909 1.00 94.62 284 ALA A CA 1
ATOM 2258 C C . ALA A 1 284 ? -14.270 -5.610 9.735 1.00 94.62 284 ALA A C 1
ATOM 2260 O O . ALA A 1 284 ? -14.992 -5.748 8.746 1.00 94.62 284 ALA A O 1
ATOM 2261 N N . ASN A 1 285 ? -13.075 -6.207 9.835 1.00 94.31 285 ASN A N 1
ATOM 2262 C CA . ASN A 1 285 ? -12.445 -7.075 8.838 1.00 94.31 285 ASN A CA 1
ATOM 2263 C C . ASN A 1 285 ? -12.326 -6.446 7.429 1.00 94.31 285 ASN A C 1
ATOM 2265 O O . ASN A 1 285 ? -12.386 -7.139 6.410 1.00 94.31 285 ASN A O 1
ATOM 2269 N N . LYS A 1 286 ? -12.159 -5.121 7.367 1.00 97.38 286 LYS A N 1
ATOM 2270 C CA . LYS A 1 286 ? -11.879 -4.363 6.138 1.00 97.38 286 LYS A CA 1
ATOM 2271 C C . LYS A 1 286 ? -10.384 -4.394 5.838 1.00 97.38 286 LYS A C 1
ATOM 2273 O O . LYS A 1 286 ? -9.576 -4.424 6.767 1.00 97.38 286 LYS A O 1
ATOM 2278 N N . GLN A 1 287 ? -10.001 -4.385 4.563 1.00 98.19 287 GLN A N 1
ATOM 2279 C CA . GLN A 1 287 ? -8.590 -4.441 4.179 1.00 98.19 287 GLN A CA 1
ATOM 2280 C C . GLN A 1 287 ? -7.899 -3.098 4.423 1.00 98.19 287 GLN A C 1
ATOM 2282 O O . GLN A 1 287 ? -8.381 -2.054 3.985 1.00 98.19 287 GLN A O 1
ATOM 2287 N N . ILE A 1 288 ? -6.717 -3.152 5.033 1.00 98.44 288 ILE A N 1
ATOM 2288 C CA . ILE A 1 288 ? -5.798 -2.019 5.141 1.00 98.44 288 ILE A CA 1
ATOM 2289 C C . ILE A 1 288 ? -4.516 -2.367 4.375 1.00 98.44 288 ILE A C 1
ATOM 2291 O O . ILE A 1 288 ? -3.932 -3.431 4.589 1.00 98.44 288 ILE A O 1
ATOM 2295 N N . VAL A 1 289 ? -4.074 -1.486 3.480 1.00 98.50 289 VAL A N 1
ATOM 2296 C CA . VAL A 1 289 ? -2.760 -1.566 2.823 1.00 98.50 289 VAL A CA 1
ATOM 2297 C C . VAL A 1 289 ? -2.015 -0.263 3.070 1.00 98.50 289 VAL A C 1
ATOM 2299 O O . VAL A 1 289 ? -2.594 0.817 2.964 1.00 98.50 289 VAL A O 1
ATOM 2302 N N . ILE A 1 290 ? -0.740 -0.372 3.422 1.00 98.44 290 ILE A N 1
ATOM 2303 C CA . ILE A 1 290 ? 0.119 0.737 3.828 1.00 98.44 290 ILE A CA 1
ATOM 2304 C C . ILE A 1 290 ? 1.411 0.662 3.014 1.00 98.44 290 ILE A C 1
ATOM 2306 O O . ILE A 1 290 ? 1.970 -0.420 2.836 1.00 98.44 290 ILE A O 1
ATOM 2310 N N . SER A 1 291 ? 1.891 1.804 2.533 1.00 98.12 291 SER A N 1
ATOM 2311 C CA . SER A 1 291 ? 3.186 1.945 1.866 1.00 98.12 291 SER A CA 1
ATOM 2312 C C . SER A 1 291 ? 4.126 2.839 2.681 1.00 98.12 291 SER A C 1
ATOM 2314 O O . SER A 1 291 ? 3.671 3.778 3.336 1.00 98.12 291 SER A O 1
ATOM 2316 N N . SER A 1 292 ? 5.433 2.554 2.661 1.00 97.69 292 SER A N 1
ATOM 2317 C CA . SER A 1 292 ? 6.443 3.387 3.327 1.00 97.69 292 SER A CA 1
ATOM 2318 C C . SER A 1 292 ? 7.804 3.406 2.630 1.00 97.69 292 SER A C 1
ATOM 2320 O O . SER A 1 292 ? 8.157 2.490 1.893 1.00 97.69 292 SER A O 1
ATOM 2322 N N . ASP A 1 293 ? 8.626 4.430 2.851 1.00 95.62 293 ASP A N 1
ATOM 2323 C CA . ASP A 1 293 ? 10.051 4.392 2.491 1.00 95.62 293 ASP A CA 1
ATOM 2324 C C . ASP A 1 293 ? 10.889 3.447 3.377 1.00 95.62 293 ASP A C 1
ATOM 2326 O O . ASP A 1 293 ? 11.972 3.036 2.960 1.00 95.62 293 ASP A O 1
ATOM 2330 N N . ARG A 1 294 ? 10.383 3.043 4.553 1.00 94.81 294 ARG A N 1
ATOM 2331 C CA . ARG A 1 294 ? 11.123 2.268 5.567 1.00 94.81 294 ARG A CA 1
ATOM 2332 C C . ARG A 1 294 ? 10.233 1.310 6.378 1.00 94.81 294 ARG A C 1
ATOM 2334 O O . ARG A 1 294 ? 9.017 1.302 6.236 1.00 94.81 294 ARG A O 1
ATOM 2341 N N . VAL A 1 295 ? 10.838 0.481 7.231 1.00 95.75 295 VAL A N 1
ATOM 2342 C CA . VAL A 1 295 ? 10.103 -0.405 8.163 1.00 95.75 295 VAL A CA 1
ATOM 2343 C C . VAL A 1 295 ? 9.418 0.392 9.289 1.00 95.75 295 VAL A C 1
ATOM 2345 O O . VAL A 1 295 ? 9.913 1.470 9.621 1.00 95.75 295 VAL A O 1
ATOM 2348 N N . PRO A 1 296 ? 8.345 -0.121 9.933 1.00 93.25 296 PRO A N 1
ATOM 2349 C CA . PRO A 1 296 ? 7.625 0.591 10.998 1.00 93.25 296 PRO A CA 1
ATOM 2350 C C . PRO A 1 296 ? 8.526 1.158 12.104 1.00 93.25 296 PRO A C 1
ATOM 2352 O O . PRO A 1 296 ? 8.407 2.325 12.458 1.00 93.25 296 PRO A O 1
ATOM 2355 N N . ASP A 1 297 ? 9.486 0.364 12.583 1.00 92.94 297 ASP A N 1
ATOM 2356 C CA . ASP A 1 297 ? 10.406 0.738 13.670 1.00 92.94 297 ASP A CA 1
ATOM 2357 C C . ASP A 1 297 ? 11.519 1.718 13.256 1.00 92.94 297 ASP A C 1
ATOM 2359 O O . ASP A 1 297 ? 12.307 2.151 14.091 1.00 92.94 297 ASP A O 1
ATOM 2363 N N . ALA A 1 298 ? 11.591 2.080 11.971 1.00 93.62 298 ALA A N 1
ATOM 2364 C CA . ALA A 1 298 ? 12.504 3.096 11.453 1.00 93.62 298 ALA A CA 1
ATOM 2365 C C . ALA A 1 298 ? 11.813 4.450 11.200 1.00 93.62 298 ALA A C 1
ATOM 2367 O O . ALA A 1 298 ? 12.483 5.395 10.777 1.00 93.62 298 ALA A O 1
ATOM 2368 N N . ILE A 1 299 ? 10.495 4.562 11.422 1.00 92.56 299 ILE A N 1
ATOM 2369 C CA . ILE A 1 299 ? 9.742 5.820 11.309 1.00 92.56 299 ILE A CA 1
ATOM 2370 C C . ILE A 1 299 ? 9.899 6.597 12.629 1.00 92.56 299 ILE A C 1
ATOM 2372 O O . ILE A 1 299 ? 9.349 6.172 13.648 1.00 92.56 299 ILE A O 1
ATOM 2376 N N . PRO A 1 300 ? 10.642 7.722 12.659 1.00 91.12 300 PRO A N 1
ATOM 2377 C CA . PRO A 1 300 ? 10.843 8.490 13.880 1.00 91.12 300 PRO A CA 1
ATOM 2378 C C . PRO A 1 300 ? 9.513 9.033 14.396 1.00 91.12 300 PRO A C 1
ATOM 2380 O O . PRO A 1 300 ? 8.643 9.422 13.618 1.00 91.12 300 PRO A O 1
ATOM 2383 N N . THR A 1 301 ? 9.354 9.103 15.718 1.00 91.81 301 THR A N 1
ATOM 2384 C CA . THR A 1 301 ? 8.137 9.615 16.385 1.00 91.81 301 THR A CA 1
ATOM 2385 C C . THR A 1 301 ? 6.826 8.906 16.001 1.00 91.81 301 THR A C 1
ATOM 2387 O O . THR A 1 301 ? 5.749 9.425 16.289 1.00 91.81 301 THR A O 1
ATOM 2390 N N . LEU A 1 302 ? 6.883 7.726 15.370 1.00 92.44 302 LEU A N 1
ATOM 2391 C CA . LEU A 1 302 ? 5.720 6.854 15.235 1.00 92.44 302 LEU A CA 1
ATOM 2392 C C . LEU A 1 302 ? 5.421 6.210 16.592 1.00 92.44 302 LEU A C 1
ATOM 2394 O O . LEU A 1 302 ? 6.299 5.604 17.201 1.00 92.44 302 LEU A O 1
ATOM 2398 N N . GLU A 1 303 ? 4.181 6.308 17.060 1.00 91.88 303 GLU A N 1
ATOM 2399 C CA . GLU A 1 303 ? 3.770 5.680 18.314 1.00 91.88 303 GLU A CA 1
ATOM 2400 C C . GLU A 1 303 ? 3.926 4.148 18.271 1.00 91.88 303 GLU A C 1
ATOM 2402 O O . GLU A 1 303 ? 3.472 3.488 17.328 1.00 91.88 303 GLU A O 1
ATOM 2407 N N . ASP A 1 304 ? 4.424 3.550 19.361 1.00 90.00 304 ASP A N 1
ATOM 2408 C CA . ASP A 1 304 ? 4.531 2.089 19.521 1.00 90.00 304 ASP A CA 1
ATOM 2409 C C . ASP A 1 304 ? 3.205 1.362 19.248 1.00 90.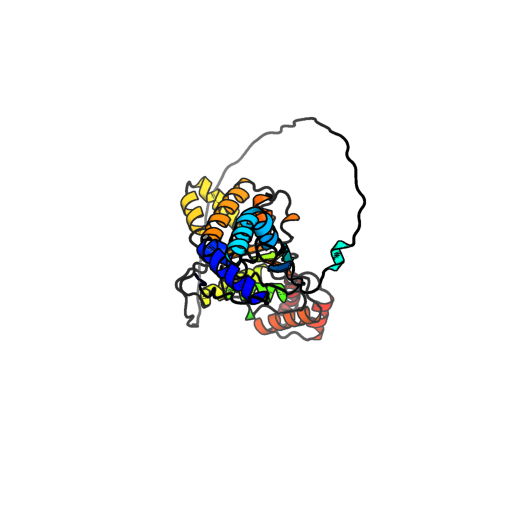00 304 ASP A C 1
ATOM 2411 O O . ASP A 1 304 ? 3.191 0.252 18.706 1.00 90.00 304 ASP A O 1
ATOM 2415 N N . ARG A 1 305 ? 2.065 2.000 19.576 1.00 92.00 305 ARG A N 1
ATOM 2416 C CA . ARG A 1 305 ? 0.725 1.448 19.316 1.00 92.00 305 ARG A CA 1
ATOM 2417 C C . ARG A 1 305 ? 0.437 1.289 17.821 1.00 92.00 305 ARG A C 1
ATOM 2419 O O . ARG A 1 305 ? -0.221 0.315 17.463 1.00 92.00 305 ARG A O 1
ATOM 2426 N N . LEU A 1 306 ? 0.931 2.186 16.962 1.00 93.38 306 LEU A N 1
ATOM 2427 C CA . LEU A 1 306 ? 0.814 2.091 15.502 1.00 93.38 306 LEU A CA 1
ATOM 2428 C C . LEU A 1 306 ? 1.856 1.139 14.914 1.00 93.38 306 LEU A C 1
ATOM 2430 O O . LEU A 1 306 ? 1.481 0.226 14.180 1.00 93.38 306 LEU A O 1
ATOM 2434 N N . SER A 1 307 ? 3.128 1.286 15.300 1.00 92.00 307 SER A N 1
ATOM 2435 C CA . SER A 1 307 ? 4.213 0.394 14.862 1.00 92.00 307 SER A CA 1
ATOM 2436 C C . SER A 1 307 ? 3.872 -1.080 15.150 1.00 92.00 307 SER A C 1
ATOM 2438 O O . SER A 1 307 ? 3.930 -1.946 14.271 1.00 92.00 307 SER A O 1
ATOM 2440 N N . GLY A 1 308 ? 3.343 -1.350 16.350 1.00 91.50 308 GLY A N 1
ATOM 2441 C CA . GLY A 1 308 ? 2.815 -2.654 16.741 1.00 91.50 308 GLY A CA 1
ATOM 2442 C C . GLY A 1 308 ? 1.659 -3.154 15.870 1.00 91.50 308 GLY A C 1
ATOM 2443 O O . GLY A 1 308 ? 1.633 -4.340 15.555 1.00 91.50 308 GLY A O 1
ATOM 2444 N N . ARG A 1 309 ? 0.729 -2.290 15.428 1.00 92.56 309 ARG A N 1
ATOM 2445 C CA . ARG A 1 309 ? -0.353 -2.691 14.504 1.00 92.56 309 ARG A CA 1
ATOM 2446 C C . ARG A 1 309 ? 0.143 -2.990 13.096 1.00 92.56 309 ARG A C 1
ATOM 2448 O O . ARG A 1 309 ? -0.421 -3.864 12.445 1.00 92.56 309 ARG A O 1
ATOM 2455 N N . PHE A 1 310 ? 1.186 -2.313 12.623 1.00 93.56 310 PHE A N 1
ATOM 2456 C CA . PHE A 1 310 ? 1.756 -2.590 11.302 1.00 93.56 310 PHE A CA 1
ATOM 2457 C C . PHE A 1 310 ? 2.425 -3.977 11.278 1.00 93.56 310 PHE A C 1
ATOM 2459 O O . PHE A 1 310 ? 2.270 -4.711 10.304 1.00 93.56 310 PHE A O 1
ATOM 2466 N N . ARG A 1 311 ? 3.034 -4.400 12.399 1.00 90.88 311 ARG A N 1
ATOM 2467 C CA . ARG A 1 311 ? 3.548 -5.769 12.620 1.00 90.88 311 ARG A CA 1
ATOM 2468 C C . ARG A 1 311 ? 2.489 -6.871 12.773 1.00 90.88 311 ARG A C 1
ATOM 2470 O O . ARG A 1 311 ? 2.864 -8.037 12.806 1.00 90.88 311 ARG A O 1
ATOM 2477 N N . TRP A 1 312 ? 1.193 -6.560 12.882 1.00 84.94 312 TRP A N 1
ATOM 2478 C CA . TRP A 1 312 ? 0.141 -7.597 12.947 1.00 84.94 312 TRP A CA 1
ATOM 2479 C C . TRP A 1 312 ? -0.159 -8.240 11.585 1.00 84.94 312 TRP A C 1
ATOM 2481 O O . TRP A 1 312 ? -0.829 -9.269 11.528 1.00 84.94 312 TRP A O 1
ATOM 2491 N N . GLY A 1 313 ? 0.279 -7.600 10.502 1.00 90.44 313 GLY A N 1
ATOM 2492 C CA . GLY A 1 313 ? 0.035 -8.023 9.130 1.00 90.44 313 GLY A CA 1
ATOM 2493 C C . GLY A 1 313 ? 1.261 -8.634 8.459 1.00 90.44 313 GLY A C 1
ATOM 2494 O O . GLY A 1 313 ? 2.247 -8.975 9.111 1.00 90.44 313 GLY A O 1
ATOM 2495 N N . LEU A 1 314 ? 1.221 -8.721 7.129 1.00 95.81 314 LEU A N 1
ATOM 2496 C CA . LEU A 1 314 ? 2.416 -9.035 6.347 1.00 95.81 314 LEU A CA 1
ATOM 2497 C C . LEU A 1 314 ? 3.213 -7.753 6.093 1.00 95.81 314 LEU A C 1
ATOM 2499 O O . LEU A 1 314 ? 2.684 -6.799 5.523 1.00 95.81 314 LEU A O 1
ATOM 2503 N N . ILE A 1 315 ? 4.489 -7.761 6.471 1.00 96.69 315 ILE A N 1
ATOM 2504 C CA . ILE A 1 315 ? 5.476 -6.765 6.051 1.00 96.69 315 ILE A CA 1
ATOM 2505 C C . ILE A 1 315 ? 6.261 -7.357 4.872 1.00 96.69 315 ILE A C 1
ATOM 2507 O O . ILE A 1 315 ? 6.735 -8.489 4.954 1.00 96.69 315 ILE A O 1
ATOM 2511 N N . THR A 1 316 ? 6.391 -6.604 3.781 1.00 95.94 316 THR A N 1
ATOM 2512 C CA . THR A 1 316 ? 7.153 -6.985 2.581 1.00 95.94 316 THR A CA 1
ATOM 2513 C C . THR A 1 316 ? 7.943 -5.796 2.055 1.00 95.94 316 THR A C 1
ATOM 2515 O O . THR A 1 316 ? 7.475 -4.658 2.090 1.00 95.94 316 THR A O 1
ATOM 2518 N N . ASP A 1 317 ? 9.129 -6.063 1.525 1.00 95.69 317 ASP A N 1
ATOM 2519 C CA . ASP A 1 317 ? 9.978 -5.084 0.863 1.00 95.69 317 ASP A CA 1
ATOM 2520 C C . ASP A 1 317 ? 9.820 -5.107 -0.665 1.00 95.69 317 ASP A C 1
ATOM 2522 O O . ASP A 1 317 ? 9.347 -6.080 -1.257 1.00 95.69 317 ASP A O 1
ATOM 2526 N N . ILE A 1 318 ? 10.243 -4.018 -1.303 1.00 95.31 318 ILE A N 1
ATOM 2527 C CA . ILE A 1 318 ? 10.617 -3.973 -2.715 1.00 95.31 318 ILE A CA 1
ATOM 2528 C C . ILE A 1 318 ? 12.063 -3.487 -2.787 1.00 95.31 318 ILE A C 1
ATOM 2530 O O . ILE A 1 318 ? 12.381 -2.414 -2.271 1.00 95.31 318 ILE A O 1
ATOM 2534 N N . GLN A 1 319 ? 12.924 -4.256 -3.451 1.00 93.31 319 GLN A N 1
ATOM 2535 C CA . GLN A 1 319 ? 14.333 -3.919 -3.652 1.00 93.31 319 GLN A CA 1
ATOM 2536 C C . GLN A 1 319 ? 14.591 -3.356 -5.062 1.00 93.31 319 GLN A C 1
ATOM 2538 O O . GLN A 1 319 ? 13.794 -3.599 -5.979 1.00 93.31 319 GLN A O 1
ATOM 2543 N N . PRO A 1 320 ? 15.698 -2.614 -5.272 1.00 91.81 320 PRO A N 1
ATOM 2544 C CA . PRO A 1 320 ? 16.085 -2.127 -6.592 1.00 91.81 320 PRO A CA 1
ATOM 2545 C C . PRO A 1 320 ? 16.140 -3.257 -7.639 1.00 91.81 320 PRO A C 1
ATOM 2547 O O . PRO A 1 320 ? 16.689 -4.324 -7.352 1.00 91.81 320 PRO A O 1
ATOM 2550 N N . PRO A 1 321 ? 15.565 -3.058 -8.839 1.00 91.25 321 PRO A N 1
ATOM 2551 C CA . PRO A 1 321 ? 15.516 -4.081 -9.882 1.00 91.25 321 PRO A CA 1
ATOM 2552 C C . PRO A 1 321 ? 16.898 -4.402 -10.460 1.00 91.25 321 PRO A C 1
ATOM 2554 O O . PRO A 1 321 ? 17.713 -3.507 -10.695 1.00 91.25 321 PRO A O 1
ATOM 2557 N N . ASP A 1 322 ? 17.129 -5.679 -10.764 1.00 91.25 322 ASP A N 1
ATOM 2558 C CA . ASP A 1 322 ? 18.283 -6.161 -11.532 1.00 91.25 322 ASP A CA 1
ATOM 2559 C C . ASP A 1 322 ? 18.260 -5.684 -13.004 1.00 91.25 322 ASP A C 1
ATOM 2561 O O . ASP A 1 322 ? 17.300 -5.072 -13.473 1.00 91.25 322 ASP A O 1
ATOM 2565 N N . MET A 1 323 ? 19.351 -5.921 -13.742 1.00 91.25 323 MET A N 1
ATOM 2566 C CA . MET A 1 323 ? 19.510 -5.438 -15.125 1.00 91.25 323 MET A CA 1
ATOM 2567 C C . MET A 1 323 ? 18.426 -5.977 -16.075 1.00 91.25 323 MET A C 1
ATOM 2569 O O . MET A 1 323 ? 17.941 -5.243 -16.935 1.00 91.25 323 MET A O 1
ATOM 2573 N N . GLU A 1 324 ? 18.024 -7.236 -15.901 1.00 92.19 324 GLU A N 1
ATOM 2574 C CA . GLU A 1 324 ? 16.989 -7.886 -16.710 1.00 92.19 324 GLU A CA 1
ATOM 2575 C C . GLU A 1 324 ? 15.615 -7.253 -16.449 1.00 92.19 324 GLU A C 1
ATOM 2577 O O . GLU A 1 324 ? 14.924 -6.844 -17.384 1.00 92.19 324 GLU A O 1
ATOM 2582 N N . THR A 1 325 ? 15.272 -7.051 -15.176 1.00 91.56 325 THR A N 1
ATOM 2583 C CA . THR A 1 325 ? 14.045 -6.372 -14.747 1.00 91.56 325 THR A CA 1
ATOM 2584 C C . THR A 1 325 ? 14.019 -4.915 -15.225 1.00 91.56 325 THR A C 1
ATOM 2586 O O . THR A 1 325 ? 12.987 -4.453 -15.710 1.00 91.56 325 THR A O 1
ATOM 2589 N N . ARG A 1 326 ? 15.145 -4.182 -15.168 1.00 93.31 326 ARG A N 1
ATOM 2590 C CA . ARG A 1 326 ? 15.236 -2.803 -15.695 1.00 93.31 326 ARG A CA 1
ATOM 2591 C C . ARG A 1 326 ? 15.017 -2.744 -17.207 1.00 93.31 326 ARG A C 1
ATOM 2593 O O . ARG A 1 326 ? 14.260 -1.893 -17.672 1.00 93.31 326 ARG A O 1
ATOM 2600 N N . LEU A 1 327 ? 15.602 -3.669 -17.969 1.00 91.88 327 LEU A N 1
ATOM 2601 C CA . LEU A 1 327 ? 15.347 -3.794 -19.408 1.00 91.88 327 LEU A CA 1
ATOM 2602 C C . LEU A 1 327 ? 13.884 -4.132 -19.716 1.00 91.88 327 LEU A C 1
ATOM 2604 O O . LEU A 1 327 ? 13.308 -3.558 -20.638 1.00 91.88 327 LEU A O 1
ATOM 2608 N N . ALA A 1 328 ? 13.269 -5.029 -18.944 1.00 91.12 328 ALA A N 1
ATOM 2609 C CA . ALA A 1 328 ? 11.862 -5.386 -19.102 1.00 91.12 328 ALA A CA 1
ATOM 2610 C C . ALA A 1 328 ? 10.917 -4.206 -18.795 1.00 91.12 328 ALA A C 1
ATOM 2612 O O . ALA A 1 328 ? 9.956 -3.997 -19.534 1.00 91.12 328 ALA A O 1
ATOM 2613 N N . ILE A 1 329 ? 11.220 -3.383 -17.780 1.00 90.31 329 ILE A N 1
ATOM 2614 C CA . ILE A 1 329 ? 10.488 -2.136 -17.488 1.00 90.31 329 ILE A CA 1
ATOM 2615 C C . ILE A 1 329 ? 10.579 -1.155 -18.664 1.00 90.31 329 ILE A C 1
ATOM 2617 O O . ILE A 1 329 ? 9.550 -0.673 -19.139 1.00 90.31 329 ILE A O 1
ATOM 2621 N N . LEU A 1 330 ? 11.790 -0.883 -19.163 1.00 90.75 330 LEU A N 1
ATOM 2622 C CA . LEU A 1 330 ? 11.991 0.047 -20.279 1.00 90.75 330 LEU A CA 1
ATOM 2623 C C . LEU A 1 330 ? 11.276 -0.417 -21.558 1.00 90.75 330 LEU A C 1
ATOM 2625 O O . LEU A 1 330 ? 10.622 0.392 -22.216 1.00 90.75 330 LEU A O 1
ATOM 2629 N N . ARG A 1 331 ? 11.353 -1.717 -21.886 1.00 89.75 331 ARG A N 1
ATOM 2630 C CA . ARG A 1 331 ? 10.627 -2.317 -23.020 1.00 89.75 331 ARG A CA 1
ATOM 2631 C C . ARG A 1 331 ? 9.114 -2.173 -22.851 1.00 89.75 331 ARG A C 1
ATOM 2633 O O . ARG A 1 331 ? 8.461 -1.666 -23.756 1.00 89.75 331 ARG A O 1
ATOM 2640 N N . ASN A 1 332 ? 8.572 -2.504 -21.676 1.00 88.44 332 ASN A N 1
ATOM 2641 C CA . ASN A 1 332 ? 7.139 -2.374 -21.403 1.00 88.44 332 ASN A CA 1
ATOM 2642 C C . ASN A 1 332 ? 6.646 -0.918 -21.516 1.00 88.44 332 ASN A C 1
ATOM 2644 O O . ASN A 1 332 ? 5.590 -0.686 -22.102 1.00 88.44 332 ASN A O 1
ATOM 2648 N N . LYS A 1 333 ? 7.411 0.074 -21.028 1.00 86.62 333 LYS A N 1
ATOM 2649 C CA . LYS A 1 333 ? 7.085 1.500 -21.222 1.00 86.62 333 LYS A CA 1
ATOM 2650 C C . LYS A 1 333 ? 7.128 1.897 -22.700 1.00 86.62 333 LYS A C 1
ATOM 2652 O O . LYS A 1 333 ? 6.181 2.528 -23.165 1.00 86.62 333 LYS A O 1
ATOM 2657 N N . ALA A 1 334 ? 8.165 1.504 -23.442 1.00 87.31 334 ALA A N 1
ATOM 2658 C CA . ALA A 1 334 ? 8.290 1.811 -24.868 1.00 87.31 334 ALA A CA 1
ATOM 2659 C C . ALA A 1 334 ? 7.134 1.219 -25.698 1.00 87.31 334 ALA A C 1
ATOM 2661 O O . ALA A 1 334 ? 6.524 1.935 -26.490 1.00 87.31 334 ALA A O 1
ATOM 2662 N N . GLU A 1 335 ? 6.767 -0.045 -25.460 1.00 87.00 335 GLU A N 1
ATOM 2663 C CA . GLU A 1 335 ? 5.619 -0.717 -26.088 1.00 87.00 335 GLU A CA 1
ATOM 2664 C C . GLU A 1 335 ? 4.291 -0.021 -25.742 1.00 87.00 335 GLU A C 1
ATOM 2666 O O . GLU A 1 335 ? 3.522 0.346 -26.633 1.00 87.00 335 GLU A O 1
ATOM 2671 N N . ARG A 1 336 ? 4.045 0.234 -24.448 1.00 84.00 336 ARG A N 1
ATOM 2672 C CA . ARG A 1 336 ? 2.852 0.926 -23.923 1.00 84.00 336 ARG A CA 1
ATOM 2673 C C . ARG A 1 336 ? 2.672 2.326 -24.514 1.00 84.00 336 ARG A C 1
ATOM 2675 O O . ARG A 1 336 ? 1.545 2.772 -24.721 1.00 84.00 336 ARG A O 1
ATOM 2682 N N . GLU A 1 337 ? 3.774 3.015 -24.789 1.00 83.88 337 GLU A N 1
ATOM 2683 C CA . GLU A 1 337 ? 3.811 4.372 -25.344 1.00 83.88 337 GLU A CA 1
ATOM 2684 C C . GLU A 1 337 ? 4.074 4.381 -26.864 1.00 83.88 337 GLU A C 1
ATOM 2686 O O . GLU A 1 337 ? 4.297 5.442 -27.440 1.00 83.88 337 GLU A O 1
ATOM 2691 N N . ASN A 1 338 ? 4.012 3.213 -27.524 1.00 83.19 338 ASN A N 1
ATOM 2692 C CA . ASN A 1 338 ? 4.212 3.009 -28.969 1.00 83.19 338 ASN A CA 1
ATOM 2693 C C . ASN A 1 338 ? 5.489 3.685 -29.521 1.00 83.19 338 ASN A C 1
ATOM 2695 O O . ASN A 1 338 ? 5.536 4.132 -30.667 1.00 83.19 338 ASN A O 1
ATOM 2699 N N . THR A 1 339 ? 6.532 3.770 -28.694 1.00 80.12 339 THR A N 1
ATOM 2700 C CA . THR A 1 339 ? 7.810 4.409 -29.023 1.00 80.12 339 THR A CA 1
ATOM 2701 C C . THR A 1 339 ? 8.794 3.375 -29.558 1.00 80.12 339 THR A C 1
ATOM 2703 O O . THR A 1 339 ? 9.071 2.378 -28.893 1.00 80.12 339 THR A O 1
ATOM 2706 N N . PHE A 1 340 ? 9.404 3.639 -30.715 1.00 81.12 340 PHE A N 1
ATOM 2707 C CA . PHE A 1 340 ? 10.546 2.853 -31.178 1.00 81.12 340 PHE A CA 1
ATOM 2708 C C . PHE A 1 340 ? 11.849 3.355 -30.535 1.00 81.12 340 PHE A C 1
ATOM 2710 O O . PHE A 1 340 ? 12.262 4.488 -30.769 1.00 81.12 340 PHE A O 1
ATOM 2717 N N . VAL A 1 341 ? 12.510 2.499 -29.753 1.00 83.56 341 VAL A N 1
ATOM 2718 C CA . VAL A 1 341 ? 13.831 2.747 -29.151 1.00 83.56 341 VAL A CA 1
ATOM 2719 C C . VAL A 1 341 ? 14.703 1.517 -29.401 1.00 83.56 341 VAL A C 1
ATOM 2721 O O . VAL A 1 341 ? 14.236 0.390 -29.238 1.00 83.56 341 VAL A O 1
ATOM 2724 N N . SER A 1 342 ? 15.957 1.703 -29.823 1.00 88.19 342 SER A N 1
ATOM 2725 C CA . SER A 1 342 ? 16.873 0.583 -30.079 1.00 88.19 342 SER A CA 1
ATOM 2726 C C . SER A 1 342 ? 17.311 -0.100 -28.780 1.00 88.19 342 SER A C 1
ATOM 2728 O O . SER A 1 342 ? 17.481 0.560 -27.754 1.00 88.19 342 SER A O 1
ATOM 2730 N N . ASN A 1 343 ? 17.542 -1.420 -28.826 1.00 87.75 343 ASN A N 1
ATOM 2731 C CA . ASN A 1 343 ? 18.009 -2.183 -27.659 1.00 87.75 343 ASN A CA 1
ATOM 2732 C C . ASN A 1 343 ? 19.274 -1.571 -27.044 1.00 87.75 343 ASN A C 1
ATOM 2734 O O . ASN A 1 343 ? 19.328 -1.429 -25.832 1.00 87.75 343 ASN A O 1
ATOM 2738 N N . ASP A 1 344 ? 20.215 -1.109 -27.866 1.00 89.38 344 ASP A N 1
ATOM 2739 C CA . ASP A 1 344 ? 21.458 -0.453 -27.451 1.00 89.38 344 ASP A CA 1
ATOM 2740 C C . ASP A 1 344 ? 21.203 0.755 -26.523 1.00 89.38 344 ASP A C 1
ATOM 2742 O O . ASP A 1 344 ? 21.923 0.962 -25.546 1.00 89.38 344 ASP A O 1
ATOM 2746 N N . VAL A 1 345 ? 20.149 1.541 -26.789 1.00 89.44 345 VAL A N 1
ATOM 2747 C CA . VAL A 1 345 ? 19.747 2.686 -25.952 1.00 89.44 345 VAL A CA 1
ATOM 2748 C C . VAL A 1 345 ? 19.046 2.213 -24.676 1.00 89.44 345 VAL A C 1
ATOM 2750 O O . VAL A 1 345 ? 19.296 2.769 -23.609 1.00 89.44 345 VAL A O 1
ATOM 2753 N N . LEU A 1 346 ? 18.223 1.161 -24.745 1.00 89.69 346 LEU A N 1
ATOM 2754 C CA . LEU A 1 346 ? 17.594 0.558 -23.561 1.00 89.69 346 LEU A CA 1
ATOM 2755 C C . LEU A 1 346 ? 18.648 -0.048 -22.615 1.00 89.69 346 LEU A C 1
ATOM 2757 O O . LEU A 1 346 ? 18.574 0.140 -21.403 1.00 89.69 346 LEU A O 1
ATOM 2761 N N . GLU A 1 347 ? 19.660 -0.722 -23.163 1.00 91.50 347 GLU A N 1
ATOM 2762 C CA . GLU A 1 347 ? 20.802 -1.288 -22.439 1.00 91.50 347 GLU A CA 1
ATOM 2763 C C . GLU A 1 347 ? 21.714 -0.198 -21.876 1.00 91.50 347 GLU A C 1
ATOM 2765 O O . GLU A 1 347 ? 22.132 -0.296 -20.721 1.00 91.50 347 GLU A O 1
ATOM 2770 N N . PHE A 1 348 ? 21.951 0.888 -22.617 1.00 90.19 348 PHE A N 1
ATOM 2771 C CA . PHE A 1 348 ? 22.651 2.060 -22.092 1.00 90.19 348 PHE A CA 1
ATOM 2772 C C . PHE A 1 348 ? 21.903 2.691 -20.906 1.00 90.19 348 PHE A C 1
ATOM 2774 O O . PHE A 1 348 ? 22.506 2.906 -19.852 1.00 90.19 348 PHE A O 1
ATOM 2781 N N . ILE A 1 349 ? 20.594 2.943 -21.028 1.00 89.00 349 ILE A N 1
ATOM 2782 C CA . ILE A 1 349 ? 19.782 3.528 -19.947 1.00 89.00 349 ILE A CA 1
ATOM 2783 C C . ILE A 1 349 ? 19.757 2.593 -18.728 1.00 89.00 349 ILE A C 1
ATOM 2785 O O . ILE A 1 349 ? 20.082 3.028 -17.623 1.00 89.00 349 ILE A O 1
ATOM 2789 N N . ALA A 1 350 ? 19.459 1.303 -18.916 1.00 90.06 350 ALA A N 1
ATOM 2790 C CA . ALA A 1 350 ? 19.411 0.325 -17.828 1.00 90.06 350 ALA A CA 1
ATOM 2791 C C . ALA A 1 350 ? 20.779 0.081 -17.162 1.00 90.06 350 ALA A C 1
ATOM 2793 O O . ALA A 1 350 ? 20.815 -0.291 -15.988 1.00 90.06 350 ALA A O 1
ATOM 2794 N N . SER A 1 351 ? 21.897 0.304 -17.861 1.00 90.06 351 SER A N 1
ATOM 2795 C CA . SER A 1 351 ? 23.244 0.215 -17.274 1.00 90.06 351 SER A CA 1
ATOM 2796 C C . SER A 1 351 ? 23.592 1.424 -16.401 1.00 90.06 351 SER A C 1
ATOM 2798 O O . SER A 1 351 ? 24.288 1.265 -15.401 1.00 90.06 351 SER A O 1
ATOM 2800 N N . ASN A 1 352 ? 23.115 2.621 -16.762 1.00 87.81 352 ASN A N 1
ATOM 2801 C CA . ASN A 1 352 ? 23.446 3.870 -16.065 1.00 87.81 352 ASN A CA 1
ATOM 2802 C C . ASN A 1 352 ? 22.463 4.214 -14.931 1.00 87.81 352 ASN A C 1
ATOM 2804 O O . ASN A 1 352 ? 22.882 4.764 -13.915 1.00 87.81 352 ASN A O 1
ATOM 2808 N N . VAL A 1 353 ? 21.174 3.884 -15.071 1.00 86.94 353 VAL A N 1
ATOM 2809 C CA . VAL A 1 353 ? 20.142 4.153 -14.055 1.00 86.94 353 VAL A CA 1
ATOM 2810 C C . VAL A 1 353 ? 19.779 2.854 -13.339 1.00 86.94 353 VAL A C 1
ATOM 2812 O O . VAL A 1 353 ? 19.203 1.944 -13.933 1.00 86.94 353 VAL A O 1
ATOM 2815 N N . THR A 1 354 ? 20.140 2.748 -12.058 1.00 81.31 354 THR A N 1
ATOM 2816 C CA . THR A 1 354 ? 20.132 1.469 -11.318 1.00 81.31 354 THR A CA 1
ATOM 2817 C C . THR A 1 354 ? 19.277 1.462 -10.048 1.00 81.31 354 THR A C 1
ATOM 2819 O O . THR A 1 354 ? 18.891 0.389 -9.590 1.00 81.31 354 THR A O 1
ATOM 2822 N N . SER A 1 355 ? 18.964 2.630 -9.481 1.00 73.88 355 SER A N 1
ATOM 2823 C CA . SER A 1 355 ? 18.396 2.785 -8.132 1.00 73.88 355 SER A CA 1
ATOM 2824 C C . SER A 1 355 ? 16.893 3.085 -8.084 1.00 73.88 355 SER A C 1
ATOM 2826 O O . SER A 1 355 ? 16.230 2.678 -7.132 1.00 73.88 355 SER A O 1
ATOM 2828 N N . ASN A 1 356 ? 16.354 3.808 -9.071 1.00 82.25 356 ASN A N 1
ATOM 2829 C CA . ASN A 1 356 ? 15.011 4.395 -9.028 1.00 82.25 356 ASN A CA 1
ATOM 2830 C C . ASN A 1 356 ? 14.266 4.157 -10.353 1.00 82.25 356 ASN A C 1
ATOM 2832 O O . ASN A 1 356 ? 14.738 4.552 -11.419 1.00 82.25 356 ASN A O 1
ATOM 2836 N N . ILE A 1 357 ? 13.075 3.546 -10.297 1.00 84.94 357 ILE A N 1
ATOM 2837 C CA . ILE A 1 357 ? 12.295 3.219 -11.502 1.00 84.94 357 ILE A CA 1
ATOM 2838 C C . ILE A 1 357 ? 11.676 4.480 -12.129 1.00 84.94 357 ILE A C 1
ATOM 2840 O O . ILE A 1 357 ? 11.555 4.551 -13.347 1.00 84.94 357 ILE A O 1
ATOM 2844 N N . ARG A 1 358 ? 11.364 5.519 -11.339 1.00 84.75 358 ARG A N 1
ATOM 2845 C CA . ARG A 1 358 ? 10.866 6.805 -11.870 1.00 84.75 358 ARG A CA 1
ATOM 2846 C C . ARG A 1 358 ? 11.935 7.530 -12.697 1.00 84.75 358 ARG A C 1
ATOM 2848 O O . ARG A 1 358 ? 11.610 8.134 -13.713 1.00 84.75 358 ARG A O 1
ATOM 2855 N N . GLU A 1 359 ? 13.202 7.444 -12.286 1.00 85.81 359 GLU A N 1
ATOM 2856 C CA . GLU A 1 359 ? 14.340 7.952 -13.069 1.00 85.81 359 GLU A CA 1
ATOM 2857 C C . GLU A 1 359 ? 14.602 7.077 -14.302 1.00 85.81 359 GLU A C 1
ATOM 2859 O O . GLU A 1 359 ? 14.855 7.609 -15.378 1.00 85.81 359 GLU A O 1
ATOM 2864 N N . LEU A 1 360 ? 14.484 5.750 -14.169 1.00 86.00 360 LEU A N 1
ATOM 2865 C CA . LEU A 1 360 ? 14.645 4.798 -15.272 1.00 86.00 360 LEU A CA 1
ATOM 2866 C C . LEU A 1 360 ? 13.607 5.034 -16.379 1.00 86.00 360 LEU A C 1
ATOM 2868 O O . LEU A 1 360 ? 13.973 5.148 -17.545 1.00 86.00 360 LEU A O 1
ATOM 2872 N N . GLU A 1 361 ? 12.323 5.147 -16.022 1.00 84.12 361 GLU A N 1
ATOM 2873 C CA . GLU A 1 361 ? 11.257 5.494 -16.966 1.00 84.12 361 GLU A CA 1
ATOM 2874 C C . GLU A 1 361 ? 11.482 6.899 -17.553 1.00 84.12 361 GLU A C 1
ATOM 2876 O O . GLU A 1 361 ? 11.453 7.055 -18.772 1.00 84.12 361 GLU A O 1
ATOM 2881 N N . GLY A 1 362 ? 11.765 7.907 -16.718 1.00 83.00 362 GLY A N 1
ATOM 2882 C CA . GLY A 1 362 ? 11.985 9.288 -17.168 1.00 83.00 362 GLY A CA 1
ATOM 2883 C C . GLY A 1 362 ? 13.211 9.482 -18.070 1.00 83.00 362 GLY A C 1
ATOM 2884 O O . GLY A 1 362 ? 13.254 10.436 -18.843 1.00 83.00 362 GLY A O 1
ATOM 2885 N N . ALA A 1 363 ? 14.191 8.575 -18.029 1.00 82.38 363 ALA A N 1
ATOM 2886 C CA . ALA A 1 363 ? 15.374 8.612 -18.887 1.00 82.38 363 ALA A CA 1
ATOM 2887 C C . ALA A 1 363 ? 15.094 8.247 -20.360 1.00 82.38 363 ALA A C 1
ATOM 2889 O O . ALA A 1 363 ? 15.944 8.518 -21.208 1.00 82.38 363 ALA A O 1
ATOM 2890 N N . ILE A 1 364 ? 13.924 7.678 -20.692 1.00 81.06 364 ILE A N 1
ATOM 2891 C CA . ILE A 1 364 ? 13.530 7.407 -22.088 1.00 81.06 364 ILE A CA 1
ATOM 2892 C C . ILE A 1 364 ? 12.853 8.625 -22.752 1.00 81.06 364 ILE A C 1
ATOM 2894 O O . ILE A 1 364 ? 12.967 8.813 -23.966 1.00 81.06 364 ILE A O 1
ATOM 2898 N N . ASP A 1 365 ? 12.197 9.483 -21.963 1.00 78.88 365 ASP A N 1
ATOM 2899 C CA . ASP A 1 365 ? 11.420 10.638 -22.436 1.00 78.88 365 ASP A CA 1
ATOM 2900 C C . ASP A 1 365 ? 12.242 11.660 -23.273 1.00 78.88 365 ASP A C 1
ATOM 2902 O O . ASP A 1 365 ? 11.680 12.265 -24.192 1.00 78.88 365 ASP A O 1
ATOM 2906 N N . PRO A 1 366 ? 13.560 11.879 -23.051 1.00 69.00 366 PRO A N 1
ATOM 2907 C CA . PRO A 1 366 ? 14.383 12.700 -23.943 1.00 69.00 366 PRO A CA 1
ATOM 2908 C C . PRO A 1 366 ? 14.588 12.078 -25.330 1.00 69.00 366 PRO A C 1
ATOM 2910 O O . PRO A 1 366 ? 14.593 12.799 -26.326 1.00 69.00 366 PRO A O 1
ATOM 2913 N N . PHE A 1 367 ? 14.718 10.749 -25.416 1.00 65.00 367 PHE A N 1
ATOM 2914 C CA . PHE A 1 367 ? 14.910 10.041 -26.686 1.00 65.00 367 PHE A CA 1
ATOM 2915 C C . PHE A 1 367 ? 13.620 10.015 -27.517 1.00 65.00 367 PHE A C 1
ATOM 2917 O O . PHE A 1 367 ? 13.688 10.147 -28.737 1.00 65.00 367 PHE A O 1
ATOM 2924 N N . GLN A 1 368 ? 12.447 9.977 -26.868 1.00 58.41 368 GLN A N 1
ATOM 2925 C CA . GLN A 1 368 ? 11.146 10.194 -27.525 1.00 58.41 368 GLN A CA 1
ATOM 2926 C C . GLN A 1 368 ? 11.087 11.536 -28.280 1.00 58.41 368 GLN A C 1
ATOM 2928 O O . GLN A 1 368 ? 10.511 11.612 -29.362 1.00 58.41 368 GLN A O 1
ATOM 2933 N N . ARG A 1 369 ? 11.706 12.596 -27.739 1.00 60.12 369 ARG A N 1
ATOM 2934 C CA . ARG A 1 369 ? 11.702 13.953 -28.326 1.00 60.12 369 ARG A CA 1
ATOM 2935 C C . ARG A 1 369 ? 12.762 14.185 -29.408 1.00 60.12 369 ARG A C 1
ATOM 2937 O O . ARG A 1 369 ? 12.790 15.267 -29.979 1.00 60.12 369 ARG A O 1
ATOM 2944 N N . LEU A 1 370 ? 13.637 13.212 -29.661 1.00 57.19 370 LEU A N 1
ATOM 2945 C CA . LEU A 1 370 ? 14.678 13.267 -30.699 1.00 57.19 370 LEU A CA 1
ATOM 2946 C C . LEU A 1 370 ? 14.300 12.476 -31.966 1.00 57.19 370 LEU A C 1
ATOM 2948 O O . LEU A 1 370 ? 15.096 12.397 -32.900 1.00 57.19 370 LEU A O 1
ATOM 2952 N N . LEU A 1 371 ? 13.098 11.891 -31.990 1.00 50.62 371 LEU A N 1
ATOM 2953 C CA . LEU A 1 371 ? 12.533 11.114 -33.101 1.00 50.62 371 LEU A CA 1
ATOM 2954 C C . LEU A 1 371 ? 11.239 11.748 -33.664 1.00 50.62 371 LEU A C 1
ATOM 2956 O O . LEU A 1 371 ? 10.478 11.078 -34.364 1.00 50.62 371 LEU A O 1
ATOM 2960 N N . LEU A 1 372 ? 11.008 13.032 -33.355 1.00 45.50 372 LEU A N 1
ATOM 2961 C CA . LEU A 1 372 ? 9.917 13.896 -33.827 1.00 45.50 372 LEU A CA 1
ATOM 2962 C C . LEU A 1 372 ? 10.492 15.208 -34.384 1.00 45.50 372 LEU A C 1
ATOM 2964 O O . LEU A 1 372 ? 9.920 15.697 -35.381 1.00 45.50 372 LEU A O 1
#